Protein AF-0000000068956074 (afdb_homodimer)

InterPro domains:
  IPR013783 Immunoglobulin-like fold [G3DSA:2.60.40.10] (1-61)
  IPR013783 Immunoglobulin-like fold [G3DSA:2.60.40.10] (63-157)
  IPR014756 Immunoglobulin E-set [SSF81296] (92-151)
  IPR044016 Bacterial Ig-like domain 13 [PF19077] (14-57)
  IPR044016 Bacterial Ig-like domain 13 [PF19077] (65-154)
  IPR044016 Bacterial Ig-like domain 13 [PF19077] (155-207)

Structure (mmCIF, N/CA/C/O backbone):
data_AF-0000000068956074-model_v1
#
loop_
_entity.id
_entity.type
_entity.pdbx_description
1 polymer 'Bacterial Ig-like domain-containing protein'
#
loop_
_atom_site.group_PDB
_atom_site.id
_atom_site.type_symbol
_atom_site.label_atom_id
_atom_site.label_alt_id
_atom_site.label_comp_id
_atom_site.label_asym_id
_atom_site.label_entity_id
_atom_site.label_seq_id
_atom_site.pdbx_PDB_ins_code
_atom_site.Cartn_x
_atom_site.Cartn_y
_atom_site.Cartn_z
_atom_site.occupancy
_atom_site.B_iso_or_equiv
_atom_site.auth_seq_id
_atom_site.auth_comp_id
_atom_site.auth_asym_id
_atom_site.auth_atom_id
_atom_site.pdbx_PDB_model_num
ATOM 1 N N . VAL A 1 1 ? 19.703 0.011 15.539 1 22.25 1 VAL A N 1
ATOM 2 C CA . VAL A 1 1 ? 20.656 0.574 14.594 1 22.25 1 VAL A CA 1
ATOM 3 C C . VAL A 1 1 ? 19.938 0.954 13.305 1 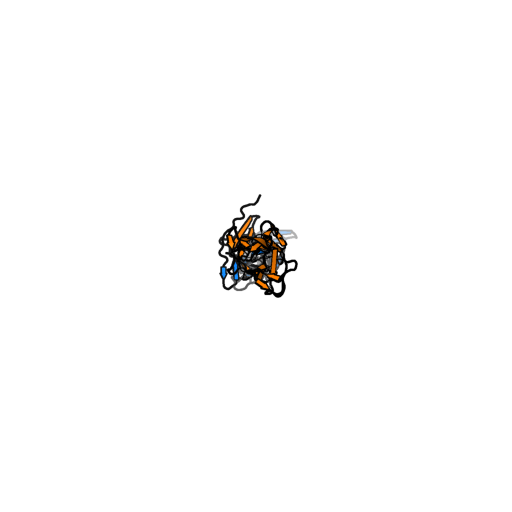22.25 1 VAL A C 1
ATOM 5 O O . VAL A 1 1 ? 19.297 0.114 12.672 1 22.25 1 VAL A O 1
ATOM 8 N N . MET A 1 2 ? 19.375 2.213 12.922 1 32.38 2 MET A N 1
ATOM 9 C CA . MET A 1 2 ? 18.453 2.801 11.961 1 32.38 2 MET A CA 1
ATOM 10 C C . MET A 1 2 ? 18.859 2.473 10.531 1 32.38 2 MET A C 1
ATOM 12 O O . MET A 1 2 ? 19.859 2.99 10.031 1 32.38 2 MET A O 1
ATOM 16 N N . HIS A 1 3 ? 18.922 1.287 10.016 1 29.22 3 HIS A N 1
ATOM 17 C CA . HIS A 1 3 ? 19.422 1.061 8.664 1 29.22 3 HIS A CA 1
ATOM 18 C C . HIS A 1 3 ? 18.797 2.039 7.676 1 29.22 3 HIS A C 1
ATOM 20 O O . HIS A 1 3 ? 17.688 2.543 7.906 1 29.22 3 HIS A O 1
ATOM 26 N N . ASN A 1 4 ? 19.359 2.104 6.27 1 38.44 4 ASN A N 1
ATOM 27 C CA . ASN A 1 4 ? 19.359 3.205 5.312 1 38.44 4 ASN A CA 1
ATOM 28 C C . ASN A 1 4 ? 17.953 3.469 4.773 1 38.44 4 ASN A C 1
ATOM 30 O O . ASN A 1 4 ? 17.391 2.635 4.062 1 38.44 4 ASN A O 1
ATOM 34 N N . GLY A 1 5 ? 17.125 3.82 5.465 1 47.72 5 GLY A N 1
ATOM 35 C CA . GLY A 1 5 ? 15.859 4.359 4.98 1 47.72 5 GLY A CA 1
ATOM 36 C C . GLY A 1 5 ? 16.016 5.258 3.768 1 47.72 5 GLY A C 1
ATOM 37 O O . GLY A 1 5 ? 16.297 6.453 3.904 1 47.72 5 GLY A O 1
ATOM 38 N N . VAL A 1 6 ? 16.5 4.621 2.604 1 53.59 6 VAL A N 1
ATOM 39 C CA . VAL A 1 6 ? 16.719 5.406 1.395 1 53.59 6 VAL A CA 1
ATOM 40 C C . VAL A 1 6 ? 15.406 6.02 0.92 1 53.59 6 VAL A C 1
ATOM 42 O O . VAL A 1 6 ? 14.398 5.32 0.795 1 53.59 6 VAL A O 1
ATOM 45 N N . SER A 1 7 ? 15.289 7.293 1.045 1 58.03 7 SER A N 1
ATOM 46 C CA . SER A 1 7 ? 14.195 8.039 0.429 1 58.03 7 SER A CA 1
ATOM 47 C C . SER A 1 7 ? 14.453 8.266 -1.057 1 58.03 7 SER A C 1
ATOM 49 O O . SER A 1 7 ? 15.539 8.695 -1.443 1 58.03 7 SER A O 1
ATOM 51 N N . GLU A 1 8 ? 13.812 7.488 -1.967 1 64.94 8 GLU A N 1
ATOM 52 C CA . GLU A 1 8 ? 13.859 7.785 -3.396 1 64.94 8 GLU A CA 1
ATOM 53 C C . GLU A 1 8 ? 12.672 8.641 -3.826 1 64.94 8 GLU A C 1
ATOM 55 O O . GLU A 1 8 ? 11.555 8.445 -3.338 1 64.94 8 GLU A O 1
ATOM 60 N N . GLU A 1 9 ? 12.922 9.75 -4.453 1 56.81 9 GLU A N 1
ATOM 61 C CA . GLU A 1 9 ? 11.852 10.57 -5.008 1 56.81 9 GLU A CA 1
ATOM 62 C C . GLU A 1 9 ? 11.25 9.922 -6.258 1 56.81 9 GLU A C 1
ATOM 64 O O . GLU A 1 9 ? 11.984 9.57 -7.188 1 56.81 9 GLU A O 1
ATOM 69 N N . ILE A 1 10 ? 10.164 9.219 -6.129 1 61.16 10 ILE A N 1
ATOM 70 C CA . ILE A 1 10 ? 9.461 8.789 -7.332 1 61.16 10 ILE A CA 1
ATOM 71 C C . ILE A 1 10 ? 8.289 9.727 -7.605 1 61.16 10 ILE A C 1
ATOM 73 O O . ILE A 1 10 ? 7.691 10.273 -6.672 1 61.16 10 ILE A O 1
ATOM 77 N N . GLU A 1 11 ? 8.164 10.141 -8.891 1 58.84 11 GLU A N 1
ATOM 78 C CA . GLU A 1 11 ? 7.055 10.992 -9.305 1 58.84 11 GLU A CA 1
ATOM 79 C C . GLU A 1 11 ? 5.711 10.305 -9.07 1 58.84 11 GLU A C 1
ATOM 81 O O . GLU A 1 11 ? 5.438 9.258 -9.656 1 58.84 11 GLU A O 1
ATOM 86 N N . LEU A 1 12 ? 5.211 10.461 -7.957 1 63.88 12 LEU A N 1
ATOM 87 C CA . LEU A 1 12 ? 3.795 10.133 -7.805 1 63.88 12 LEU A CA 1
ATOM 88 C C . LEU A 1 12 ? 2.957 10.859 -8.852 1 63.88 12 LEU A C 1
ATOM 90 O O . LEU A 1 12 ? 3.197 12.031 -9.141 1 63.88 12 LEU A O 1
ATOM 94 N N . SER A 1 13 ? 2.486 10.031 -9.789 1 60.91 13 SER A N 1
ATOM 95 C CA . SER A 1 13 ? 1.653 10.664 -10.805 1 60.91 13 SER A CA 1
ATOM 96 C C . SER A 1 13 ? 0.256 10.961 -10.266 1 60.91 13 SER A C 1
ATOM 98 O O . SER A 1 13 ? -0.336 10.133 -9.57 1 60.91 13 SER A O 1
ATOM 100 N N . HIS A 1 14 ? 0.052 12.234 -9.961 1 65.12 14 HIS A N 1
ATOM 101 C CA . HIS A 1 14 ? -1.314 12.695 -9.734 1 65.12 14 HIS A CA 1
ATOM 102 C C . HIS A 1 14 ? -2.07 12.844 -11.047 1 65.12 14 HIS A C 1
ATOM 104 O O . HIS A 1 14 ? -1.93 13.859 -11.734 1 65.12 14 HIS A O 1
ATOM 110 N N . LEU A 1 15 ? -2.352 11.75 -11.641 1 56.38 15 LEU A N 1
ATOM 111 C CA . LEU A 1 15 ? -3.102 11.82 -12.891 1 56.38 15 LEU A CA 1
ATOM 112 C C . LEU A 1 15 ? -4.602 11.773 -12.633 1 56.38 15 LEU A C 1
ATOM 114 O O . LEU A 1 15 ? -5.098 10.836 -12 1 56.38 15 LEU A O 1
ATOM 118 N N . ASN A 1 16 ? -5.301 12.797 -13.219 1 57.88 16 ASN A N 1
ATOM 119 C CA . ASN A 1 16 ? -6.754 12.93 -13.195 1 57.88 16 ASN A CA 1
ATOM 120 C C . ASN A 1 16 ? -7.32 12.703 -11.797 1 57.88 16 ASN A C 1
ATOM 122 O O . ASN A 1 16 ? -8.336 12.016 -11.641 1 57.88 16 ASN A O 1
ATOM 126 N N . GLY A 1 17 ? -6.605 13.07 -10.781 1 66.25 17 GLY A N 1
ATOM 127 C CA . GLY A 1 17 ? -7.168 13 -9.445 1 66.25 17 GLY A CA 1
ATOM 128 C C . GLY A 1 17 ? -6.789 11.727 -8.711 1 66.25 17 GLY A C 1
ATOM 129 O O . GLY A 1 17 ? -7.137 11.547 -7.543 1 66.25 17 GLY A O 1
ATOM 130 N N . SER A 1 18 ? -6.02 10.852 -9.508 1 76.62 18 SER A N 1
ATOM 131 C CA . SER A 1 18 ? -5.664 9.602 -8.844 1 76.62 18 SER A CA 1
ATOM 132 C C . SER A 1 18 ? -4.164 9.523 -8.57 1 76.62 18 SER A C 1
ATOM 134 O O . SER A 1 18 ? -3.354 9.922 -9.414 1 76.62 18 SER A O 1
ATOM 136 N N . TRP A 1 19 ? -3.834 9.227 -7.328 1 86.25 19 TRP A N 1
ATOM 137 C CA . TRP A 1 19 ? -2.438 9.023 -6.957 1 86.25 19 TRP A CA 1
ATOM 138 C C . TRP A 1 19 ? -1.997 7.594 -7.266 1 86.25 19 TRP A C 1
ATOM 140 O O . TRP A 1 19 ? -2.664 6.633 -6.871 1 86.25 19 TRP A O 1
ATOM 150 N N . LEU A 1 20 ? -0.903 7.469 -8.234 1 88.88 20 LEU A N 1
ATOM 151 C CA . LEU A 1 20 ? -0.33 6.172 -8.57 1 88.88 20 LEU A CA 1
ATOM 152 C C . LEU A 1 20 ? 1.138 6.102 -8.164 1 88.88 20 LEU A C 1
ATOM 154 O O . LEU A 1 20 ? 1.864 7.09 -8.266 1 88.88 20 LEU A O 1
ATOM 158 N N . PHE A 1 21 ? 1.53 4.969 -7.695 1 88 21 PHE A N 1
ATOM 159 C CA . PHE A 1 21 ? 2.922 4.672 -7.379 1 88 21 PHE A CA 1
ATOM 160 C C . PHE A 1 21 ? 3.41 3.459 -8.156 1 88 21 PHE A C 1
ATOM 162 O O . PHE A 1 21 ? 2.789 2.395 -8.117 1 88 21 PHE A O 1
ATOM 169 N N . THR A 1 22 ? 4.457 3.615 -8.883 1 89 22 THR A N 1
ATOM 170 C CA . THR A 1 22 ? 5.184 2.547 -9.555 1 89 22 THR A CA 1
ATOM 171 C C . THR A 1 22 ? 6.668 2.6 -9.211 1 89 22 THR A C 1
ATOM 173 O O . THR A 1 22 ? 7.316 3.633 -9.383 1 89 22 THR A O 1
ATOM 176 N N . PRO A 1 23 ? 7.121 1.5 -8.734 1 86.88 23 PRO A N 1
ATOM 177 C CA . PRO A 1 23 ? 8.555 1.531 -8.445 1 86.88 23 PRO A CA 1
ATOM 178 C C . PRO A 1 23 ? 9.398 1.821 -9.688 1 86.88 23 PRO A C 1
ATOM 180 O O . PRO A 1 23 ? 9.062 1.384 -10.789 1 86.88 23 PRO A O 1
ATOM 183 N N . GLY A 1 24 ? 10.453 2.621 -9.492 1 85.31 24 GLY A N 1
ATOM 184 C CA . GLY A 1 24 ? 11.367 2.938 -10.586 1 85.31 24 GLY A CA 1
ATOM 185 C C . GLY A 1 24 ? 12.188 1.747 -11.039 1 85.31 24 GLY A C 1
ATOM 186 O O . GLY A 1 24 ? 12.484 1.611 -12.227 1 85.31 24 GLY A O 1
ATOM 187 N N . ASN A 1 25 ? 12.609 0.884 -10.125 1 88.44 25 ASN A N 1
ATOM 188 C CA . ASN A 1 25 ? 13.375 -0.322 -10.414 1 88.44 25 ASN A CA 1
ATOM 189 C C . ASN A 1 25 ? 12.516 -1.577 -10.297 1 88.44 25 ASN A C 1
ATOM 191 O O . ASN A 1 25 ? 11.492 -1.568 -9.609 1 88.44 25 ASN A O 1
ATOM 195 N N . THR A 1 26 ? 12.922 -2.65 -10.992 1 93.75 26 THR A N 1
ATOM 196 C CA . THR A 1 26 ? 12.242 -3.936 -10.875 1 93.75 26 THR A CA 1
ATOM 197 C C . THR A 1 26 ? 12.461 -4.539 -9.492 1 93.75 26 THR A C 1
ATOM 199 O O . THR A 1 26 ? 13.555 -4.434 -8.93 1 93.75 26 THR A O 1
ATOM 202 N N . TRP A 1 27 ? 11.375 -5.055 -8.977 1 94.12 27 TRP A N 1
ATOM 203 C CA . TRP A 1 27 ? 11.445 -5.758 -7.699 1 94.12 27 TRP A CA 1
ATOM 204 C C . TRP A 1 27 ? 11.727 -7.242 -7.91 1 94.12 27 TRP A C 1
ATOM 206 O O . TRP A 1 27 ? 11.203 -7.852 -8.844 1 94.12 27 TRP A O 1
ATOM 216 N N . ALA A 1 28 ? 12.578 -7.801 -7.039 1 96.12 28 ALA A N 1
ATOM 217 C CA . ALA A 1 28 ? 12.82 -9.242 -7.035 1 96.12 28 ALA A CA 1
ATOM 218 C C . ALA A 1 28 ? 11.617 -10 -6.48 1 96.12 28 ALA A C 1
ATOM 220 O O . ALA A 1 28 ? 10.766 -9.414 -5.809 1 96.12 28 ALA A O 1
ATOM 221 N N . ASP A 1 29 ? 11.562 -11.258 -6.766 1 98.06 29 ASP A N 1
ATOM 222 C CA . ASP A 1 29 ? 10.523 -12.094 -6.168 1 98.06 29 ASP A CA 1
ATOM 223 C C . ASP A 1 29 ? 10.57 -12.023 -4.645 1 98.06 29 ASP A C 1
ATOM 225 O O . ASP A 1 29 ? 11.648 -12.008 -4.051 1 98.06 29 ASP A O 1
ATOM 229 N N . GLY A 1 30 ? 9.367 -12 -4.062 1 97.5 30 GLY A N 1
ATOM 230 C CA . GLY A 1 30 ? 9.281 -11.922 -2.615 1 97.5 30 GLY A CA 1
ATOM 231 C C . GLY A 1 30 ? 8.078 -11.125 -2.133 1 97.5 30 GLY A C 1
ATOM 232 O O . GLY A 1 30 ? 7.25 -10.695 -2.938 1 97.5 30 GLY A O 1
ATOM 233 N N . SER A 1 31 ? 8.016 -11.07 -0.834 1 97.75 31 SER A N 1
ATOM 234 C CA . SER A 1 31 ? 6.926 -10.352 -0.174 1 97.75 31 SER A CA 1
ATOM 235 C C . SER A 1 31 ? 7.316 -8.914 0.126 1 97.75 31 SER A C 1
ATOM 237 O O . SER A 1 31 ? 8.43 -8.648 0.586 1 97.75 31 SER A O 1
ATOM 239 N N . TYR A 1 32 ? 6.434 -7.984 -0.226 1 95.88 32 TYR A N 1
ATOM 240 C CA . TYR A 1 32 ? 6.594 -6.559 0.034 1 95.88 32 TYR A CA 1
ATOM 241 C C . TYR A 1 32 ? 5.414 -6.02 0.839 1 95.88 32 TYR A C 1
ATOM 243 O O . TYR A 1 32 ? 4.266 -6.383 0.589 1 95.88 32 TYR A O 1
ATOM 251 N N . THR A 1 33 ? 5.723 -5.191 1.816 1 97.12 33 THR A N 1
ATOM 252 C CA . THR A 1 33 ? 4.688 -4.492 2.568 1 97.12 33 THR A CA 1
ATOM 253 C C . THR A 1 33 ? 4.75 -2.99 2.312 1 97.12 33 THR A C 1
ATOM 255 O O . THR A 1 33 ? 5.809 -2.375 2.457 1 97.12 33 THR A O 1
ATOM 258 N N . LEU A 1 34 ? 3.645 -2.432 1.851 1 94.88 34 LEU A N 1
ATOM 259 C CA . LEU A 1 34 ? 3.568 -1.014 1.522 1 94.88 34 LEU A CA 1
ATOM 260 C C . LEU A 1 34 ? 2.641 -0.281 2.486 1 94.88 34 LEU A C 1
ATOM 262 O O . LEU A 1 34 ? 1.592 -0.808 2.867 1 94.88 34 LEU A O 1
ATOM 266 N N . THR A 1 35 ? 3.006 0.923 2.887 1 95.88 35 THR A N 1
ATOM 267 C CA . THR A 1 35 ? 2.188 1.847 3.664 1 95.88 35 THR A CA 1
ATOM 268 C C . THR A 1 35 ? 2.26 3.256 3.082 1 95.88 35 THR A C 1
ATOM 270 O O . THR A 1 35 ? 3.289 3.654 2.533 1 95.88 35 THR A O 1
ATOM 273 N N . VAL A 1 36 ? 1.213 4.016 3.139 1 93.75 36 VAL A N 1
ATOM 274 C CA . VAL A 1 36 ? 1.147 5.398 2.678 1 93.75 36 VAL A CA 1
ATOM 275 C C . VAL A 1 36 ? 0.945 6.332 3.869 1 93.75 36 VAL A C 1
ATOM 277 O O . VAL A 1 36 ? 0.126 6.059 4.75 1 93.75 36 VAL A O 1
ATOM 280 N N . LYS A 1 37 ? 1.711 7.301 3.957 1 94.88 37 LYS A N 1
ATOM 281 C CA . LYS A 1 37 ? 1.529 8.406 4.895 1 94.88 37 LYS A CA 1
ATOM 282 C C . LYS A 1 37 ? 1.104 9.68 4.164 1 94.88 37 LYS A C 1
ATOM 284 O O . LYS A 1 37 ? 1.655 10.008 3.115 1 94.88 37 LYS A O 1
ATOM 289 N N . VAL A 1 38 ? 0.067 10.352 4.664 1 93.25 38 VAL A N 1
ATOM 290 C CA . VAL A 1 38 ? -0.363 11.633 4.113 1 93.25 38 VAL A CA 1
ATOM 291 C C . VAL A 1 38 ? -0.292 12.711 5.191 1 93.25 38 VAL A C 1
ATOM 293 O O . VAL A 1 38 ? -0.499 12.43 6.375 1 93.25 38 VAL A O 1
ATOM 296 N N . GLU A 1 39 ? 0.136 13.852 4.797 1 93.88 39 GLU A N 1
ATOM 297 C CA . GLU A 1 39 ? 0.169 15.047 5.625 1 93.88 39 GLU A CA 1
ATOM 298 C C . GLU A 1 39 ? -0.508 16.219 4.926 1 93.88 39 GLU A C 1
ATOM 300 O O . GLU A 1 39 ? -0.305 16.438 3.73 1 93.88 39 GLU A O 1
ATOM 305 N N . ASP A 1 40 ? -1.359 16.922 5.629 1 93.69 40 ASP A N 1
ATOM 306 C CA . ASP A 1 40 ? -2.033 18.062 5 1 93.69 40 ASP A CA 1
ATOM 307 C C . ASP A 1 40 ? -1.385 19.375 5.406 1 93.69 40 ASP A C 1
ATOM 309 O O . ASP A 1 40 ? -0.364 19.391 6.098 1 93.69 40 ASP A O 1
ATOM 313 N N . LYS A 1 41 ? -1.906 20.516 4.961 1 94.06 41 LYS A N 1
ATOM 314 C CA . LYS A 1 41 ? -1.355 21.844 5.176 1 94.06 41 LYS A CA 1
ATOM 315 C C . LYS A 1 41 ? -1.38 22.219 6.652 1 94.06 41 LYS A C 1
ATOM 317 O O . LYS A 1 41 ? -0.517 22.969 7.125 1 94.06 41 LYS A O 1
ATOM 322 N N . ALA A 1 42 ? -2.385 21.719 7.422 1 95.25 42 ALA A N 1
ATOM 323 C CA . ALA A 1 42 ? -2.541 22.016 8.844 1 95.25 42 ALA A CA 1
ATOM 324 C C . ALA A 1 42 ? -1.593 21.188 9.695 1 95.25 42 ALA A C 1
ATOM 326 O O . ALA A 1 42 ? -1.436 21.438 10.891 1 95.25 42 ALA A O 1
ATOM 327 N N . GLY A 1 43 ? -0.986 20.141 9.109 1 95.12 43 GLY A N 1
ATOM 328 C CA . GLY A 1 43 ? -0.033 19.297 9.82 1 95.12 43 GLY A CA 1
ATOM 329 C C . GLY A 1 43 ? -0.636 18 10.32 1 95.12 43 GLY A C 1
ATOM 330 O O . GLY A 1 43 ? 0.028 17.234 11.016 1 95.12 43 GLY A O 1
ATOM 331 N N . ASN A 1 44 ? -1.883 17.812 9.984 1 96.06 44 ASN A N 1
ATOM 332 C CA . ASN A 1 44 ? -2.467 16.5 10.281 1 96.06 44 ASN A CA 1
ATOM 333 C C . ASN A 1 44 ? -1.786 15.391 9.492 1 96.06 44 ASN A C 1
ATOM 335 O O . ASN A 1 44 ? -1.44 15.578 8.32 1 96.06 44 ASN A O 1
ATOM 339 N N . THR A 1 45 ? -1.567 14.219 10.102 1 96.38 45 THR A N 1
ATOM 340 C CA . THR A 1 45 ? -0.998 13.062 9.422 1 96.38 45 THR A CA 1
ATOM 341 C C . THR A 1 45 ? -1.888 11.836 9.602 1 96.38 45 THR A C 1
ATOM 343 O O . THR A 1 45 ? -2.609 11.727 10.594 1 96.38 45 THR A O 1
ATOM 346 N N . ASN A 1 46 ? -1.997 10.992 8.664 1 97.12 46 ASN A N 1
ATOM 347 C CA . ASN A 1 46 ? -2.664 9.695 8.727 1 97.12 46 ASN A CA 1
ATOM 348 C C . ASN A 1 46 ? -1.908 8.641 7.922 1 97.12 46 ASN A C 1
ATOM 350 O O . ASN A 1 46 ? -1.035 8.977 7.117 1 97.12 46 ASN A O 1
ATOM 354 N N . TYR A 1 47 ? -2.139 7.379 8.227 1 96.62 47 TYR A N 1
ATOM 355 C CA . TYR A 1 47 ? -1.454 6.242 7.629 1 96.62 47 TYR A CA 1
ATOM 356 C C . TYR A 1 47 ? -2.455 5.234 7.078 1 96.62 47 TYR A C 1
ATOM 358 O O . TYR A 1 47 ? -3.521 5.023 7.66 1 96.62 47 TYR A O 1
ATOM 366 N N . SER A 1 48 ? -2.059 4.691 5.98 1 95.56 48 SER A N 1
ATOM 367 C CA . SER A 1 48 ? -2.867 3.588 5.469 1 95.56 48 SER A CA 1
ATOM 368 C C . SER A 1 48 ? -2.643 2.314 6.277 1 95.56 48 SER A C 1
ATOM 370 O O . SER A 1 48 ? -1.629 2.18 6.965 1 95.56 48 SER A O 1
ATOM 372 N N . ALA A 1 49 ? -3.717 1.385 6.238 1 96.81 49 ALA A N 1
ATOM 373 C CA . ALA A 1 49 ? -3.393 0.013 6.621 1 96.81 49 ALA A CA 1
ATOM 374 C C . ALA A 1 49 ? -2.275 -0.549 5.746 1 96.81 49 ALA A C 1
ATOM 376 O O . ALA A 1 49 ? -2.111 -0.137 4.598 1 96.81 49 ALA A O 1
ATOM 377 N N . PRO A 1 50 ? -1.422 -1.415 6.309 1 96.94 50 PRO A N 1
ATOM 378 C CA . PRO A 1 50 ? -0.394 -2.037 5.469 1 96.94 50 PRO A CA 1
ATOM 379 C C . PRO A 1 50 ? -0.982 -2.914 4.367 1 96.94 50 PRO A C 1
ATOM 381 O O . PRO A 1 50 ? -1.998 -3.58 4.582 1 96.94 50 PRO A O 1
ATOM 384 N N . LEU A 1 51 ? -0.397 -2.879 3.154 1 97.25 51 LEU A N 1
ATOM 385 C CA . LEU A 1 51 ? -0.688 -3.76 2.029 1 97.25 51 LEU A CA 1
ATOM 386 C C . LEU A 1 51 ? 0.475 -4.711 1.768 1 97.25 51 LEU A C 1
ATOM 388 O O . LEU A 1 51 ? 1.596 -4.27 1.502 1 97.25 51 LEU A O 1
ATOM 392 N N . THR A 1 52 ? 0.241 -5.945 1.896 1 97.81 52 THR A N 1
ATOM 393 C CA . THR A 1 52 ? 1.261 -6.926 1.532 1 97.81 52 THR A CA 1
ATOM 394 C C . THR A 1 52 ? 1.033 -7.441 0.116 1 97.81 52 THR A C 1
ATOM 396 O O . THR A 1 52 ? -0.08 -7.84 -0.234 1 97.81 52 THR A O 1
ATOM 399 N N . VAL A 1 53 ? 2.062 -7.395 -0.728 1 97.81 53 VAL A N 1
ATOM 400 C CA . VAL A 1 53 ? 2.039 -7.898 -2.098 1 97.81 53 VAL A CA 1
ATOM 401 C C . VAL A 1 53 ? 3.174 -8.898 -2.301 1 97.81 53 VAL A C 1
ATOM 403 O O . VAL A 1 53 ? 4.258 -8.734 -1.737 1 97.81 53 VAL A O 1
ATOM 406 N N . VAL A 1 54 ? 2.906 -9.922 -3.033 1 97.75 54 VAL A N 1
ATOM 407 C CA . VAL A 1 54 ? 3.922 -10.922 -3.352 1 97.75 54 VAL A CA 1
ATOM 408 C C . VAL A 1 54 ? 4.254 -10.867 -4.84 1 97.75 54 VAL A C 1
ATOM 410 O O . VAL A 1 54 ? 3.357 -10.922 -5.684 1 97.75 54 VAL A O 1
ATOM 413 N N . ILE A 1 55 ? 5.504 -10.664 -5.109 1 97.75 55 ILE A N 1
ATOM 414 C CA . ILE A 1 55 ? 6.004 -10.781 -6.473 1 97.75 55 ILE A CA 1
ATOM 415 C C . ILE A 1 55 ? 6.48 -12.211 -6.723 1 97.75 55 ILE A C 1
ATOM 417 O O . ILE A 1 55 ? 7.305 -12.742 -5.973 1 97.75 55 ILE A O 1
ATOM 421 N N . ASP A 1 56 ? 5.918 -12.906 -7.676 1 98.25 56 ASP A N 1
ATOM 422 C CA . ASP A 1 56 ? 6.297 -14.266 -8.062 1 98.25 56 ASP A CA 1
ATOM 423 C C . ASP A 1 56 ? 6.359 -14.406 -9.586 1 98.25 56 ASP A C 1
ATOM 425 O O . ASP A 1 56 ? 5.324 -14.414 -10.258 1 98.25 56 ASP A O 1
ATOM 429 N N . THR A 1 57 ? 7.574 -14.531 -10.133 1 98.12 57 THR A N 1
ATOM 430 C CA . THR A 1 57 ? 7.758 -14.648 -11.57 1 98.12 57 THR A CA 1
ATOM 431 C C . THR A 1 57 ? 8.164 -16.078 -11.945 1 98.12 57 THR A C 1
ATOM 433 O O . THR A 1 57 ? 8.555 -16.328 -13.086 1 98.12 57 THR A O 1
ATOM 436 N N . GLN A 1 58 ? 8.086 -16.984 -11.016 1 97.75 58 GLN A N 1
ATOM 437 C CA . GLN A 1 58 ? 8.617 -18.328 -11.25 1 97.75 58 GLN A CA 1
ATOM 438 C C . GLN A 1 58 ? 7.488 -19.344 -11.359 1 97.75 58 GLN A C 1
ATOM 440 O O . GLN A 1 58 ? 6.484 -19.25 -10.656 1 97.75 58 GLN A O 1
ATOM 445 N N . ILE A 1 59 ? 7.703 -20.391 -12.297 1 98.06 59 ILE A N 1
ATOM 446 C CA . ILE A 1 59 ? 6.836 -21.547 -12.406 1 98.06 59 ILE A CA 1
ATOM 447 C C . ILE A 1 59 ? 7.613 -22.719 -13.008 1 98.06 59 ILE A C 1
ATOM 449 O O . ILE A 1 59 ? 8.609 -22.516 -13.703 1 98.06 59 ILE A O 1
ATOM 453 N N . ALA A 1 60 ? 7.156 -23.891 -12.688 1 98.44 60 ALA A N 1
ATOM 454 C CA . ALA A 1 60 ? 7.785 -25.078 -13.25 1 98.44 60 ALA A CA 1
ATOM 455 C C . ALA A 1 60 ? 6.828 -26.266 -13.242 1 98.44 60 ALA A C 1
ATOM 457 O O . ALA A 1 60 ? 5.809 -26.25 -12.547 1 98.44 60 ALA A O 1
ATOM 458 N N . ILE A 1 61 ? 7.062 -27.219 -14.094 1 98.75 61 ILE A N 1
ATOM 459 C CA . ILE A 1 61 ? 6.535 -28.562 -14.008 1 98.75 61 ILE A CA 1
ATOM 460 C C . ILE A 1 61 ? 7.652 -29.531 -13.641 1 98.75 61 ILE A C 1
ATOM 462 O O . ILE A 1 61 ? 8.539 -29.812 -14.453 1 98.75 61 ILE A O 1
ATOM 466 N N . ASP A 1 62 ? 7.582 -30.062 -12.438 1 98.25 62 ASP A N 1
ATOM 467 C CA . ASP A 1 62 ? 8.656 -30.875 -11.883 1 98.25 62 ASP A CA 1
ATOM 468 C C . ASP A 1 62 ? 8.656 -32.281 -12.492 1 98.25 62 ASP A C 1
ATOM 470 O O . ASP A 1 62 ? 9.711 -32.875 -12.656 1 98.25 62 ASP A O 1
ATOM 474 N N . GLY A 1 63 ? 7.445 -32.75 -12.789 1 98.25 63 GLY A N 1
ATOM 475 C CA . GLY A 1 63 ? 7.391 -34.062 -13.359 1 98.25 63 GLY A CA 1
ATOM 476 C C . GLY A 1 63 ? 6.055 -34.406 -14.008 1 98.25 63 GLY A C 1
ATOM 477 O O . GLY A 1 63 ? 5.02 -33.875 -13.594 1 98.25 63 GLY A O 1
ATOM 478 N N . VAL A 1 64 ? 6.082 -35.219 -15.031 1 98.69 64 VAL A N 1
ATOM 479 C CA . VAL A 1 64 ? 4.926 -35.844 -15.664 1 98.69 64 VAL A CA 1
ATOM 480 C C . VAL A 1 64 ? 5.141 -37.344 -15.766 1 98.69 64 VAL A C 1
ATOM 482 O O . VAL A 1 64 ? 6.141 -37.781 -16.328 1 98.69 64 VAL A O 1
ATOM 485 N N . GLU A 1 65 ? 4.199 -38.031 -15.203 1 97.88 65 GLU A N 1
ATOM 486 C CA . GLU A 1 65 ? 4.352 -39.469 -15.117 1 97.88 65 GLU A CA 1
ATOM 487 C C . GLU A 1 65 ? 3.117 -40.188 -15.664 1 97.88 65 GLU A C 1
ATOM 489 O O . GLU A 1 65 ? 1.986 -39.812 -15.336 1 97.88 65 GLU A O 1
ATOM 494 N N . LEU A 1 66 ? 3.336 -41.125 -16.516 1 98.69 66 LEU A N 1
ATOM 495 C CA . LEU A 1 66 ? 2.289 -42.094 -16.828 1 98.69 66 LEU A CA 1
ATOM 496 C C . LEU A 1 66 ? 2.152 -43.125 -15.719 1 98.69 66 LEU A C 1
ATOM 498 O O . LEU A 1 66 ? 2.977 -44.062 -15.609 1 98.69 66 LEU A O 1
ATOM 502 N N . VAL A 1 67 ? 1.141 -43.031 -14.953 1 98.19 67 VAL A N 1
ATOM 503 C CA . VAL A 1 67 ? 0.988 -43.812 -13.734 1 98.19 67 VAL A CA 1
ATOM 504 C C . VAL A 1 67 ? 0.762 -45.281 -14.086 1 98.19 67 VAL A C 1
ATOM 506 O O . VAL A 1 67 ? 1.334 -46.188 -13.453 1 98.19 67 VAL A O 1
ATOM 509 N N . ASN A 1 68 ? -0.04 -45.562 -15.102 1 98.38 68 ASN A N 1
ATOM 510 C CA . ASN A 1 68 ? -0.328 -46.938 -15.492 1 98.38 68 ASN A CA 1
ATOM 511 C C . ASN A 1 68 ? 0.543 -47.375 -16.656 1 98.38 68 ASN A C 1
ATOM 513 O O . ASN A 1 68 ? 0.046 -47.969 -17.625 1 98.38 68 ASN A O 1
ATOM 517 N N . ASP A 1 69 ? 1.771 -46.938 -16.562 1 97.81 69 ASP A N 1
ATOM 518 C CA . ASP A 1 69 ? 2.805 -47.5 -17.438 1 97.81 69 ASP A CA 1
ATOM 519 C C . ASP A 1 69 ? 2.918 -49 -17.25 1 97.81 69 ASP A C 1
ATOM 521 O O . ASP A 1 69 ? 3.285 -49.5 -16.172 1 97.81 69 ASP A O 1
ATOM 525 N N . SER A 1 70 ? 2.643 -49.844 -18.266 1 96.69 70 SER A N 1
ATOM 526 C CA . SER A 1 70 ? 2.637 -51.281 -18.172 1 96.69 70 SER A CA 1
ATOM 527 C C . SER A 1 70 ? 3.781 -51.906 -18.969 1 96.69 70 SER A C 1
ATOM 529 O O . SER A 1 70 ? 4.316 -51.281 -19.875 1 96.69 70 SER A O 1
ATOM 531 N N . GLY A 1 71 ? 4.133 -53.156 -18.594 1 93.06 71 GLY A N 1
ATOM 532 C CA . GLY A 1 71 ? 5.273 -53.781 -19.25 1 93.06 71 GLY A CA 1
ATOM 533 C C . GLY A 1 71 ? 6.605 -53.25 -18.766 1 93.06 71 GLY A C 1
ATOM 534 O O . GLY A 1 71 ? 6.902 -53.312 -17.562 1 93.06 71 GLY A O 1
ATOM 535 N N . VAL A 1 72 ? 7.391 -52.656 -19.703 1 91.25 72 VAL A N 1
ATOM 536 C CA . VAL A 1 72 ? 8.68 -52.094 -19.344 1 91.25 72 VAL A CA 1
ATOM 537 C C . VAL A 1 72 ? 8.477 -50.75 -18.656 1 91.25 72 VAL A C 1
ATOM 539 O O . VAL A 1 72 ? 7.98 -49.781 -19.281 1 91.25 72 VAL A O 1
ATOM 542 N N . LYS A 1 73 ? 8.875 -50.625 -17.406 1 92.44 73 LYS A N 1
ATOM 543 C CA . LYS A 1 73 ? 8.664 -49.406 -16.641 1 92.44 73 LYS A CA 1
ATOM 544 C C . LYS A 1 73 ? 9.5 -48.25 -17.203 1 92.44 73 LYS A C 1
ATOM 546 O O . LYS A 1 73 ? 10.672 -48.469 -17.547 1 92.44 73 LYS A O 1
ATOM 551 N N . GLY A 1 74 ? 8.914 -47.125 -17.297 1 94.62 74 GLY A N 1
ATOM 552 C CA . GLY A 1 74 ? 9.648 -45.906 -17.672 1 94.62 74 GLY A CA 1
ATOM 553 C C . GLY A 1 74 ? 9.641 -45.656 -19.172 1 94.62 74 GLY A C 1
ATOM 554 O O . GLY A 1 74 ? 10.164 -44.656 -19.625 1 94.62 74 GLY A O 1
ATOM 555 N N . ASP A 1 75 ? 9.031 -46.5 -19.938 1 95 75 ASP A N 1
ATOM 556 C CA . ASP A 1 75 ? 9.07 -46.312 -21.375 1 95 75 ASP A CA 1
ATOM 557 C C . ASP A 1 75 ? 7.824 -45.594 -21.875 1 95 75 ASP A C 1
ATOM 559 O O . ASP A 1 75 ? 7.641 -45.375 -23.078 1 95 75 ASP A O 1
ATOM 563 N N . ASN A 1 76 ? 6.949 -45.219 -20.984 1 98.25 76 ASN A N 1
ATOM 564 C CA . ASN A 1 76 ? 5.73 -44.469 -21.25 1 98.25 76 ASN A CA 1
ATOM 565 C C . ASN A 1 76 ? 4.812 -45.219 -22.219 1 98.25 76 ASN A C 1
ATOM 567 O O . ASN A 1 76 ? 4.211 -44.625 -23.109 1 98.25 76 ASN A O 1
ATOM 571 N N . MET A 1 77 ? 4.715 -46.5 -22.031 1 97.94 77 MET A N 1
ATOM 572 C CA . MET A 1 77 ? 3.777 -47.344 -22.781 1 97.94 77 MET A CA 1
ATOM 573 C C . MET A 1 77 ? 2.789 -48 -21.828 1 97.94 77 MET A C 1
ATOM 575 O O . MET A 1 77 ? 3.17 -48.5 -20.766 1 97.94 77 MET A O 1
ATOM 579 N N . THR A 1 78 ? 1.575 -48.031 -22.25 1 98.44 78 THR A N 1
ATOM 580 C CA . THR A 1 78 ? 0.556 -48.656 -21.422 1 98.44 78 THR A CA 1
ATOM 581 C C . THR A 1 78 ? -0.344 -49.562 -22.25 1 98.44 78 THR A C 1
ATOM 583 O O . THR A 1 78 ? -0.576 -49.312 -23.438 1 98.44 78 THR A O 1
ATOM 586 N N . ASN A 1 79 ? -0.836 -50.656 -21.625 1 98 79 ASN A N 1
ATOM 587 C CA . ASN A 1 79 ? -1.839 -51.5 -22.25 1 98 79 ASN A CA 1
ATOM 588 C C . ASN A 1 79 ? -3.25 -51.156 -21.797 1 98 79 ASN A C 1
ATOM 590 O O . ASN A 1 79 ? -4.191 -51.906 -22.016 1 98 79 ASN A O 1
ATOM 594 N N . ASP A 1 80 ? -3.383 -50.062 -21.078 1 98.06 80 ASP A N 1
ATOM 595 C CA . ASP A 1 80 ? -4.664 -49.469 -20.672 1 98.06 80 ASP A CA 1
ATOM 596 C C . ASP A 1 80 ? -5.086 -48.375 -21.625 1 98.06 80 ASP A C 1
ATOM 598 O O . ASP A 1 80 ? -4.328 -47.406 -21.859 1 98.06 80 ASP A O 1
ATOM 602 N N . ASP A 1 81 ? -6.266 -48.438 -22.219 1 98 81 ASP A N 1
ATOM 603 C CA . ASP A 1 81 ? -6.699 -47.469 -23.188 1 98 81 ASP A CA 1
ATOM 604 C C . ASP A 1 81 ? -7.219 -46.188 -22.5 1 98 81 ASP A C 1
ATOM 606 O O . ASP A 1 81 ? -7.688 -45.281 -23.156 1 98 81 ASP A O 1
ATOM 610 N N . ARG A 1 82 ? -7.141 -46.156 -21.156 1 98.44 82 ARG A N 1
ATOM 611 C CA . ARG A 1 82 ? -7.422 -44.969 -20.359 1 98.44 82 ARG A CA 1
ATOM 612 C C . ARG A 1 82 ? -6.191 -44.531 -19.578 1 98.44 82 ARG A C 1
ATOM 614 O O . ARG A 1 82 ? -6.086 -44.781 -18.375 1 98.44 82 ARG A O 1
ATOM 621 N N . PRO A 1 83 ? -5.312 -43.875 -20.297 1 98.56 83 PRO A N 1
ATOM 622 C CA . PRO A 1 83 ? -4.059 -43.5 -19.641 1 98.56 83 PRO A CA 1
ATOM 623 C C . PRO A 1 83 ? -4.273 -42.594 -18.422 1 98.56 83 PRO A C 1
ATOM 625 O O . PRO A 1 83 ? -5.172 -41.75 -18.422 1 98.56 83 PRO A O 1
ATOM 628 N N . HIS A 1 84 ? -3.508 -42.844 -17.391 1 98.62 84 HIS A N 1
ATOM 629 C CA . HIS A 1 84 ? -3.504 -42.125 -16.125 1 98.62 84 HIS A CA 1
ATOM 630 C C . HIS A 1 84 ? -2.203 -41.344 -15.93 1 98.62 84 HIS A C 1
ATOM 632 O O . HIS A 1 84 ? -1.127 -41.969 -15.867 1 98.62 84 HIS A O 1
ATOM 638 N N . PHE A 1 85 ? -2.369 -40.031 -15.812 1 98.75 85 PHE A N 1
ATOM 639 C CA . PHE A 1 85 ? -1.18 -39.219 -15.664 1 98.75 85 PHE A CA 1
ATOM 640 C C . PHE A 1 85 ? -1.15 -38.531 -14.297 1 98.75 85 PHE A C 1
ATOM 642 O O . PHE A 1 85 ? -2.195 -38.156 -13.758 1 98.75 85 PHE A O 1
ATOM 649 N N . ARG A 1 86 ? 0.062 -38.375 -13.805 1 98.62 86 ARG A N 1
ATOM 650 C CA . ARG A 1 86 ? 0.354 -37.594 -12.617 1 98.62 86 ARG A CA 1
ATOM 651 C C . ARG A 1 86 ? 1.34 -36.469 -12.938 1 98.62 86 ARG A C 1
ATOM 653 O O . ARG A 1 86 ? 2.381 -36.719 -13.547 1 98.62 86 ARG A O 1
ATOM 660 N N . VAL A 1 87 ? 0.965 -35.312 -12.586 1 98.75 87 VAL A N 1
ATOM 661 C CA . VAL A 1 87 ? 1.806 -34.125 -12.781 1 98.75 87 VAL A CA 1
ATOM 662 C C . VAL A 1 87 ? 2.238 -33.562 -11.43 1 98.75 87 VAL A C 1
ATOM 664 O O . VAL A 1 87 ? 1.42 -33.438 -10.516 1 98.75 87 VAL A O 1
ATOM 667 N N . THR A 1 88 ? 3.514 -33.312 -11.281 1 98.69 88 THR A N 1
ATOM 668 C CA . THR A 1 88 ? 4.047 -32.688 -10.07 1 98.69 88 THR A CA 1
ATOM 669 C C . THR A 1 88 ? 4.496 -31.25 -10.344 1 98.69 88 THR A C 1
ATOM 671 O O . THR A 1 88 ? 5.238 -31 -11.289 1 98.69 88 THR A O 1
ATOM 674 N N . VAL A 1 89 ? 3.965 -30.359 -9.578 1 98.62 89 VAL A N 1
ATOM 675 C CA . VAL A 1 89 ? 4.227 -28.938 -9.727 1 98.62 89 VAL A CA 1
ATOM 676 C C . VAL A 1 89 ? 4.465 -28.297 -8.359 1 98.62 89 VAL A C 1
ATOM 678 O O . VAL A 1 89 ? 4.188 -28.922 -7.328 1 98.62 89 VAL A O 1
ATOM 681 N N . PRO A 1 90 ? 5.031 -27.047 -8.297 1 97.75 90 PRO A N 1
ATOM 682 C CA . PRO A 1 90 ? 5.055 -26.312 -7.035 1 97.75 90 PRO A CA 1
ATOM 683 C C . PRO A 1 90 ? 3.66 -26.094 -6.453 1 97.75 90 PRO A C 1
ATOM 685 O O . PRO A 1 90 ? 2.674 -26.062 -7.195 1 97.75 90 PRO A O 1
ATOM 688 N N . THR A 1 91 ? 3.562 -25.922 -5.109 1 96.94 91 THR A N 1
ATOM 689 C CA . THR A 1 91 ? 2.293 -25.906 -4.395 1 96.94 91 THR A CA 1
ATOM 690 C C . THR A 1 91 ? 1.5 -24.641 -4.727 1 96.94 91 THR A C 1
ATOM 692 O O . THR A 1 91 ? 0.297 -24.578 -4.461 1 96.94 91 THR A O 1
ATOM 695 N N . ASP A 1 92 ? 2.105 -23.641 -5.32 1 95.75 92 ASP A N 1
ATOM 696 C CA . ASP A 1 92 ? 1.393 -22.406 -5.617 1 95.75 92 ASP A CA 1
ATOM 697 C C . ASP A 1 92 ? 0.687 -22.484 -6.969 1 95.75 92 ASP A C 1
ATOM 699 O O . ASP A 1 92 ? -0.03 -21.562 -7.359 1 95.75 92 ASP A O 1
ATOM 703 N N . VAL A 1 93 ? 0.873 -23.625 -7.688 1 97.62 93 VAL A N 1
ATOM 704 C CA . VAL A 1 93 ? 0.153 -23.844 -8.938 1 97.62 93 VAL A CA 1
ATOM 705 C C . VAL A 1 93 ? -1.329 -24.062 -8.648 1 97.62 93 VAL A C 1
ATOM 707 O O . VAL A 1 93 ? -1.686 -24.828 -7.75 1 97.62 93 VAL A O 1
ATOM 710 N N . ASN A 1 94 ? -2.18 -23.375 -9.398 1 97 94 ASN A N 1
ATOM 711 C CA . ASN A 1 94 ? -3.607 -23.469 -9.125 1 97 94 ASN A CA 1
ATOM 712 C C . ASN A 1 94 ? -4.367 -24.078 -10.305 1 97 94 ASN A C 1
ATOM 714 O O . ASN A 1 94 ? -5.578 -24.297 -10.219 1 97 94 ASN A O 1
ATOM 718 N N . GLU A 1 95 ? -3.707 -24.312 -11.398 1 98.06 95 GLU A N 1
ATOM 719 C CA . GLU A 1 95 ? -4.352 -24.938 -12.547 1 98.06 95 GLU A CA 1
ATOM 720 C C . GLU A 1 95 ? -3.367 -25.812 -13.32 1 98.06 95 GLU A C 1
ATOM 722 O O . GLU A 1 95 ? -2.246 -25.391 -13.609 1 98.06 95 GLU A O 1
ATOM 727 N N . VAL A 1 96 ? -3.77 -26.984 -13.664 1 98.81 96 VAL A N 1
ATOM 728 C CA . VAL A 1 96 ? -3.039 -27.891 -14.539 1 98.81 96 VAL A CA 1
ATOM 729 C C . VAL A 1 96 ? -3.984 -28.453 -15.602 1 98.81 96 VAL A C 1
ATOM 731 O O . VAL A 1 96 ? -5.027 -29.016 -15.273 1 98.81 96 VAL A O 1
ATOM 734 N N . ARG A 1 97 ? -3.586 -28.281 -16.812 1 98.81 97 ARG A N 1
ATOM 735 C CA . ARG A 1 97 ? -4.391 -28.797 -17.922 1 98.81 97 ARG A CA 1
ATOM 736 C C . ARG A 1 97 ? -3.557 -29.703 -18.828 1 98.81 97 ARG A C 1
ATOM 738 O O . ARG A 1 97 ? -2.338 -29.547 -18.906 1 98.81 97 ARG A O 1
ATOM 745 N N . LEU A 1 98 ? -4.223 -30.672 -19.469 1 98.81 98 LEU A N 1
ATOM 746 C CA . LEU A 1 98 ? -3.58 -31.641 -20.344 1 98.81 98 LEU A CA 1
ATOM 747 C C . LEU A 1 98 ? -4.238 -31.656 -21.719 1 98.81 98 LEU A C 1
ATOM 749 O O . LEU A 1 98 ? -5.441 -31.422 -21.844 1 98.81 98 LEU A O 1
ATOM 753 N N . SER A 1 99 ? -3.463 -31.844 -22.719 1 98.69 99 SER A N 1
ATOM 754 C CA . SER A 1 99 ? -3.926 -31.984 -24.094 1 98.69 99 SER A CA 1
ATOM 755 C C . SER A 1 99 ? -3.152 -33.062 -24.828 1 98.69 99 SER A C 1
ATOM 757 O O . SER A 1 99 ? -1.944 -33.219 -24.625 1 98.69 99 SER A O 1
ATOM 759 N N . ILE A 1 100 ? -3.871 -33.812 -25.672 1 98.31 100 ILE A N 1
ATOM 760 C CA . ILE A 1 100 ? -3.189 -34.781 -26.484 1 98.31 100 ILE A CA 1
ATOM 761 C C . ILE A 1 100 ? -3.408 -34.469 -27.969 1 98.31 100 ILE A C 1
ATOM 763 O O . ILE A 1 100 ? -3.145 -35.312 -28.828 1 98.31 100 ILE A O 1
ATOM 767 N N . ASP A 1 101 ? -3.963 -33.281 -28.297 1 96.88 101 ASP A N 1
ATOM 768 C CA . ASP A 1 101 ? -4.199 -32.906 -29.672 1 96.88 101 ASP A CA 1
ATOM 769 C C . ASP A 1 101 ? -3.488 -31.594 -30.016 1 96.88 101 ASP A C 1
ATOM 771 O O . ASP A 1 101 ? -4.012 -30.766 -30.766 1 96.88 101 ASP A O 1
ATOM 775 N N . GLY A 1 102 ? -2.363 -31.391 -29.328 1 94.12 102 GLY A N 1
ATOM 776 C CA . GLY A 1 102 ? -1.531 -30.234 -29.656 1 94.12 102 GLY A CA 1
ATOM 777 C C . GLY A 1 102 ? -2.074 -28.938 -29.109 1 94.12 102 GLY A C 1
ATOM 778 O O . GLY A 1 102 ? -1.786 -27.859 -29.641 1 94.12 102 GLY A O 1
ATOM 779 N N . GLY A 1 103 ? -2.916 -29.031 -28.234 1 95.31 103 GLY A N 1
ATOM 780 C CA . GLY A 1 103 ? -3.438 -27.844 -27.594 1 95.31 103 GLY A CA 1
ATOM 781 C C . GLY A 1 103 ? -4.777 -27.406 -28.156 1 95.31 103 GLY A C 1
ATOM 782 O O . GLY A 1 103 ? -5.305 -26.359 -27.766 1 95.31 103 GLY A O 1
ATOM 783 N N . ASN A 1 104 ? -5.387 -28.109 -29.031 1 96.81 104 ASN A N 1
ATOM 784 C CA . ASN A 1 104 ? -6.703 -27.781 -29.578 1 96.81 104 ASN A CA 1
ATOM 785 C C . ASN A 1 104 ? -7.797 -27.953 -28.531 1 96.81 104 ASN A C 1
ATOM 787 O O . ASN A 1 104 ? -8.773 -27.203 -28.516 1 96.81 104 ASN A O 1
ATOM 791 N N . SER A 1 105 ? -7.77 -28.984 -27.719 1 97.62 105 SER A N 1
ATOM 792 C CA . SER A 1 105 ? -8.656 -29.188 -26.578 1 97.62 105 SER A CA 1
ATOM 793 C C . SER A 1 105 ? -7.859 -29.5 -25.312 1 97.62 105 SER A C 1
ATOM 795 O O . SER A 1 105 ? -6.805 -30.125 -25.375 1 97.62 105 SER A O 1
ATOM 797 N N . TRP A 1 106 ? -8.422 -28.953 -24.234 1 98.25 106 TRP A N 1
ATOM 798 C CA . TRP A 1 106 ? -7.746 -29.125 -22.953 1 98.25 106 TRP A CA 1
ATOM 799 C C . TRP A 1 106 ? -8.68 -29.75 -21.922 1 98.25 106 TRP A C 1
ATOM 801 O O . TRP A 1 106 ? -9.891 -29.484 -21.922 1 98.25 106 TRP A O 1
ATOM 811 N N . VAL A 1 107 ? -8.117 -30.609 -21.109 1 98.25 107 VAL A N 1
ATOM 812 C CA . VAL A 1 107 ? -8.812 -31.172 -19.953 1 98.25 107 VAL A CA 1
ATOM 813 C C . VAL A 1 107 ? -8.117 -30.734 -18.656 1 98.25 107 VAL A C 1
ATOM 815 O O . VAL A 1 107 ? -6.918 -30.453 -18.672 1 98.25 107 VAL A O 1
ATOM 818 N N . GLN A 1 108 ? -8.883 -30.641 -17.562 1 98.44 108 GLN A N 1
ATOM 819 C CA . GLN A 1 108 ? -8.344 -30.172 -16.297 1 98.44 108 GLN A CA 1
ATOM 820 C C . GLN A 1 108 ? -7.957 -31.344 -15.398 1 98.44 108 GLN A C 1
ATOM 822 O O . GLN A 1 108 ? -8.75 -32.281 -15.203 1 98.44 108 GLN A O 1
ATOM 827 N N . ALA A 1 109 ? -6.738 -31.297 -14.93 1 98.56 109 ALA A N 1
ATOM 828 C CA . ALA A 1 109 ? -6.324 -32.281 -13.938 1 98.56 109 ALA A CA 1
ATOM 829 C C . ALA A 1 109 ? -6.918 -31.969 -12.57 1 98.56 109 ALA A C 1
ATOM 831 O O . ALA A 1 109 ? -7.312 -30.828 -12.305 1 98.56 109 ALA A O 1
ATOM 832 N N . THR A 1 110 ? -7.016 -32.938 -11.742 1 98.06 110 THR A N 1
ATOM 833 C CA . THR A 1 110 ? -7.516 -32.781 -10.383 1 98.06 110 THR A CA 1
ATOM 834 C C . THR A 1 110 ? -6.363 -32.625 -9.391 1 98.06 110 THR A C 1
ATOM 836 O O . THR A 1 110 ? -5.422 -33.438 -9.398 1 98.06 110 THR A O 1
ATOM 839 N N . PRO A 1 111 ? -6.453 -31.578 -8.602 1 97.31 111 PRO A N 1
ATOM 840 C CA . PRO A 1 111 ? -5.379 -31.391 -7.621 1 97.31 111 PRO A CA 1
ATOM 841 C C . PRO A 1 111 ? -5.418 -32.438 -6.504 1 97.31 111 PRO A C 1
ATOM 843 O O . PRO A 1 111 ? -6.5 -32.812 -6.043 1 97.31 111 PRO A O 1
ATOM 846 N N . GLY A 1 112 ? -4.223 -32.938 -6.156 1 94.69 112 GLY A N 1
ATOM 847 C CA . GLY A 1 112 ? -4.027 -33.75 -4.98 1 94.69 112 GLY A CA 1
ATOM 848 C C . GLY A 1 112 ? -3.262 -33.062 -3.873 1 94.69 112 GLY A C 1
ATOM 849 O O . GLY A 1 112 ? -3.436 -31.859 -3.654 1 94.69 112 GLY A O 1
ATOM 850 N N . VAL A 1 113 ? -2.436 -33.844 -3.145 1 91.56 113 VAL A N 1
ATOM 851 C CA . VAL A 1 113 ? -1.659 -33.312 -2.037 1 91.56 113 VAL A CA 1
ATOM 852 C C . VAL A 1 113 ? -0.297 -32.844 -2.543 1 91.56 113 VAL A C 1
ATOM 854 O O . VAL A 1 113 ? 0.232 -33.375 -3.516 1 91.56 113 VAL A O 1
ATOM 857 N N . ALA A 1 114 ? 0.286 -31.859 -1.913 1 90.69 114 ALA A N 1
ATOM 858 C CA . ALA A 1 114 ? 1.676 -31.422 -2.033 1 90.69 114 ALA A CA 1
ATOM 859 C C . ALA A 1 114 ? 2.041 -31.156 -3.49 1 90.69 114 ALA A C 1
ATOM 861 O O . ALA A 1 114 ? 3.094 -31.594 -3.963 1 90.69 114 ALA A O 1
ATOM 862 N N . GLY A 1 115 ? 1.16 -30.562 -4.32 1 95.69 115 GLY A N 1
ATOM 863 C CA . GLY A 1 115 ? 1.513 -30.156 -5.672 1 95.69 115 GLY A CA 1
ATOM 864 C C . GLY A 1 115 ? 1.329 -31.25 -6.699 1 95.69 115 GLY A C 1
ATOM 865 O O . GLY A 1 115 ? 1.794 -31.125 -7.836 1 95.69 115 GLY A O 1
ATOM 866 N N . SER A 1 116 ? 0.701 -32.375 -6.25 1 97.94 116 SER A N 1
ATOM 867 C CA . SER A 1 116 ? 0.403 -33.438 -7.184 1 97.94 116 SER A CA 1
ATOM 868 C C . SER A 1 116 ? -0.953 -33.25 -7.852 1 97.94 116 SER A C 1
ATOM 870 O O . SER A 1 116 ? -1.923 -32.875 -7.191 1 97.94 116 SER A O 1
ATOM 872 N N . TRP A 1 117 ? -0.973 -33.469 -9.148 1 98.62 117 TRP A N 1
ATOM 873 C CA . TRP A 1 117 ? -2.195 -33.438 -9.945 1 98.62 117 TRP A CA 1
ATOM 874 C C . TRP A 1 117 ? -2.34 -34.688 -10.766 1 98.62 117 TRP A C 1
ATOM 876 O O . TRP A 1 117 ? -1.354 -35.219 -11.289 1 98.62 117 TRP A O 1
ATOM 886 N N . GLU A 1 118 ? -3.613 -35.156 -10.914 1 98.56 118 GLU A N 1
ATOM 887 C CA . GLU A 1 118 ? -3.824 -36.375 -11.664 1 98.56 118 GLU A CA 1
ATOM 888 C C . GLU A 1 118 ? -4.992 -36.25 -12.633 1 98.56 118 GLU A C 1
ATOM 890 O O . GLU A 1 118 ? -5.902 -35.438 -12.406 1 98.56 118 GLU A O 1
ATOM 895 N N . TYR A 1 119 ? -4.895 -36.969 -13.641 1 98.56 119 TYR A N 1
ATOM 896 C CA . TYR A 1 119 ? -5.98 -37.094 -14.609 1 98.56 119 TYR A CA 1
ATOM 897 C C . TYR A 1 119 ? -6.016 -38.469 -15.227 1 98.56 119 TYR A C 1
ATOM 899 O O . TYR A 1 119 ? -4.988 -39 -15.688 1 98.56 119 TYR A O 1
ATOM 907 N N . ILE A 1 120 ? -7.152 -39.031 -15.234 1 98.5 120 ILE A N 1
ATOM 908 C CA . ILE A 1 120 ? -7.441 -40.281 -15.945 1 98.5 120 ILE A CA 1
ATOM 909 C C . ILE A 1 120 ? -8.359 -40 -17.125 1 98.5 120 ILE A C 1
ATOM 911 O O . ILE A 1 120 ? -9.453 -39.469 -16.969 1 98.5 120 ILE A O 1
ATOM 915 N N . TRP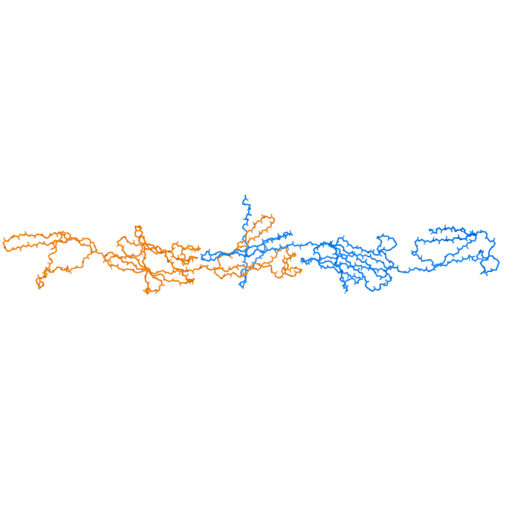 A 1 121 ? -7.809 -40.312 -18.297 1 97.88 121 TRP A N 1
ATOM 916 C CA . TRP A 1 121 ? -8.672 -40.094 -19.438 1 97.88 121 TRP A CA 1
ATOM 917 C C . TRP A 1 121 ? -9.977 -40.875 -19.297 1 97.88 121 TRP A C 1
ATOM 919 O O . TRP A 1 121 ? -9.969 -42.062 -19.016 1 97.88 121 TRP A O 1
ATOM 929 N N . PRO A 1 122 ? -11.109 -40.188 -19.531 1 95.5 122 PRO A N 1
ATOM 930 C CA . PRO A 1 122 ? -12.391 -40.875 -19.297 1 95.5 122 PRO A CA 1
ATOM 931 C C . PRO A 1 122 ? -12.859 -41.688 -20.5 1 95.5 122 PRO A C 1
ATOM 933 O O . PRO A 1 122 ? -13.758 -42.531 -20.359 1 95.5 122 PRO A O 1
ATOM 936 N N . THR A 1 123 ? -12.359 -41.375 -21.781 1 95.94 123 THR A N 1
ATOM 937 C CA . THR A 1 123 ? -12.711 -42.094 -22.984 1 95.94 123 THR A CA 1
ATOM 938 C C . THR A 1 123 ? -11.547 -42.969 -23.453 1 95.94 123 THR A C 1
ATOM 940 O O . THR A 1 123 ? -10.383 -42.625 -23.25 1 95.94 123 THR A O 1
ATOM 943 N N . ASP A 1 124 ? -11.898 -44.094 -24.094 1 97.44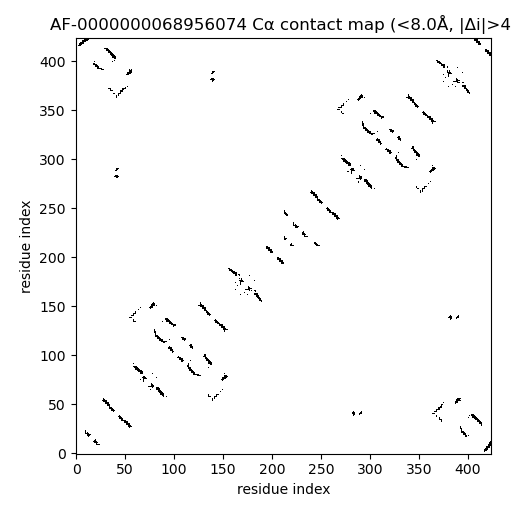 124 ASP A N 1
ATOM 944 C CA . ASP A 1 124 ? -10.875 -45 -24.609 1 97.44 124 ASP A CA 1
ATOM 945 C C . ASP A 1 124 ? -10.102 -44.375 -25.75 1 97.44 124 ASP A C 1
ATOM 947 O O . ASP A 1 124 ? -10.695 -43.875 -26.703 1 97.44 124 ASP A O 1
ATOM 951 N N . LEU A 1 125 ? -8.844 -44.438 -25.578 1 98.12 125 LEU A N 1
ATOM 952 C CA . LEU A 1 125 ? -7.973 -44 -26.672 1 98.12 125 LEU A CA 1
ATOM 953 C C . LEU A 1 125 ? -7.641 -45.156 -27.594 1 98.12 125 LEU A C 1
ATOM 955 O O . LEU A 1 125 ? -7.426 -46.281 -27.141 1 98.12 125 LEU A O 1
ATOM 959 N N . ALA A 1 126 ? -7.59 -44.875 -28.891 1 97.69 126 ALA A N 1
ATOM 960 C CA . ALA A 1 126 ? -7.117 -45.875 -29.844 1 97.69 126 ALA A CA 1
ATOM 961 C C . ALA A 1 126 ? -5.633 -46.156 -29.641 1 97.69 126 ALA A C 1
ATOM 963 O O . ALA A 1 126 ? -4.883 -45.312 -29.156 1 97.69 126 ALA A O 1
ATOM 964 N N . ASP A 1 127 ? -5.223 -47.438 -30 1 98.31 127 ASP A N 1
ATOM 965 C CA . ASP A 1 127 ? -3.799 -47.75 -29.984 1 98.31 127 ASP A CA 1
ATOM 966 C C . ASP A 1 127 ? -3.02 -46.781 -30.891 1 98.31 127 ASP A C 1
ATOM 968 O O . ASP A 1 127 ? -3.482 -46.438 -31.969 1 98.31 127 ASP A O 1
ATOM 972 N N . GLY A 1 128 ? -1.893 -46.344 -30.328 1 97.75 128 GLY A N 1
ATOM 973 C CA . GLY A 1 128 ? -1.084 -45.438 -31.125 1 97.75 128 GLY A CA 1
ATOM 974 C C . GLY A 1 128 ? -0.119 -44.625 -30.281 1 97.75 128 GLY A C 1
ATOM 975 O O . GLY A 1 128 ? 0.003 -44.844 -29.078 1 97.75 128 GLY A O 1
ATOM 976 N N . GLN A 1 129 ? 0.625 -43.844 -31.031 1 98.25 129 GLN A N 1
ATOM 977 C CA . GLN A 1 129 ? 1.542 -42.906 -30.406 1 98.25 129 GLN A CA 1
ATOM 978 C C . GLN A 1 129 ? 0.864 -41.562 -30.188 1 98.25 129 GLN A C 1
ATOM 980 O O . GLN A 1 129 ? 0.133 -41.062 -31.047 1 98.25 129 GLN A O 1
ATOM 985 N N . TYR A 1 130 ? 1.019 -41.031 -28.922 1 98.38 130 TYR A N 1
ATOM 986 C CA . TYR A 1 130 ? 0.433 -39.75 -28.547 1 98.38 130 TYR A CA 1
ATOM 987 C C . TYR A 1 130 ? 1.491 -38.812 -27.969 1 98.38 130 TYR A C 1
ATOM 989 O O . TYR A 1 130 ? 2.535 -39.281 -27.5 1 98.38 130 TYR A O 1
ATOM 997 N N . THR A 1 131 ? 1.243 -37.562 -28.156 1 98.56 131 THR A N 1
ATOM 998 C CA . THR A 1 131 ? 1.994 -36.531 -27.453 1 98.56 131 THR A CA 1
ATOM 999 C C . THR A 1 131 ? 1.109 -35.812 -26.438 1 98.56 131 THR A C 1
ATOM 1001 O O . THR A 1 131 ? 0.074 -35.25 -26.797 1 98.56 131 THR A O 1
ATOM 1004 N N . LEU A 1 132 ? 1.487 -35.938 -25.156 1 98.75 132 LEU A N 1
ATOM 1005 C CA . LEU A 1 132 ? 0.793 -35.219 -24.094 1 98.75 132 LEU A CA 1
ATOM 1006 C C . LEU A 1 132 ? 1.409 -33.844 -23.875 1 98.75 132 LEU A C 1
ATOM 1008 O O . LEU A 1 132 ? 2.627 -33.719 -23.719 1 98.75 132 LEU A O 1
ATOM 1012 N N . THR A 1 133 ? 0.596 -32.812 -23.969 1 98.75 133 THR A N 1
ATOM 1013 C CA . THR A 1 133 ? 0.992 -31.469 -23.562 1 98.75 133 THR A CA 1
ATOM 1014 C C . THR A 1 133 ? 0.353 -31.094 -22.219 1 98.75 133 THR A C 1
ATOM 1016 O O . THR A 1 133 ? -0.863 -31.203 -22.062 1 98.75 133 THR A O 1
ATOM 1019 N N . VAL A 1 134 ? 1.188 -30.734 -21.281 1 98.88 134 VAL A N 1
ATOM 1020 C CA . VAL A 1 134 ? 0.74 -30.297 -19.953 1 98.88 134 VAL A CA 1
ATOM 1021 C C . VAL A 1 134 ? 1.01 -28.797 -19.797 1 98.88 134 VAL A C 1
ATOM 1023 O O . VAL A 1 134 ? 2.084 -28.312 -20.156 1 98.88 134 VAL A O 1
ATOM 1026 N N . GLU A 1 135 ? 0.052 -28.062 -19.328 1 98.88 135 GLU A N 1
ATOM 1027 C CA . GLU A 1 135 ? 0.199 -26.641 -18.984 1 98.88 135 GLU A CA 1
ATOM 1028 C C . GLU A 1 135 ? -0.131 -26.391 -17.531 1 98.88 135 GLU A C 1
ATOM 1030 O O . GLU A 1 135 ? -1.153 -26.859 -17.016 1 98.88 135 GLU A O 1
ATOM 1035 N N . ALA A 1 136 ? 0.758 -25.734 -16.859 1 98.81 136 ALA A N 1
ATOM 1036 C CA . ALA A 1 136 ? 0.555 -25.359 -15.461 1 98.81 136 ALA A CA 1
ATOM 1037 C C . ALA A 1 136 ? 0.521 -23.844 -15.305 1 98.81 136 ALA A C 1
ATOM 1039 O O . ALA A 1 136 ? 1.298 -23.125 -15.953 1 98.81 136 ALA A O 1
ATOM 1040 N N . THR A 1 137 ? -0.397 -23.328 -14.531 1 98.62 137 THR A N 1
ATOM 1041 C CA . THR A 1 137 ? -0.528 -21.922 -14.18 1 98.62 137 THR A CA 1
ATOM 1042 C C . THR A 1 137 ? -0.576 -21.734 -12.672 1 98.62 137 THR A C 1
ATOM 1044 O O . THR A 1 137 ? -1.306 -22.438 -11.977 1 98.62 137 THR A O 1
ATOM 1047 N N . ASP A 1 138 ? 0.236 -20.859 -12.156 1 98.06 138 ASP A N 1
ATOM 1048 C CA . ASP A 1 138 ? 0.245 -20.641 -10.711 1 98.06 138 ASP A CA 1
ATOM 1049 C C . ASP A 1 138 ? -0.642 -19.469 -10.32 1 98.06 138 ASP A C 1
ATOM 1051 O O . ASP A 1 138 ? -1.287 -18.859 -11.18 1 98.06 138 ASP A O 1
ATOM 1055 N N . LYS A 1 139 ? -0.752 -19.109 -9.055 1 97.69 139 LYS A N 1
ATOM 1056 C CA . LYS A 1 139 ? -1.647 -18.078 -8.516 1 97.69 139 LYS A CA 1
ATOM 1057 C C . LYS A 1 139 ? -1.238 -16.688 -8.992 1 97.69 139 LYS A C 1
ATOM 1059 O O . LYS A 1 139 ? -2.072 -15.781 -9.062 1 97.69 139 LYS A O 1
ATOM 1064 N N . ALA A 1 140 ? 0.093 -16.453 -9.305 1 97.56 140 ALA A N 1
ATOM 1065 C CA . ALA A 1 140 ? 0.605 -15.172 -9.773 1 97.56 140 ALA A CA 1
ATOM 1066 C C . ALA A 1 140 ? 0.336 -14.977 -11.266 1 97.56 140 ALA A C 1
ATOM 1068 O O . ALA A 1 140 ? 0.532 -13.891 -11.805 1 97.56 140 ALA A O 1
ATOM 1069 N N . GLY A 1 141 ? -0.094 -16.062 -11.984 1 97.94 141 GLY A N 1
ATOM 1070 C CA . GLY A 1 141 ? -0.443 -15.969 -13.391 1 97.94 141 GLY A CA 1
ATOM 1071 C C . GLY A 1 141 ? 0.662 -16.453 -14.312 1 97.94 141 GLY A C 1
ATOM 1072 O O . GLY A 1 141 ? 0.536 -16.375 -15.539 1 97.94 141 GLY A O 1
ATOM 1073 N N . ASN A 1 142 ? 1.787 -16.969 -13.766 1 98.44 142 ASN A N 1
ATOM 1074 C CA . ASN A 1 142 ? 2.824 -17.578 -14.586 1 98.44 142 ASN A CA 1
ATOM 1075 C C . ASN A 1 142 ? 2.355 -18.906 -15.188 1 98.44 142 ASN A C 1
ATOM 1077 O O . ASN A 1 142 ? 1.67 -19.672 -14.531 1 98.44 142 ASN A O 1
ATOM 1081 N N . THR A 1 143 ? 2.738 -19.141 -16.438 1 98.62 143 THR A N 1
ATOM 1082 C CA . THR A 1 143 ? 2.355 -20.359 -17.125 1 98.62 143 THR A CA 1
ATOM 1083 C C . THR A 1 143 ? 3.576 -21.047 -17.734 1 98.62 143 THR A C 1
ATOM 1085 O O . THR A 1 143 ? 4.508 -20.375 -18.172 1 98.62 143 THR A O 1
ATOM 1088 N N . VAL A 1 144 ? 3.609 -22.328 -17.797 1 98.62 144 VAL A N 1
ATOM 1089 C CA . VAL A 1 144 ? 4.664 -23.125 -18.406 1 98.62 144 VAL A CA 1
ATOM 1090 C C . VAL A 1 144 ? 4.07 -24.391 -19.016 1 98.62 144 VAL A C 1
ATOM 1092 O O . VAL A 1 144 ? 3.049 -24.891 -18.547 1 98.62 144 VAL A O 1
ATOM 1095 N N . THR A 1 145 ? 4.605 -24.906 -20.094 1 98.56 145 THR A N 1
ATOM 1096 C CA . THR A 1 145 ? 4.168 -26.125 -20.75 1 98.56 145 THR A CA 1
ATOM 1097 C C . THR A 1 145 ? 5.293 -27.156 -20.766 1 98.56 145 THR A C 1
ATOM 1099 O O . THR A 1 145 ? 6.469 -26.812 -20.703 1 98.56 145 THR A O 1
ATOM 1102 N N . LYS A 1 146 ? 4.941 -28.359 -20.75 1 98.5 146 LYS A N 1
ATOM 1103 C CA . LYS A 1 146 ? 5.816 -29.516 -20.891 1 98.5 146 LYS A CA 1
ATOM 1104 C C . LYS A 1 146 ? 5.152 -30.609 -21.719 1 98.5 146 LYS A C 1
ATOM 1106 O O . LYS A 1 146 ? 3.943 -30.828 -21.625 1 98.5 146 LYS A O 1
ATOM 1111 N N . THR A 1 147 ? 5.941 -31.266 -22.562 1 98.38 147 THR A N 1
ATOM 1112 C CA . THR A 1 147 ? 5.395 -32.344 -23.391 1 98.38 147 THR A CA 1
ATOM 1113 C C . THR A 1 147 ? 6.105 -33.656 -23.094 1 98.38 147 THR A C 1
ATOM 1115 O O . THR A 1 147 ? 7.289 -33.688 -22.75 1 98.38 147 THR A O 1
ATOM 1118 N N . ILE A 1 148 ? 5.363 -34.75 -23.188 1 98.31 148 ILE A N 1
ATOM 1119 C CA . ILE A 1 148 ? 5.926 -36.094 -23.188 1 98.31 148 ILE A CA 1
ATOM 1120 C C . ILE A 1 148 ? 5.215 -36.938 -24.234 1 98.31 148 ILE A C 1
ATOM 1122 O O . ILE A 1 148 ? 4.043 -36.719 -24.547 1 98.31 148 ILE A O 1
ATOM 1126 N N . ASP A 1 149 ? 5.988 -37.875 -24.75 1 98.5 149 ASP A N 1
ATOM 1127 C CA . ASP A 1 149 ? 5.375 -38.844 -25.641 1 98.5 149 ASP A CA 1
ATOM 1128 C C . ASP A 1 149 ? 4.984 -40.125 -24.859 1 98.5 149 ASP A C 1
ATOM 1130 O O . ASP A 1 149 ? 5.668 -40.5 -23.922 1 98.5 149 ASP A O 1
ATOM 1134 N N . PHE A 1 150 ? 3.846 -40.719 -25.281 1 98.56 150 PHE A N 1
ATOM 1135 C CA . PHE A 1 150 ? 3.412 -42 -24.719 1 98.56 150 PHE A CA 1
ATOM 1136 C C . PHE A 1 150 ? 2.686 -42.812 -25.766 1 98.56 150 PHE A C 1
ATOM 1138 O O . PHE A 1 150 ? 2.307 -42.312 -26.828 1 98.56 150 PHE A O 1
ATOM 1145 N N . ALA A 1 151 ? 2.6 -44.062 -25.422 1 98.25 151 ALA A N 1
ATOM 1146 C CA . ALA A 1 151 ? 1.941 -45 -26.359 1 98.25 151 ALA A CA 1
ATOM 1147 C C . ALA A 1 151 ? 0.875 -45.812 -25.656 1 98.25 151 ALA A C 1
ATOM 1149 O O . ALA A 1 151 ? 1.049 -46.219 -24.484 1 98.25 151 ALA A O 1
ATOM 1150 N N . VAL A 1 152 ? -0.189 -45.969 -26.391 1 98.56 152 VAL A N 1
ATOM 1151 C CA . VAL A 1 152 ? -1.224 -46.938 -25.984 1 98.56 152 VAL A CA 1
ATOM 1152 C C . VAL A 1 152 ? -1.207 -48.156 -26.891 1 98.56 152 VAL A C 1
ATOM 1154 O O . VAL A 1 152 ? -1.263 -48 -28.125 1 98.56 152 VAL A O 1
ATOM 1157 N N . ASP A 1 153 ? -1.018 -49.312 -26.312 1 97.75 153 ASP A N 1
ATOM 1158 C CA . ASP A 1 153 ? -1.037 -50.594 -27.047 1 97.75 153 ASP A CA 1
ATOM 1159 C C . ASP A 1 153 ? -1.755 -51.688 -26.25 1 97.75 153 ASP A C 1
ATOM 1161 O O . ASP A 1 153 ? -1.184 -52.25 -25.328 1 97.75 153 ASP A O 1
ATOM 1165 N N . THR A 1 154 ? -3.004 -51.906 -26.672 1 97 154 THR A N 1
ATOM 1166 C CA . THR A 1 154 ? -3.83 -52.875 -25.938 1 97 154 THR A CA 1
ATOM 1167 C C . THR A 1 154 ? -3.947 -54.188 -26.703 1 97 154 THR A C 1
ATOM 1169 O O . THR A 1 154 ? -4.691 -55.062 -26.312 1 97 154 THR A O 1
ATOM 1172 N N . THR A 1 155 ? -3.205 -54.344 -27.766 1 95.81 155 THR A N 1
ATOM 1173 C CA . THR A 1 155 ? -3.465 -55.5 -28.641 1 95.81 155 THR A CA 1
ATOM 1174 C C . THR A 1 155 ? -2.217 -56.344 -28.781 1 95.81 155 THR A C 1
ATOM 1176 O O . THR A 1 155 ? -1.095 -55.844 -28.75 1 95.81 155 THR A O 1
ATOM 1179 N N . LEU A 1 156 ? -2.428 -57.688 -28.797 1 95.12 156 LEU A N 1
ATOM 1180 C CA . LEU A 1 156 ? -1.445 -58.719 -29.109 1 95.12 156 LEU A CA 1
ATOM 1181 C C . LEU A 1 156 ? -2.1 -59.875 -29.828 1 95.12 156 LEU A C 1
ATOM 1183 O O . LEU A 1 156 ? -3.133 -60.406 -29.391 1 95.12 156 LEU A O 1
ATOM 1187 N N . SER A 1 157 ? -1.509 -60.344 -30.906 1 96 157 SER A N 1
ATOM 1188 C CA . SER A 1 157 ? -2.086 -61.438 -31.688 1 96 157 SER A CA 1
ATOM 1189 C C . SER A 1 157 ? -2.002 -62.75 -30.922 1 96 157 SER A C 1
ATOM 1191 O O . SER A 1 157 ? -1.085 -62.969 -30.125 1 96 157 SER A O 1
ATOM 1193 N N . VAL A 1 158 ? -2.982 -63.562 -31.25 1 96 158 VAL A N 1
ATOM 1194 C CA . VAL A 1 158 ? -2.957 -64.938 -30.688 1 96 158 VAL A CA 1
ATOM 1195 C C . VAL A 1 158 ? -1.99 -65.812 -31.5 1 96 158 VAL A C 1
ATOM 1197 O O . VAL A 1 158 ? -2.172 -66 -32.688 1 96 158 VAL A O 1
ATOM 1200 N N . PRO A 1 159 ? -0.994 -66.312 -30.781 1 95.75 159 PRO A N 1
ATOM 1201 C CA . PRO A 1 159 ? -0.061 -67.188 -31.531 1 95.75 159 PRO A CA 1
ATOM 1202 C C . PRO A 1 159 ? -0.635 -68.562 -31.828 1 95.75 159 PRO A C 1
ATOM 1204 O O . PRO A 1 159 ? -1.554 -69 -31.141 1 95.75 159 PRO A O 1
ATOM 1207 N N . VAL A 1 160 ? -0.078 -69.188 -32.875 1 96.75 160 VAL A N 1
ATOM 1208 C CA . VAL A 1 160 ? -0.442 -70.562 -33.281 1 96.75 160 VAL A CA 1
ATOM 1209 C C . VAL A 1 160 ? 0.813 -71.375 -33.406 1 96.75 160 VAL A C 1
ATOM 1211 O O . VAL A 1 160 ? 1.847 -70.938 -33.906 1 96.75 160 VAL A O 1
ATOM 1214 N N . ILE A 1 161 ? 0.692 -72.625 -32.844 1 95.38 161 ILE A N 1
ATOM 1215 C CA . ILE A 1 161 ? 1.784 -73.562 -33 1 95.38 161 ILE A CA 1
ATOM 1216 C C . ILE A 1 161 ? 1.305 -74.75 -33.812 1 95.38 161 ILE A C 1
ATOM 1218 O O . ILE A 1 161 ? 0.217 -75.25 -33.594 1 95.38 161 ILE A O 1
ATOM 1222 N N . VAL A 1 162 ? 2.105 -75.125 -34.812 1 96.44 162 VAL A N 1
ATOM 1223 C CA . VAL A 1 162 ? 1.742 -76.25 -35.688 1 96.44 162 VAL A CA 1
ATOM 1224 C C . VAL A 1 162 ? 2.963 -77.125 -35.906 1 96.44 162 VAL A C 1
ATOM 1226 O O . VAL A 1 162 ? 4.094 -76.625 -35.938 1 96.44 162 VAL A O 1
ATOM 1229 N N . LEU A 1 163 ? 2.734 -78.5 -36.062 1 96.94 163 LEU A N 1
ATOM 1230 C CA . LEU A 1 163 ? 3.783 -79.375 -36.531 1 96.94 163 LEU A CA 1
ATOM 1231 C C . LEU A 1 163 ? 4.172 -79.062 -37.969 1 96.94 163 LEU A C 1
ATOM 1233 O O . LEU A 1 163 ? 3.307 -78.938 -38.844 1 96.94 163 LEU A O 1
ATOM 1237 N N . ASN A 1 164 ? 5.488 -78.875 -38.094 1 95.56 164 ASN A N 1
ATOM 1238 C CA . ASN A 1 164 ? 5.953 -78.562 -39.438 1 95.56 164 ASN A CA 1
ATOM 1239 C C . ASN A 1 164 ? 5.605 -79.688 -40.406 1 95.56 164 ASN A C 1
ATOM 1241 O O . ASN A 1 164 ? 5.738 -80.875 -40.062 1 95.56 164 ASN A O 1
ATOM 1245 N N . SER A 1 165 ? 5.23 -79.25 -41.562 1 93.75 165 SER A N 1
ATOM 1246 C CA . SER A 1 165 ? 4.781 -80.25 -42.531 1 93.75 165 SER A CA 1
ATOM 1247 C C . SER A 1 165 ? 5.883 -81.25 -42.875 1 93.75 165 SER A C 1
ATOM 1249 O O . SER A 1 165 ? 5.605 -82.438 -43.125 1 93.75 165 SER A O 1
ATOM 1251 N N . ALA A 1 166 ? 7.18 -80.812 -42.781 1 94.06 166 ALA A N 1
ATOM 1252 C CA . ALA A 1 166 ? 8.312 -81.688 -43.062 1 94.06 166 ALA A CA 1
ATOM 1253 C C . ALA A 1 166 ? 8.43 -82.812 -42.031 1 94.06 166 ALA A C 1
ATOM 1255 O O . ALA A 1 166 ? 8.945 -83.875 -42.344 1 94.06 166 ALA A O 1
ATOM 1256 N N . ASP A 1 167 ? 7.883 -82.5 -40.875 1 95.94 167 ASP A N 1
ATOM 1257 C CA . ASP A 1 167 ? 8.008 -83.5 -39.812 1 95.94 167 ASP A CA 1
ATOM 1258 C C . ASP A 1 167 ? 6.68 -84.188 -39.562 1 95.94 167 ASP A C 1
ATOM 1260 O O . ASP A 1 167 ? 6.578 -85 -38.656 1 95.94 167 ASP A O 1
ATOM 1264 N N . ASP A 1 168 ? 5.652 -83.875 -40.219 1 94.88 168 ASP A N 1
ATOM 1265 C CA . ASP A 1 168 ? 4.375 -84.562 -40.125 1 94.88 168 ASP A CA 1
ATOM 1266 C C . ASP A 1 168 ? 4.398 -85.875 -40.969 1 94.88 168 ASP A C 1
ATOM 1268 O O . ASP A 1 168 ? 3.742 -85.938 -42.031 1 94.88 168 ASP A O 1
ATOM 1272 N N . THR A 1 169 ? 4.945 -86.812 -40.406 1 95.12 169 THR A N 1
ATOM 1273 C CA . THR A 1 169 ? 5.133 -88.062 -41.156 1 95.12 169 THR A CA 1
ATOM 1274 C C . THR A 1 169 ? 3.848 -88.875 -41.188 1 95.12 169 THR A C 1
ATOM 1276 O O . THR A 1 169 ? 2.982 -88.688 -40.312 1 95.12 169 THR A O 1
ATOM 1279 N N . GLY A 1 170 ? 3.65 -89.688 -42.281 1 94.19 170 GLY A N 1
ATOM 1280 C CA . GLY A 1 170 ? 2.457 -90.5 -42.375 1 94.19 170 GLY A CA 1
ATOM 1281 C C . GLY A 1 170 ? 1.257 -89.75 -42.938 1 94.19 170 GLY A C 1
ATOM 1282 O O . GLY A 1 170 ? 1.331 -89.188 -44 1 94.19 170 GLY A O 1
ATOM 1283 N N . VAL A 1 171 ? 0.208 -89.812 -42.062 1 95.06 171 VAL A N 1
ATOM 1284 C CA . VAL A 1 171 ? -1.002 -89.125 -42.469 1 95.06 171 VAL A CA 1
ATOM 1285 C C . VAL A 1 171 ? -0.866 -87.625 -42.188 1 95.06 171 VAL A C 1
ATOM 1287 O O . VAL A 1 171 ? -0.711 -87.25 -41.031 1 95.06 171 VAL A O 1
ATOM 1290 N N . GLN A 1 172 ? -0.79 -86.875 -43.312 1 93.38 172 GLN A N 1
ATOM 1291 C CA . GLN A 1 172 ? -0.64 -85.438 -43.156 1 93.38 172 GLN A CA 1
ATOM 1292 C C . GLN A 1 172 ? -1.817 -84.812 -42.375 1 93.38 172 GLN A C 1
ATOM 1294 O O . GLN A 1 172 ? -2.969 -85.25 -42.594 1 93.38 172 GLN A O 1
ATOM 1299 N N . GLY A 1 173 ? -1.515 -84 -41.406 1 93.44 173 GLY A N 1
ATOM 1300 C CA . GLY A 1 173 ? -2.545 -83.25 -40.719 1 93.44 173 GLY A CA 1
ATOM 1301 C C . GLY A 1 173 ? -3.01 -83.938 -39.438 1 93.44 173 GLY A C 1
ATOM 1302 O O . GLY A 1 173 ? -3.836 -83.375 -38.688 1 93.44 173 GLY A O 1
ATOM 1303 N N . ASP A 1 174 ? -2.535 -85.125 -39.094 1 94.56 174 ASP A N 1
ATOM 1304 C CA . ASP A 1 174 ? -3.033 -85.875 -37.938 1 94.56 174 ASP A CA 1
ATOM 1305 C C . ASP A 1 174 ? -2.162 -85.625 -36.688 1 94.56 174 ASP A C 1
ATOM 1307 O O . ASP A 1 174 ? -2.385 -86.188 -35.656 1 94.56 174 ASP A O 1
ATOM 1311 N N . ASN A 1 175 ? -1.139 -84.875 -36.812 1 94.69 175 ASN A N 1
ATOM 1312 C CA . ASN A 1 175 ? -0.204 -84.438 -35.781 1 94.69 175 ASN A CA 1
ATOM 1313 C C . ASN A 1 175 ? 0.542 -85.625 -35.156 1 94.69 175 ASN A C 1
ATOM 1315 O O . ASN A 1 175 ? 0.943 -85.625 -34 1 94.69 175 ASN A O 1
ATOM 1319 N N . MET A 1 176 ? 0.75 -86.688 -35.969 1 95.69 176 MET A N 1
ATOM 1320 C CA . MET A 1 176 ? 1.583 -87.875 -35.625 1 95.69 176 MET A CA 1
ATOM 1321 C C . MET A 1 176 ? 2.867 -87.875 -36.438 1 95.69 176 MET A C 1
ATOM 1323 O O . MET A 1 176 ? 2.852 -87.562 -37.625 1 95.69 176 MET A O 1
ATOM 1327 N N . THR A 1 177 ? 3.914 -88.188 -35.719 1 97 177 THR A N 1
ATOM 1328 C CA . THR A 1 177 ? 5.199 -88.188 -36.406 1 97 177 THR A CA 1
ATOM 1329 C C . THR A 1 177 ? 6.109 -89.25 -35.875 1 97 177 THR A C 1
ATOM 1331 O O . THR A 1 177 ? 5.953 -89.688 -34.719 1 97 177 THR A O 1
ATOM 1334 N N . ASN A 1 178 ? 6.957 -89.75 -36.719 1 96.25 178 ASN A N 1
ATOM 1335 C CA . ASN A 1 178 ? 7.98 -90.688 -36.25 1 96.25 178 ASN A CA 1
ATOM 1336 C C . ASN A 1 178 ? 9.32 -90 -36.031 1 96.25 178 ASN A C 1
ATOM 1338 O O . ASN A 1 178 ? 10.32 -90.688 -35.75 1 96.25 178 ASN A O 1
ATOM 1342 N N . SER A 1 179 ? 9.258 -88.625 -36.25 1 95.12 179 SER A N 1
ATOM 1343 C CA . SER A 1 179 ? 10.453 -87.875 -35.906 1 95.12 179 SER A CA 1
ATOM 1344 C C . SER A 1 179 ? 10.594 -87.688 -34.406 1 95.12 179 SER A C 1
ATOM 1346 O O . SER A 1 179 ? 9.648 -87.25 -33.719 1 95.12 179 SER A O 1
ATOM 1348 N N . THR A 1 180 ? 11.734 -88 -33.906 1 95.44 180 THR A N 1
ATOM 1349 C CA . THR A 1 180 ? 11.961 -87.875 -32.469 1 95.44 180 THR A CA 1
ATOM 1350 C C . THR A 1 180 ? 12.391 -86.438 -32.125 1 95.44 180 THR A C 1
ATOM 1352 O O . THR A 1 180 ? 12.461 -86.062 -30.938 1 95.44 180 THR A O 1
ATOM 1355 N N . GLN A 1 181 ? 12.641 -85.625 -33.188 1 95.69 181 GLN A N 1
ATOM 1356 C CA . GLN A 1 181 ? 12.922 -84.188 -33.031 1 95.69 181 GLN A CA 1
ATOM 1357 C C . GLN A 1 181 ? 12.102 -83.375 -34 1 95.69 181 GLN A C 1
ATOM 1359 O O . GLN A 1 181 ? 12.656 -82.625 -34.844 1 95.69 181 GLN A O 1
ATOM 1364 N N . PRO A 1 182 ? 10.766 -83.375 -33.719 1 95.31 182 PRO A N 1
ATOM 1365 C CA . PRO A 1 182 ? 9.938 -82.625 -34.688 1 95.31 182 PRO A CA 1
ATOM 1366 C C . PRO A 1 182 ? 10.086 -81.125 -34.562 1 95.31 182 PRO A C 1
ATOM 1368 O O . PRO A 1 182 ? 10.305 -80.625 -33.469 1 95.31 182 PRO A O 1
ATOM 1371 N N . 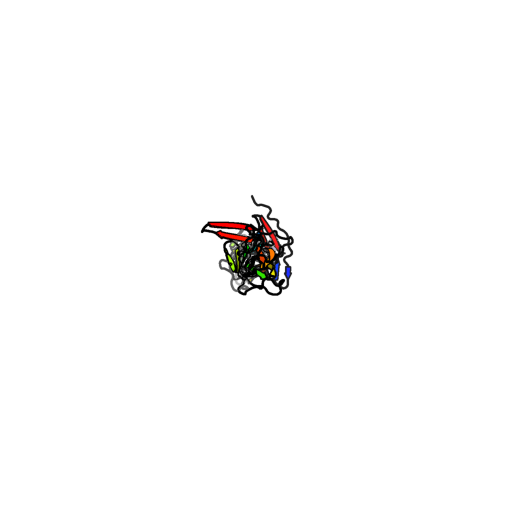THR A 1 183 ? 10.062 -80.562 -35.75 1 96 183 THR A N 1
ATOM 1372 C CA . THR A 1 183 ? 10.055 -79.062 -35.781 1 96 183 THR A CA 1
ATOM 1373 C C . THR A 1 183 ? 8.633 -78.562 -35.719 1 96 183 THR A C 1
ATOM 1375 O O . THR A 1 183 ? 7.723 -79.125 -36.344 1 96 183 THR A O 1
ATOM 1378 N N . PHE A 1 184 ? 8.484 -77.5 -34.875 1 95.12 184 PHE A N 1
ATOM 1379 C CA . PHE A 1 184 ? 7.199 -76.812 -34.781 1 95.12 184 PHE A CA 1
ATOM 1380 C C . PHE A 1 184 ? 7.297 -75.375 -35.281 1 95.12 184 PHE A C 1
ATOM 1382 O O . PHE A 1 184 ? 8.289 -74.688 -35.031 1 95.12 184 PHE A O 1
ATOM 1389 N N . ALA A 1 185 ? 6.273 -75 -36 1 94.94 185 ALA A N 1
ATOM 1390 C CA . ALA A 1 185 ? 6.184 -73.625 -36.469 1 94.94 185 ALA A CA 1
ATOM 1391 C C . ALA A 1 185 ? 5.32 -72.75 -35.531 1 94.94 185 ALA A C 1
ATOM 1393 O O . ALA A 1 185 ? 4.215 -73.188 -35.156 1 94.94 185 ALA A O 1
ATOM 1394 N N . LEU A 1 186 ? 5.949 -71.75 -35.062 1 94.69 186 LEU A N 1
ATOM 1395 C CA . LEU A 1 186 ? 5.195 -70.75 -34.312 1 94.69 186 LEU A CA 1
ATOM 1396 C C . LEU A 1 186 ? 4.723 -69.625 -35.25 1 94.69 186 LEU A C 1
ATOM 1398 O O . LEU A 1 186 ? 5.539 -68.938 -35.875 1 94.69 186 LEU A O 1
ATOM 1402 N N . GLN A 1 187 ? 3.408 -69.375 -35.281 1 94.31 187 GLN A N 1
ATOM 1403 C CA . GLN A 1 187 ? 2.799 -68.438 -36.188 1 94.31 187 GLN A CA 1
ATOM 1404 C C . GLN A 1 187 ? 2.029 -67.312 -35.438 1 94.31 187 GLN A C 1
ATOM 1406 O O . GLN A 1 187 ? 1.76 -67.5 -34.25 1 94.31 187 GLN A O 1
ATOM 1411 N N . HIS A 1 188 ? 1.727 -66.125 -36.094 1 94.81 188 HIS A N 1
ATOM 1412 C CA . HIS A 1 188 ? 0.94 -65 -35.562 1 94.81 188 HIS A CA 1
ATOM 1413 C C . HIS A 1 188 ? 1.615 -64.375 -34.344 1 94.81 188 HIS A C 1
ATOM 1415 O O . HIS A 1 188 ? 0.963 -64.125 -33.344 1 94.81 188 HIS A O 1
ATOM 1421 N N . ILE A 1 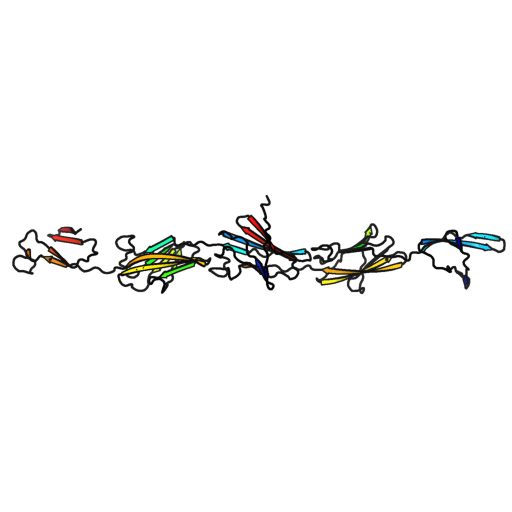189 ? 2.84 -64.375 -34.375 1 93.56 189 ILE A N 1
ATOM 1422 C CA . ILE A 1 189 ? 3.623 -63.625 -33.375 1 93.56 189 ILE A CA 1
ATOM 1423 C C . ILE A 1 189 ? 3.889 -62.219 -33.906 1 93.56 189 ILE A C 1
ATOM 1425 O O . ILE A 1 189 ? 4.5 -62.031 -34.969 1 93.56 189 ILE A O 1
ATOM 1429 N N . ASP A 1 190 ? 3.486 -61.281 -33.094 1 93.19 190 ASP A N 1
ATOM 1430 C CA . ASP A 1 190 ? 3.631 -59.875 -33.5 1 93.19 190 ASP A CA 1
ATOM 1431 C C . ASP A 1 190 ? 5.098 -59.469 -33.5 1 93.19 190 ASP A C 1
ATOM 1433 O O . ASP A 1 190 ? 5.906 -60.031 -32.75 1 93.19 190 ASP A O 1
ATOM 1437 N N . ASP A 1 191 ? 5.445 -58.469 -34.344 1 91.5 191 ASP A N 1
ATOM 1438 C CA . ASP A 1 191 ? 6.812 -57.969 -34.438 1 91.5 191 ASP A CA 1
ATOM 1439 C C . ASP A 1 191 ? 7.27 -57.375 -33.125 1 91.5 191 ASP A C 1
ATOM 1441 O O . ASP A 1 191 ? 8.469 -57.312 -32.844 1 91.5 191 ASP A O 1
ATOM 1445 N N . ASP A 1 192 ? 6.273 -56.969 -32.312 1 87.56 192 ASP A N 1
ATOM 1446 C CA . ASP A 1 192 ? 6.652 -56.281 -31.094 1 87.56 192 ASP A CA 1
ATOM 1447 C C . ASP A 1 192 ? 6.652 -57.219 -29.906 1 87.56 192 ASP A C 1
ATOM 1449 O O . ASP A 1 192 ? 6.785 -56.781 -28.75 1 87.56 192 ASP A O 1
ATOM 1453 N N . ALA A 1 193 ? 6.523 -58.5 -30.109 1 91.25 193 ALA A N 1
ATOM 1454 C CA . ALA A 1 193 ? 6.637 -59.469 -29.031 1 91.25 193 ALA A CA 1
ATOM 1455 C C . ALA A 1 193 ? 8.023 -59.438 -28.406 1 91.25 193 ALA A C 1
ATOM 1457 O O . ALA A 1 193 ? 9.031 -59.375 -29.109 1 91.25 193 ALA A O 1
ATOM 1458 N N . VAL A 1 194 ? 8.039 -59.406 -27.094 1 88.81 194 VAL A N 1
ATOM 1459 C CA . VAL A 1 194 ? 9.32 -59.281 -26.422 1 88.81 194 VAL A CA 1
ATOM 1460 C C . VAL A 1 194 ? 9.727 -60.656 -25.844 1 88.81 194 VAL A C 1
ATOM 1462 O O . VAL A 1 194 ? 10.914 -60.906 -25.609 1 88.81 194 VAL A O 1
ATOM 1465 N N . ARG A 1 195 ? 8.836 -61.469 -25.516 1 92.25 195 ARG A N 1
ATOM 1466 C CA . ARG A 1 195 ? 9.094 -62.812 -24.953 1 92.25 195 ARG A CA 1
ATOM 1467 C C . ARG A 1 195 ? 8.164 -63.844 -25.547 1 92.25 195 ARG A C 1
ATOM 1469 O O . ARG A 1 195 ? 6.957 -63.625 -25.672 1 92.25 195 ARG A O 1
ATOM 1476 N N . VAL A 1 196 ? 8.688 -64.938 -26.047 1 93.56 196 VAL A N 1
ATOM 1477 C CA . VAL A 1 196 ? 7.949 -66.125 -26.531 1 93.56 196 VAL A CA 1
ATOM 1478 C C . VAL A 1 196 ? 8.383 -67.375 -25.766 1 93.56 196 VAL A C 1
ATOM 1480 O O . VAL A 1 196 ? 9.57 -67.688 -25.719 1 93.56 196 VAL A O 1
ATOM 1483 N N . THR A 1 197 ? 7.52 -68 -25.172 1 94.94 197 THR A N 1
ATOM 1484 C CA . THR A 1 197 ? 7.789 -69.188 -24.406 1 94.94 197 THR A CA 1
ATOM 1485 C C . THR A 1 197 ? 6.949 -70.375 -24.906 1 94.94 197 THR A C 1
ATOM 1487 O O . THR A 1 197 ? 5.758 -70.188 -25.188 1 94.94 197 THR A O 1
ATOM 1490 N N . VAL A 1 198 ? 7.648 -71.5 -25.062 1 94.88 198 VAL A N 1
ATOM 1491 C CA . VAL A 1 198 ? 6.965 -72.75 -25.438 1 94.88 198 VAL A CA 1
ATOM 1492 C C . VAL A 1 198 ? 6.973 -73.688 -24.25 1 94.88 198 VAL A C 1
ATOM 1494 O O . VAL A 1 198 ? 8.031 -74 -23.688 1 94.88 198 VAL A O 1
ATOM 1497 N N . SER A 1 199 ? 5.82 -74.125 -23.891 1 95.56 199 SER A N 1
ATOM 1498 C CA . SER A 1 199 ? 5.703 -75.125 -22.844 1 95.56 199 SER A CA 1
ATOM 1499 C C . SER A 1 199 ? 5.379 -76.5 -23.438 1 95.56 199 SER A C 1
ATOM 1501 O O . SER A 1 199 ? 4.465 -76.625 -24.25 1 95.56 199 SER A O 1
ATOM 1503 N N . VAL A 1 200 ? 6.195 -77.375 -23.016 1 95.38 200 VAL A N 1
ATOM 1504 C CA . VAL A 1 200 ? 5.996 -78.75 -23.453 1 95.38 200 VAL A CA 1
ATOM 1505 C C . VAL A 1 200 ? 5.672 -79.625 -22.234 1 95.38 200 VAL A C 1
ATOM 1507 O O . VAL A 1 200 ? 6.414 -79.625 -21.25 1 95.38 200 VAL A O 1
ATOM 1510 N N . GLU A 1 201 ? 4.527 -80.25 -22.359 1 96.69 201 GLU A N 1
ATOM 1511 C CA . GLU A 1 201 ? 4.145 -81.188 -21.297 1 96.69 201 GLU A CA 1
ATOM 1512 C C . GLU A 1 201 ? 4.18 -82.625 -21.781 1 96.69 201 GLU A C 1
ATOM 1514 O O . GLU A 1 201 ? 3.643 -82.938 -22.844 1 96.69 201 GLU A O 1
ATOM 1519 N N . HIS A 1 202 ? 4.875 -83.438 -21.062 1 94.94 202 HIS A N 1
ATOM 1520 C CA . HIS A 1 202 ? 4.941 -84.875 -21.312 1 94.94 202 HIS A CA 1
ATOM 1521 C C . HIS A 1 202 ? 5.004 -85.625 -20 1 94.94 202 HIS A C 1
ATOM 1523 O O . HIS A 1 202 ? 5.812 -85.312 -19.125 1 94.94 202 HIS A O 1
ATOM 1529 N N . GLY A 1 203 ? 4.098 -86.688 -19.875 1 94.5 203 GLY A N 1
ATOM 1530 C CA . GLY A 1 203 ? 4.07 -87.5 -18.703 1 94.5 203 GLY A CA 1
ATOM 1531 C C . GLY A 1 203 ? 3.855 -86.75 -17.406 1 94.5 203 GLY A C 1
ATOM 1532 O O . GLY A 1 203 ? 4.441 -87.062 -16.375 1 94.5 203 GLY A O 1
ATOM 1533 N N . GLY A 1 204 ? 3.295 -85.688 -17.516 1 94.69 204 GLY A N 1
ATOM 1534 C CA . GLY A 1 204 ? 3.016 -84.875 -16.328 1 94.69 204 GLY A CA 1
ATOM 1535 C C . GLY A 1 204 ? 4.105 -83.875 -16.016 1 94.69 204 GLY A C 1
ATOM 1536 O O . GLY A 1 204 ? 3.996 -83.125 -15.062 1 94.69 204 GLY A O 1
ATOM 1537 N N . VAL A 1 205 ? 5.23 -83.938 -16.781 1 95.69 205 VAL A N 1
ATOM 1538 C CA . VAL A 1 205 ? 6.332 -83 -16.594 1 95.69 205 VAL A CA 1
ATOM 1539 C C . VAL A 1 205 ? 6.258 -81.875 -17.641 1 95.69 205 VAL A C 1
ATOM 1541 O O . VAL A 1 205 ? 6.113 -82.125 -18.828 1 95.69 205 VAL A O 1
ATOM 1544 N N . THR A 1 206 ? 6.203 -80.688 -17.094 1 95.75 206 THR A N 1
ATOM 1545 C CA . THR A 1 206 ? 6.199 -79.562 -18 1 95.75 206 THR A CA 1
ATOM 1546 C C . THR A 1 206 ? 7.594 -78.938 -18.094 1 95.75 206 THR A C 1
ATOM 1548 O O . THR A 1 206 ? 8.219 -78.625 -17.078 1 95.75 206 THR A O 1
ATOM 1551 N N . THR A 1 207 ? 8.125 -78.812 -19.422 1 95 207 THR A N 1
ATOM 1552 C CA . THR A 1 207 ? 9.367 -78.125 -19.719 1 95 207 THR A CA 1
ATOM 1553 C C . THR A 1 207 ? 9.086 -76.875 -20.531 1 95 207 THR A C 1
ATOM 1555 O O . THR A 1 207 ? 8.258 -76.875 -21.453 1 95 207 THR A O 1
ATOM 1558 N N . THR A 1 208 ? 9.672 -75.812 -20.078 1 94.56 208 THR A N 1
ATOM 1559 C CA . THR A 1 208 ? 9.461 -74.5 -20.766 1 94.56 208 THR A CA 1
ATOM 1560 C C . THR A 1 208 ? 10.727 -74.062 -21.484 1 94.56 208 THR A C 1
ATOM 1562 O O . THR A 1 208 ? 11.828 -74.25 -20.969 1 94.56 208 THR A O 1
ATOM 1565 N N . PHE A 1 209 ? 10.531 -73.688 -22.766 1 92.25 209 PHE A N 1
ATOM 1566 C CA . PHE A 1 209 ? 11.586 -73.125 -23.625 1 92.25 209 PHE A CA 1
ATOM 1567 C C . PHE A 1 209 ? 11.344 -71.688 -23.938 1 92.25 209 PHE A C 1
ATOM 1569 O O . PHE A 1 209 ? 10.25 -71.312 -24.375 1 92.25 209 PHE A O 1
ATOM 1576 N N . ASP A 1 210 ? 12.258 -70.812 -23.562 1 88.38 210 ASP A N 1
ATOM 1577 C CA . ASP A 1 210 ? 12.195 -69.438 -23.906 1 88.38 210 ASP A CA 1
ATOM 1578 C C . ASP A 1 210 ? 12.797 -69.125 -25.281 1 88.38 210 ASP A C 1
ATOM 1580 O O . ASP A 1 210 ? 13.875 -69.625 -25.609 1 88.38 210 ASP A O 1
ATOM 1584 N N . ALA A 1 211 ? 11.891 -68.688 -26.125 1 72.69 211 ALA A N 1
ATOM 1585 C CA . ALA A 1 211 ? 12.422 -68.375 -27.438 1 72.69 211 ALA A CA 1
ATOM 1586 C C . ALA A 1 211 ? 12.922 -66.938 -27.453 1 72.69 211 ALA A C 1
ATOM 1588 O O . ALA A 1 211 ? 12.227 -66 -27 1 72.69 211 ALA A O 1
ATOM 1589 N N . THR A 1 212 ? 14.055 -66.688 -27.062 1 57.75 212 THR A N 1
ATOM 1590 C CA . THR A 1 212 ? 14.57 -65.312 -27.172 1 57.75 212 THR A CA 1
ATOM 1591 C C . THR A 1 212 ? 14.75 -64.938 -28.641 1 57.75 212 THR A C 1
ATOM 1593 O O . THR A 1 212 ? 15.008 -65.812 -29.484 1 57.75 212 THR A O 1
ATOM 1596 N N . VAL B 1 1 ? -1.264 79.5 34.906 1 54.62 1 VAL B N 1
ATOM 1597 C CA . VAL B 1 1 ? -1.01 78.062 34.875 1 54.62 1 VAL B CA 1
ATOM 1598 C C . VAL B 1 1 ? 0.325 77.812 34.188 1 54.62 1 VAL B C 1
ATOM 1600 O O . VAL B 1 1 ? 0.631 78.375 33.156 1 54.62 1 VAL B O 1
ATOM 1603 N N . MET B 1 2 ? 1.374 77.312 34.969 1 54.53 2 MET B N 1
ATOM 1604 C CA . MET B 1 2 ? 2.676 77 34.375 1 54.53 2 MET B CA 1
ATOM 1605 C C . MET B 1 2 ? 2.66 75.688 33.656 1 54.53 2 MET B C 1
ATOM 1607 O O . MET B 1 2 ? 2.16 74.688 34.188 1 54.53 2 MET B O 1
ATOM 1611 N N . HIS B 1 3 ? 2.707 75.812 32.281 1 55.25 3 HIS B N 1
ATOM 1612 C CA . HIS B 1 3 ? 2.986 74.625 31.406 1 55.25 3 HIS B CA 1
ATOM 1613 C C . HIS B 1 3 ? 4.461 74.562 31.016 1 55.25 3 HIS B C 1
ATOM 1615 O O . HIS B 1 3 ? 4.977 75.5 30.375 1 55.25 3 HIS B O 1
ATOM 1621 N N . ASN B 1 4 ? 5.102 73.5 31.312 1 56.16 4 ASN B N 1
ATOM 1622 C CA . ASN B 1 4 ? 6.527 73.312 31.047 1 56.16 4 ASN B CA 1
ATOM 1623 C C . ASN B 1 4 ? 7.32 74.562 31.453 1 56.16 4 ASN B C 1
ATOM 1625 O O . ASN B 1 4 ? 8.211 75 30.719 1 56.16 4 ASN B O 1
ATOM 1629 N N . GLY B 1 5 ? 6.934 75.188 32.5 1 54.72 5 GLY B N 1
ATOM 1630 C CA . GLY B 1 5 ? 7.652 76.312 32.969 1 54.72 5 GLY B CA 1
ATOM 1631 C C . GLY B 1 5 ? 7.199 77.625 32.312 1 54.72 5 GLY B C 1
ATOM 1632 O O . GLY B 1 5 ? 7.73 78.688 32.594 1 54.72 5 GLY B O 1
ATOM 1633 N N . VAL B 1 6 ? 6.438 77.375 31.188 1 57.09 6 VAL B N 1
ATOM 1634 C CA . VAL B 1 6 ? 6 78.562 30.5 1 57.09 6 VAL B CA 1
ATOM 1635 C C . VAL B 1 6 ? 4.641 79 31.031 1 57.09 6 VAL B C 1
ATOM 1637 O O . VAL B 1 6 ? 3.725 78.188 31.172 1 57.09 6 VAL B O 1
ATOM 1640 N N . SER B 1 7 ? 4.633 80.125 31.609 1 55.91 7 SER B N 1
ATOM 1641 C CA . SER B 1 7 ? 3.41 80.75 32.094 1 55.91 7 SER B CA 1
ATOM 1642 C C . SER B 1 7 ? 2.424 81 30.953 1 55.91 7 SER B C 1
ATOM 1644 O O . SER B 1 7 ? 2.781 81.562 29.922 1 55.91 7 SER B O 1
ATOM 1646 N N . GLU B 1 8 ? 1.631 80.062 30.672 1 56.19 8 GLU B N 1
ATOM 1647 C CA . GLU B 1 8 ? 0.583 80.438 29.734 1 56.19 8 GLU B CA 1
ATOM 1648 C C . GLU B 1 8 ? -0.541 81.188 30.453 1 56.19 8 GLU B C 1
ATOM 1650 O O . GLU B 1 8 ? -1.059 80.688 31.469 1 56.19 8 GLU B O 1
ATOM 1655 N N . GLU B 1 9 ? -0.535 82.438 30.312 1 51.69 9 GLU B N 1
ATOM 1656 C CA . GLU B 1 9 ? -1.625 83.188 30.859 1 51.69 9 GLU B CA 1
ATOM 1657 C C . GLU B 1 9 ? -2.973 82.75 30.297 1 51.69 9 GLU B C 1
ATOM 1659 O O . GLU B 1 9 ? -3.186 82.812 29.078 1 51.69 9 GLU B O 1
ATOM 1664 N N . ILE B 1 10 ? -3.416 81.625 30.734 1 57.03 10 ILE B N 1
ATOM 1665 C CA . ILE B 1 10 ? -4.703 8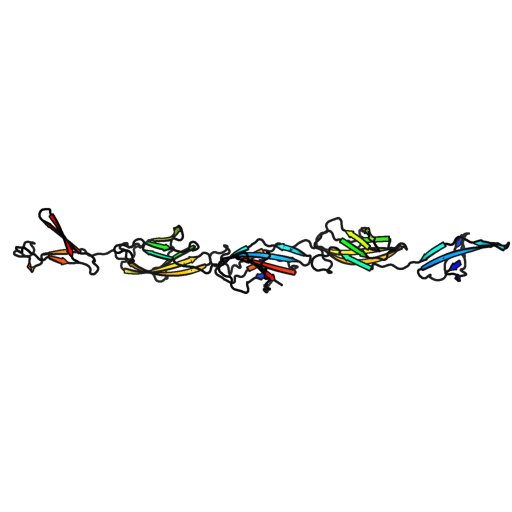1.25 30.172 1 57.03 10 ILE B CA 1
ATOM 1666 C C . ILE B 1 10 ? -5.836 81.938 30.969 1 57.03 10 ILE B C 1
ATOM 1668 O O . ILE B 1 10 ? -5.695 82.188 32.156 1 57.03 10 ILE B O 1
ATOM 1672 N N . GLU B 1 11 ? -6.715 82.438 30.25 1 58.66 11 GLU B N 1
ATOM 1673 C CA . GLU B 1 11 ? -7.93 83.125 30.766 1 58.66 11 GLU B CA 1
ATOM 1674 C C . GLU B 1 11 ? -8.758 82.125 31.594 1 58.66 11 GLU B C 1
ATOM 1676 O O . GLU B 1 11 ? -9.156 81.062 31.094 1 58.66 11 GLU B O 1
ATOM 1681 N N . LEU B 1 12 ? -8.578 82.188 32.875 1 68.56 12 LEU B N 1
ATOM 1682 C CA . LEU B 1 12 ? -9.484 81.5 33.781 1 68.56 12 LEU B CA 1
ATOM 1683 C C . LEU B 1 12 ? -10.906 82.062 33.656 1 68.56 12 LEU B C 1
ATOM 1685 O O . LEU B 1 12 ? -11.102 83.25 33.5 1 68.56 12 LEU B O 1
ATOM 1689 N N . SER B 1 13 ? -11.734 81.125 33.125 1 67.06 13 SER B N 1
ATOM 1690 C CA . SER B 1 13 ? -13.117 81.625 33.062 1 67.06 13 SER B CA 1
ATOM 1691 C C . SER B 1 13 ? -13.844 81.312 34.375 1 67.06 13 SER B C 1
ATOM 1693 O O . SER B 1 13 ? -13.602 80.25 35 1 67.06 13 SER B O 1
ATOM 1695 N N . HIS B 1 14 ? -14.336 82.375 35 1 70.81 14 HIS B N 1
ATOM 1696 C CA . HIS B 1 14 ? -15.18 82.25 36.188 1 70.81 14 HIS B CA 1
ATOM 1697 C C . HIS B 1 14 ? -16.641 82.062 35.812 1 70.81 14 HIS B C 1
ATOM 1699 O O . HIS B 1 14 ? -17.266 82.938 35.188 1 70.81 14 HIS B O 1
ATOM 1705 N N . LEU B 1 15 ? -16.938 80.75 35.75 1 68.25 15 LEU B N 1
ATOM 1706 C CA . LEU B 1 15 ? -18.344 80.5 35.469 1 68.25 15 LEU B CA 1
ATOM 1707 C C . LEU B 1 15 ? -19.031 79.875 36.688 1 68.25 15 LEU B C 1
ATOM 1709 O O . LEU B 1 15 ? -18.609 78.875 37.219 1 68.25 15 LEU B O 1
ATOM 1713 N N . ASN B 1 16 ? -20.203 80.688 37.156 1 71.5 16 ASN B N 1
ATOM 1714 C CA . ASN B 1 16 ? -21.109 80.312 38.219 1 71.5 16 ASN B CA 1
ATOM 1715 C C . ASN B 1 16 ? -20.344 79.875 39.469 1 71.5 16 ASN B C 1
ATOM 1717 O O . ASN B 1 16 ? -20.656 78.875 40.094 1 71.5 16 ASN B O 1
ATOM 1721 N N . GLY B 1 17 ? -19.312 80.625 39.812 1 75.56 17 GLY B N 1
ATOM 1722 C CA . GLY B 1 17 ? -18.609 80.375 41.062 1 75.56 17 GLY B CA 1
ATOM 1723 C C . GLY B 1 17 ? -17.469 79.375 40.938 1 75.56 17 GLY B C 1
ATOM 1724 O O . GLY B 1 17 ? -16.703 79.188 41.875 1 75.56 17 GLY B O 1
ATOM 1725 N N . SER B 1 18 ? -17.531 78.75 39.781 1 78.62 18 SER B N 1
ATOM 1726 C CA . SER B 1 18 ? -16.438 77.812 39.594 1 78.62 18 SER B CA 1
ATOM 1727 C C . SER B 1 18 ? -15.438 78.312 38.562 1 78.62 18 SER B C 1
ATOM 1729 O O . SER B 1 18 ? -15.82 78.875 37.531 1 78.62 18 SER B O 1
ATOM 1731 N N . TRP B 1 19 ? -14.195 78.375 39.031 1 79.19 19 TRP B N 1
ATOM 1732 C CA . TRP B 1 19 ? -13.133 78.688 38.125 1 79.19 19 TRP B CA 1
ATOM 1733 C C . TRP B 1 19 ? -12.711 77.5 37.281 1 79.19 19 TRP B C 1
ATOM 1735 O O . TRP B 1 19 ? -12.484 76.438 37.812 1 79.19 19 TRP B O 1
ATOM 1745 N N . LEU B 1 20 ? -12.875 77.75 35.969 1 83.75 20 LEU B N 1
ATOM 1746 C CA . LEU B 1 20 ? -12.469 76.688 35.062 1 83.75 20 LEU B CA 1
ATOM 1747 C C . LEU B 1 20 ? -11.312 77.125 34.156 1 83.75 20 LEU B C 1
ATOM 1749 O O . LEU B 1 20 ? -11.219 78.312 33.812 1 83.75 20 LEU B O 1
ATOM 1753 N N . PHE B 1 21 ? -10.336 76.125 33.938 1 79.56 21 PHE B N 1
ATOM 1754 C CA . PHE B 1 21 ? -9.219 76.375 33.031 1 79.56 21 PHE B CA 1
ATOM 1755 C C . PHE B 1 21 ? -9.266 75.375 31.844 1 79.56 21 PHE B C 1
ATOM 1757 O O . PHE B 1 21 ? -9.367 74.188 32.031 1 79.56 21 PHE B O 1
ATOM 1764 N N . THR B 1 22 ? -9.312 75.938 30.547 1 82.31 22 THR B N 1
ATOM 1765 C CA . THR B 1 22 ? -9.148 75.188 29.312 1 82.31 22 THR B CA 1
ATOM 1766 C C . THR B 1 22 ? -8.055 75.812 28.438 1 82.31 22 THR B C 1
ATOM 1768 O O . THR B 1 22 ? -8.148 76.938 28.047 1 82.31 22 THR B O 1
ATOM 1771 N N . PRO B 1 23 ? -7.18 74.875 28.094 1 80.88 23 PRO B N 1
ATOM 1772 C CA . PRO B 1 23 ? -6.152 75.438 27.234 1 80.88 23 PRO B CA 1
ATOM 1773 C C . PRO B 1 23 ? -6.707 75.938 25.891 1 80.88 23 PRO B C 1
ATOM 1775 O O . PRO B 1 23 ? -7.59 75.25 25.328 1 80.88 23 PRO B O 1
ATOM 1778 N N . GLY B 1 24 ? -6.297 77.062 25.469 1 77.75 24 GLY B N 1
ATOM 1779 C CA . GLY B 1 24 ? -6.762 77.562 24.203 1 77.75 24 GLY B CA 1
ATOM 1780 C C . GLY B 1 24 ? -6.238 76.812 23 1 77.75 24 GLY B C 1
ATOM 1781 O O . GLY B 1 24 ? -6.844 76.812 21.938 1 77.75 24 GLY B O 1
ATOM 1782 N N . ASN B 1 25 ? -5.086 76.188 23.109 1 82.56 25 ASN B N 1
ATOM 1783 C CA . ASN B 1 25 ? -4.5 75.375 22.047 1 82.56 25 ASN B CA 1
ATOM 1784 C C . ASN B 1 25 ? -4.434 73.938 22.438 1 82.56 25 ASN B C 1
ATOM 1786 O O . ASN B 1 25 ? -4.535 73.562 23.625 1 82.56 25 ASN B O 1
ATOM 1790 N N . THR B 1 26 ? -4.367 73.062 21.438 1 88.12 26 THR B N 1
ATOM 1791 C CA . THR B 1 26 ? -4.18 71.625 21.688 1 88.12 26 THR B CA 1
ATOM 1792 C C . THR B 1 26 ? -2.814 71.375 22.312 1 88.12 26 THR B C 1
ATOM 1794 O O . THR B 1 26 ? -1.826 72 21.953 1 88.12 26 THR B O 1
ATOM 1797 N N . TRP B 1 27 ? -2.85 70.5 23.328 1 87.5 27 TRP B N 1
ATOM 1798 C CA . TRP B 1 27 ? -1.605 70.062 23.938 1 87.5 27 TRP B CA 1
ATOM 1799 C C . TRP B 1 27 ? -1.077 68.812 23.281 1 87.5 27 TRP B C 1
ATOM 1801 O O . TRP B 1 27 ? -1.851 67.938 22.938 1 87.5 27 TRP B O 1
ATOM 1811 N N . ALA B 1 28 ? 0.266 68.812 22.984 1 92.25 28 ALA B N 1
ATOM 1812 C CA . ALA B 1 28 ? 0.898 67.625 22.469 1 92.25 28 ALA B CA 1
ATOM 1813 C C . ALA B 1 28 ? 0.95 66.5 23.531 1 92.25 28 ALA B C 1
ATOM 1815 O O . ALA B 1 28 ? 0.826 66.812 24.734 1 92.25 28 ALA B O 1
ATOM 1816 N N . ASP B 1 29 ? 1.041 65.25 23.156 1 95.56 29 ASP B N 1
ATOM 1817 C CA . ASP B 1 29 ? 1.229 64.188 24.109 1 95.56 29 ASP B CA 1
ATOM 1818 C C . ASP B 1 29 ? 2.426 64.438 25.016 1 95.56 29 ASP B C 1
ATOM 1820 O O . ASP B 1 29 ? 3.457 64.938 24.562 1 95.56 29 ASP B O 1
ATOM 1824 N N . GLY B 1 30 ? 2.24 64 26.219 1 94.5 30 GLY B N 1
ATOM 1825 C CA . GLY B 1 30 ? 3.303 64.188 27.188 1 94.5 30 GLY B CA 1
ATOM 1826 C C . GLY B 1 30 ? 2.785 64.5 28.594 1 94.5 30 GLY B C 1
ATOM 1827 O O . GLY B 1 30 ? 1.577 64.438 28.828 1 94.5 30 GLY B O 1
ATOM 1828 N N . SER B 1 31 ? 3.719 64.688 29.469 1 94.38 31 SER B N 1
ATOM 1829 C CA . SER B 1 31 ? 3.418 65 30.859 1 94.38 31 SER B CA 1
ATOM 1830 C C . SER B 1 31 ? 3.402 66.5 31.094 1 94.38 31 SER B C 1
ATOM 1832 O O . SER B 1 31 ? 4.293 67.25 30.625 1 94.38 31 SER B O 1
ATOM 1834 N N . TYR B 1 32 ? 2.326 66.938 31.797 1 90.25 32 TYR B N 1
ATOM 1835 C CA . TYR B 1 32 ? 2.156 68.375 32.156 1 90.25 32 TYR B CA 1
ATOM 1836 C C . TYR B 1 32 ? 1.947 68.562 33.656 1 90.25 32 TYR B C 1
ATOM 1838 O O . TYR B 1 32 ? 1.247 67.75 34.281 1 90.25 32 TYR B O 1
ATOM 1846 N N . THR B 1 33 ? 2.566 69.562 34.125 1 90.69 33 THR B N 1
ATOM 1847 C CA . THR B 1 33 ? 2.334 69.938 35.531 1 90.69 33 THR B CA 1
ATOM 1848 C C . THR B 1 33 ? 1.656 71.25 35.656 1 90.69 33 THR B C 1
ATOM 1850 O O . THR B 1 33 ? 2.141 72.25 35.094 1 90.69 33 THR B O 1
ATOM 1853 N N . LEU B 1 34 ? 0.496 71.25 36.344 1 85.19 34 LEU B N 1
ATOM 1854 C CA . LEU B 1 34 ? -0.287 72.438 36.5 1 85.19 34 LEU B CA 1
ATOM 1855 C C . LEU B 1 34 ? -0.257 72.938 37.938 1 85.19 34 LEU B C 1
ATOM 1857 O O . LEU B 1 34 ? -0.32 72.125 38.875 1 85.19 34 LEU B O 1
ATOM 1861 N N . THR B 1 35 ? -0.06 74.188 38.125 1 87.25 35 THR B N 1
ATOM 1862 C CA . THR B 1 35 ? -0.15 74.875 39.438 1 87.25 35 THR B CA 1
ATOM 1863 C C . THR B 1 35 ? -0.992 76.125 39.344 1 87.25 35 THR B C 1
ATOM 1865 O O . THR B 1 35 ? -0.965 76.812 38.344 1 87.25 35 THR B O 1
ATOM 1868 N N . VAL B 1 36 ? -1.812 76.375 40.406 1 83.38 36 VAL B N 1
ATOM 1869 C CA . VAL B 1 36 ? -2.617 77.562 40.469 1 83.38 36 VAL B CA 1
ATOM 1870 C C . VAL B 1 36 ? -2.025 78.5 41.531 1 83.38 36 VAL B C 1
ATOM 1872 O O . VAL B 1 36 ? -1.672 78.062 42.625 1 83.38 36 VAL B O 1
ATOM 1875 N N . LYS B 1 37 ? -1.842 79.688 41.125 1 85.69 37 LYS B N 1
ATOM 1876 C CA . LYS B 1 37 ? -1.495 80.75 42.094 1 85.69 37 LYS B CA 1
ATOM 1877 C C . LYS B 1 37 ? -2.668 81.688 42.312 1 85.69 37 LYS B C 1
ATOM 1879 O O . LYS B 1 37 ? -3.332 82.062 41.344 1 85.69 37 LYS B O 1
ATOM 1884 N N . VAL B 1 38 ? -2.965 81.938 43.625 1 85.31 38 VAL B N 1
ATOM 1885 C CA . VAL B 1 38 ? -4.008 82.938 43.938 1 85.31 38 VAL B CA 1
ATOM 1886 C C . VAL B 1 38 ? -3.41 84.062 44.75 1 85.31 38 VAL B C 1
ATOM 1888 O O . VAL B 1 38 ? -2.48 83.875 45.531 1 85.31 38 VAL B O 1
ATOM 1891 N N . GLU B 1 39 ? -3.885 85.25 44.406 1 88.31 39 GLU B N 1
ATOM 1892 C CA . GLU B 1 39 ? -3.494 86.438 45.156 1 88.31 39 GLU B CA 1
ATOM 1893 C C . GLU B 1 39 ? -4.715 87.25 45.531 1 88.31 39 GLU B C 1
ATOM 1895 O O . GLU B 1 39 ? -5.613 87.5 44.719 1 88.31 39 GLU B O 1
ATOM 1900 N N . ASP B 1 40 ? -4.762 87.688 46.75 1 88.81 40 ASP B N 1
ATOM 1901 C CA . ASP B 1 40 ? -5.891 88.5 47.188 1 88.81 40 ASP B CA 1
ATOM 1902 C C . ASP B 1 40 ? -5.566 90 47.125 1 88.81 40 ASP B C 1
ATOM 1904 O O . ASP B 1 40 ? -4.477 90.375 46.688 1 88.81 40 ASP B O 1
ATOM 1908 N N . LYS B 1 41 ? -6.461 90.812 47.531 1 93.75 41 LYS B N 1
ATOM 1909 C CA . LYS B 1 41 ? -6.328 92.25 47.438 1 93.75 41 LYS B CA 1
ATOM 1910 C C . LYS B 1 41 ? -5.266 92.812 48.406 1 93.75 41 LYS B C 1
ATOM 1912 O O . LYS B 1 41 ? -4.641 93.812 48.125 1 93.75 41 LYS B O 1
ATOM 1917 N N . ALA B 1 42 ? -5.129 92.188 49.531 1 95.38 42 ALA B N 1
ATOM 1918 C CA . ALA B 1 42 ? -4.152 92.562 50.531 1 95.38 42 ALA B CA 1
ATOM 1919 C C . ALA B 1 42 ? -2.74 92.125 50.125 1 95.38 42 ALA B C 1
ATOM 1921 O O . ALA B 1 42 ? -1.771 92.438 50.844 1 95.38 42 ALA B O 1
ATOM 1922 N N . GLY B 1 43 ? -2.607 91.438 49 1 93.44 43 GLY B N 1
ATOM 1923 C CA . GLY B 1 43 ? -1.306 91.062 48.5 1 93.44 43 GLY B CA 1
ATOM 1924 C C . GLY B 1 43 ? -0.846 89.688 49 1 93.44 43 GLY B C 1
ATOM 1925 O O . GLY B 1 43 ? 0.271 89.25 48.719 1 93.44 43 GLY B O 1
ATOM 1926 N N . ASN B 1 44 ? -1.7 88.875 49.781 1 95.44 44 ASN B N 1
ATOM 1927 C CA . ASN B 1 44 ? -1.379 87.562 50.188 1 95.44 44 ASN B CA 1
ATOM 1928 C C . ASN B 1 44 ? -1.417 86.562 49.031 1 95.44 44 ASN B C 1
ATOM 1930 O O . ASN B 1 44 ? -2.314 86.625 48.188 1 95.44 44 ASN B O 1
ATOM 1934 N N . THR B 1 45 ? -0.376 85.812 48.875 1 92.25 45 THR B N 1
ATOM 1935 C CA . THR B 1 45 ? -0.335 84.812 47.812 1 92.25 45 THR B CA 1
ATOM 1936 C C . THR B 1 45 ? -0.303 83.375 48.406 1 92.25 45 THR B C 1
ATOM 1938 O O . THR B 1 45 ? 0.189 83.188 49.5 1 92.25 45 THR B O 1
ATOM 1941 N N . ASN B 1 46 ? -1.054 82.375 47.656 1 92.44 46 ASN B N 1
ATOM 1942 C CA . ASN B 1 46 ? -0.983 80.938 47.938 1 92.44 46 ASN B CA 1
ATOM 1943 C C . ASN B 1 46 ? -0.959 80.125 46.656 1 92.44 46 ASN B C 1
ATOM 1945 O O . ASN B 1 46 ? -1.271 80.688 45.562 1 92.44 46 ASN B O 1
ATOM 1949 N N . TYR B 1 47 ? -0.379 78.938 46.812 1 88.5 47 TYR B N 1
ATOM 1950 C CA . TYR B 1 47 ? -0.206 78.062 45.656 1 88.5 47 TYR B CA 1
ATOM 1951 C C . TYR B 1 47 ? -0.866 76.75 45.906 1 88.5 47 TYR B C 1
ATOM 1953 O O . TYR B 1 47 ? -0.9 76.25 47.062 1 88.5 47 TYR B O 1
ATOM 1961 N N . SER B 1 48 ? -1.437 76.188 44.812 1 87.81 48 SER B N 1
ATOM 1962 C CA . SER B 1 48 ? -1.942 74.812 44.875 1 87.81 48 SER B CA 1
ATOM 1963 C C . SER B 1 48 ? -0.801 73.812 44.906 1 87.81 48 SER B C 1
ATOM 1965 O O . SER B 1 48 ? 0.324 74.125 44.531 1 87.81 48 SER B O 1
ATOM 1967 N N . ALA B 1 49 ? -1.082 72.625 45.5 1 93.38 49 ALA B N 1
ATOM 1968 C CA . ALA B 1 49 ? -0.183 71.5 45.188 1 93.38 49 ALA B CA 1
ATOM 1969 C C . ALA B 1 49 ? -0.118 71.25 43.688 1 93.38 49 ALA B C 1
ATOM 1971 O O . ALA B 1 49 ? -1.094 71.438 42.969 1 93.38 49 ALA B O 1
ATOM 1972 N N . PRO B 1 50 ? 1.064 70.875 43.156 1 91.06 50 PRO B N 1
ATOM 1973 C CA . PRO B 1 50 ? 1.145 70.562 41.719 1 91.06 50 PRO B CA 1
ATOM 1974 C C . PRO B 1 50 ? 0.27 69.375 41.312 1 91.06 50 PRO B C 1
ATOM 1976 O O . PRO B 1 50 ? 0.142 68.438 42.094 1 91.06 50 PRO B O 1
ATOM 1979 N N . LEU B 1 51 ? -0.373 69.438 40.156 1 91.62 51 LEU B N 1
ATOM 1980 C CA . LEU B 1 51 ? -1.113 68.375 39.5 1 91.62 51 LEU B CA 1
ATOM 1981 C C . LEU B 1 51 ? -0.42 67.938 38.219 1 91.62 51 LEU B C 1
ATOM 1983 O O . LEU B 1 51 ? -0.228 68.75 37.312 1 91.62 51 LEU B O 1
ATOM 1987 N N . THR B 1 52 ? 0.016 66.688 38.219 1 93.06 52 THR B N 1
ATOM 1988 C CA . THR B 1 52 ? 0.605 66.125 37 1 93.06 52 THR B CA 1
ATOM 1989 C C . THR B 1 52 ? -0.44 65.375 36.156 1 93.06 52 THR B C 1
ATOM 1991 O O . THR B 1 52 ? -1.169 64.562 36.688 1 93.06 52 THR B O 1
ATOM 1994 N N . VAL B 1 53 ? -0.471 65.812 34.906 1 94.19 53 VAL B N 1
ATOM 1995 C CA . VAL B 1 53 ? -1.384 65.188 33.938 1 94.19 53 VAL B CA 1
ATOM 1996 C C . VAL B 1 53 ? -0.602 64.688 32.75 1 94.19 53 VAL B C 1
ATOM 1998 O O . VAL B 1 53 ? 0.377 65.312 32.312 1 94.19 53 VAL B O 1
ATOM 2001 N N . VAL B 1 54 ? -1.036 63.5 32.312 1 94.62 54 VAL B N 1
ATOM 2002 C CA . VAL B 1 54 ? -0.421 62.938 31.125 1 94.62 54 VAL B CA 1
ATOM 2003 C C . VAL B 1 54 ? -1.429 62.938 29.969 1 94.62 54 VAL B C 1
ATOM 2005 O O . VAL B 1 54 ? -2.549 62.438 30.125 1 94.62 54 VAL B O 1
ATOM 2008 N N . ILE B 1 55 ? -0.982 63.562 28.891 1 95.62 55 ILE B N 1
ATOM 2009 C CA . ILE B 1 55 ? -1.758 63.5 27.656 1 95.62 55 ILE B CA 1
ATOM 2010 C C . ILE B 1 55 ? -1.206 62.375 26.766 1 95.62 55 ILE B C 1
ATOM 2012 O O . ILE B 1 55 ? -0.01 62.344 26.469 1 95.62 55 ILE B O 1
ATOM 2016 N N . ASP B 1 56 ? -2.023 61.406 26.422 1 96.94 56 ASP B N 1
ATOM 2017 C CA . ASP B 1 56 ? -1.669 60.281 25.562 1 96.94 56 ASP B CA 1
ATOM 2018 C C . ASP B 1 56 ? -2.771 60 24.547 1 96.94 56 ASP B C 1
ATOM 2020 O O . ASP B 1 56 ? -3.854 59.531 24.906 1 96.94 56 ASP B O 1
ATOM 2024 N N . THR B 1 57 ? -2.49 60.281 23.312 1 97.5 57 THR B N 1
ATOM 2025 C CA . THR B 1 57 ? -3.48 60.062 22.266 1 97.5 57 THR B CA 1
ATOM 2026 C C . THR B 1 57 ? -3.076 58.906 21.375 1 97.5 57 THR B C 1
ATOM 2028 O O . THR B 1 57 ? -3.688 58.688 20.328 1 97.5 57 THR B O 1
ATOM 2031 N N . GLN B 1 58 ? -1.98 58.156 21.719 1 97.25 58 GLN B N 1
ATOM 2032 C CA . GLN B 1 58 ? -1.437 57.125 20.859 1 97.25 58 GLN B CA 1
ATOM 2033 C C . GLN B 1 58 ? -1.765 55.719 21.391 1 97.25 58 GLN B C 1
ATOM 2035 O O . GLN B 1 58 ? -1.75 55.5 22.609 1 97.25 58 GLN B O 1
ATOM 2040 N N . ILE B 1 59 ? -2.086 54.781 20.406 1 97.88 59 ILE B N 1
ATOM 2041 C CA . ILE B 1 59 ? -2.234 53.375 20.703 1 97.88 59 ILE B CA 1
ATOM 2042 C C . ILE B 1 59 ? -1.902 52.531 19.469 1 97.88 59 ILE B C 1
ATOM 2044 O O . ILE B 1 59 ? -1.991 53.031 18.344 1 97.88 59 ILE B O 1
ATOM 2048 N N . ALA B 1 60 ? -1.498 51.281 19.734 1 98.25 60 ALA B N 1
ATOM 2049 C CA . ALA B 1 60 ? -1.218 50.375 18.625 1 98.25 60 ALA B CA 1
ATOM 2050 C C . ALA B 1 60 ? -1.33 48.906 19.062 1 98.25 60 ALA B C 1
ATOM 2052 O O . ALA B 1 60 ? -1.326 48.625 20.266 1 98.25 60 ALA B O 1
ATOM 2053 N N . ILE B 1 61 ? -1.575 48.094 18.109 1 98.75 61 ILE B N 1
ATOM 2054 C CA . ILE B 1 61 ? -1.335 46.656 18.203 1 98.75 61 ILE B CA 1
ATOM 2055 C C . ILE B 1 61 ? -0.128 46.281 17.359 1 98.75 61 ILE B C 1
ATOM 2057 O O . ILE B 1 61 ? -0.194 46.312 16.125 1 98.75 61 ILE B O 1
ATOM 2061 N N . ASP B 1 62 ? 0.915 45.938 18.016 1 98.19 62 ASP B N 1
ATOM 2062 C CA . ASP B 1 62 ? 2.186 45.688 17.344 1 98.19 62 ASP B CA 1
ATOM 2063 C C . ASP B 1 62 ? 2.168 44.344 16.625 1 98.19 62 ASP B C 1
ATOM 2065 O O . ASP B 1 62 ? 2.803 44.188 15.578 1 98.19 62 ASP B O 1
ATOM 2069 N N . GLY B 1 63 ? 1.482 43.344 17.188 1 98.06 63 GLY B N 1
ATOM 2070 C CA . GLY B 1 63 ? 1.444 42.062 16.547 1 98.06 63 GLY B CA 1
ATOM 2071 C C . GLY B 1 63 ? 0.334 41.156 17.062 1 98.06 63 GLY B C 1
ATOM 2072 O O . GLY B 1 63 ? -0.058 41.25 18.234 1 98.06 63 GLY B O 1
ATOM 2073 N N . VAL B 1 64 ? -0.196 40.375 16.234 1 98.69 64 VAL B N 1
ATOM 2074 C CA . VAL B 1 64 ? -1.096 39.281 16.562 1 98.69 64 VAL B CA 1
ATOM 2075 C C . VAL B 1 64 ? -0.562 37.969 15.969 1 98.69 64 VAL B C 1
ATOM 2077 O O . VAL B 1 64 ? -0.304 37.906 14.758 1 98.69 64 VAL B O 1
ATOM 2080 N N . GLU B 1 65 ? -0.407 36.969 16.812 1 97.81 65 GLU B N 1
ATOM 2081 C CA . GLU B 1 65 ? 0.211 35.719 16.391 1 97.81 65 GLU B CA 1
ATOM 2082 C C . GLU B 1 65 ? -0.626 34.531 16.797 1 97.81 65 GLU B C 1
ATOM 2084 O O . GLU B 1 65 ? -1.088 34.438 17.938 1 97.81 65 GLU B O 1
ATOM 2089 N N . LEU B 1 66 ? -0.838 33.688 15.883 1 98.56 66 LEU B N 1
ATOM 2090 C CA . LEU B 1 66 ? -1.318 32.344 16.234 1 98.56 66 LEU B CA 1
ATOM 2091 C C . LEU B 1 66 ? -0.177 31.469 16.75 1 98.56 66 LEU B C 1
ATOM 2093 O O . LEU B 1 66 ? 0.639 30.984 15.969 1 98.56 66 LEU B O 1
ATOM 2097 N N . VAL B 1 67 ? -0.158 31.219 18 1 98.25 67 VAL B N 1
ATOM 2098 C CA . VAL B 1 67 ? 0.98 30.578 18.656 1 98.25 67 VAL B CA 1
ATOM 2099 C C . VAL B 1 67 ? 1.062 29.109 18.219 1 98.25 67 VAL B C 1
ATOM 2101 O O . VAL B 1 67 ? 2.15 28.594 17.953 1 98.25 67 VAL B O 1
ATOM 2104 N N . ASN B 1 68 ? -0.072 28.438 18.109 1 98.38 68 ASN B N 1
ATOM 2105 C CA . ASN B 1 68 ? -0.085 27.016 17.75 1 98.38 68 ASN B CA 1
ATOM 2106 C C . ASN B 1 68 ? -0.411 26.828 16.266 1 98.38 68 ASN B C 1
ATOM 2108 O O . ASN B 1 68 ? -1.226 25.969 15.922 1 98.38 68 ASN B O 1
ATOM 2112 N N . ASP B 1 69 ? 0.216 27.703 15.492 1 97.81 69 ASP B N 1
ATOM 2113 C CA . ASP B 1 69 ? 0.262 27.5 14.047 1 97.81 69 ASP B CA 1
ATOM 2114 C C . ASP B 1 69 ? 0.957 26.188 13.703 1 97.81 69 ASP B C 1
ATOM 2116 O O . ASP B 1 69 ? 2.137 26 14.008 1 97.81 69 ASP B O 1
ATOM 2120 N N . SER B 1 70 ? 0.208 25.281 13.039 1 97.19 70 SER B N 1
ATOM 2121 C CA . SER B 1 70 ? 0.75 23.969 12.742 1 97.19 70 SER B CA 1
ATOM 2122 C C . SER B 1 70 ? 0.908 23.75 11.242 1 97.19 70 SER B C 1
ATOM 2124 O O . SER B 1 70 ? 0.34 24.5 10.445 1 97.19 70 SER B O 1
ATOM 2126 N N . GLY B 1 71 ? 1.713 22.766 10.945 1 94.44 71 GLY B N 1
ATOM 2127 C CA . GLY B 1 71 ? 1.989 22.531 9.539 1 94.44 71 GLY B CA 1
ATOM 2128 C C . GLY B 1 71 ? 2.889 23.594 8.93 1 94.44 71 GLY B C 1
ATOM 2129 O O . GLY B 1 71 ? 3.988 23.844 9.422 1 94.44 71 GLY B O 1
ATOM 2130 N N . VAL B 1 72 ? 2.387 24.266 7.898 1 91.56 72 VAL B N 1
ATOM 2131 C CA . VAL B 1 72 ? 3.156 25.328 7.25 1 91.56 72 VAL B CA 1
ATOM 2132 C C . VAL B 1 72 ? 3.17 26.578 8.133 1 91.56 72 VAL B C 1
ATOM 2134 O O . VAL B 1 72 ? 2.123 27.1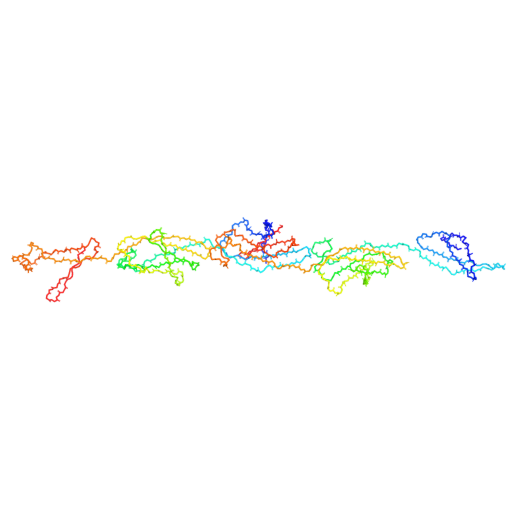72 8.391 1 91.56 72 VAL B O 1
ATOM 2137 N N . LYS B 1 73 ? 4.348 26.969 8.547 1 93 73 LYS B N 1
ATOM 2138 C CA . LYS B 1 73 ? 4.465 28.078 9.484 1 93 73 LYS B CA 1
ATOM 2139 C C . LYS B 1 73 ? 4.109 29.406 8.812 1 93 73 LYS B C 1
ATOM 2141 O O . LYS B 1 73 ? 4.477 29.641 7.664 1 93 73 LYS B O 1
ATOM 2146 N N . GLY B 1 74 ? 3.426 30.219 9.555 1 95.25 74 GLY B N 1
ATOM 2147 C CA . GLY B 1 74 ? 3.15 31.578 9.109 1 95.25 74 GLY B CA 1
ATOM 2148 C C . GLY B 1 74 ? 1.883 31.688 8.281 1 95.25 74 GLY B C 1
ATOM 2149 O O . GLY B 1 74 ? 1.521 32.781 7.836 1 95.25 74 GLY B O 1
ATOM 2150 N N . ASP B 1 75 ? 1.19 30.609 8.102 1 95.25 75 ASP B N 1
ATOM 2151 C CA . ASP B 1 75 ? 0.004 30.672 7.254 1 95.25 75 ASP B CA 1
ATOM 2152 C C . ASP B 1 75 ? -1.266 30.797 8.094 1 95.25 75 ASP B C 1
ATOM 2154 O O . ASP B 1 75 ? -2.375 30.75 7.559 1 95.25 75 ASP B O 1
ATOM 2158 N N . ASN B 1 76 ? -1.115 30.906 9.406 1 98.12 76 ASN B N 1
ATOM 2159 C CA . ASN B 1 76 ? -2.205 31.062 10.359 1 98.12 76 ASN B CA 1
ATOM 2160 C C . ASN B 1 76 ? -3.199 29.906 10.273 1 98.12 76 ASN B C 1
ATOM 2162 O O . ASN B 1 76 ? -4.41 30.125 10.328 1 98.12 76 ASN B O 1
ATOM 2166 N N . MET B 1 77 ? -2.672 28.672 10.109 1 97.94 77 MET B N 1
ATOM 2167 C CA . MET B 1 77 ? -3.477 27.453 10.148 1 97.94 77 MET B CA 1
ATOM 2168 C C . MET B 1 77 ? -3.02 26.531 11.273 1 97.94 77 MET B C 1
ATOM 2170 O O . MET B 1 77 ? -1.819 26.391 11.508 1 97.94 77 MET B O 1
ATOM 2174 N N . THR B 1 78 ? -3.975 26 12 1 98.31 78 THR B N 1
ATOM 2175 C CA . THR B 1 78 ? -3.652 25.109 13.102 1 98.31 78 THR B CA 1
ATOM 2176 C C . THR B 1 78 ? -4.496 23.828 13.031 1 98.31 78 THR B C 1
ATOM 2178 O O . THR B 1 78 ? -5.641 23.875 12.57 1 98.31 78 THR B O 1
ATOM 2181 N N . ASN B 1 79 ? -3.889 22.766 13.445 1 98.5 79 ASN B N 1
ATOM 2182 C CA . ASN B 1 79 ? -4.648 21.531 13.586 1 98.5 79 ASN B CA 1
ATOM 2183 C C . ASN B 1 79 ? -5.125 21.328 15.023 1 98.5 79 ASN B C 1
ATOM 2185 O O . ASN B 1 79 ? -5.484 20.219 15.414 1 98.5 79 ASN B O 1
ATOM 2189 N N . ASP B 1 80 ? -5.02 22.391 15.906 1 98.06 80 ASP B N 1
ATOM 2190 C CA . ASP B 1 80 ? -5.562 22.438 17.266 1 98.06 80 ASP B CA 1
ATOM 2191 C C . ASP B 1 80 ? -6.898 23.188 17.281 1 98.06 80 ASP B C 1
ATOM 2193 O O . ASP B 1 80 ? -6.992 24.328 16.828 1 98.06 80 ASP B O 1
ATOM 2197 N N . ASP B 1 81 ? -7.926 22.5 17.812 1 98.19 81 ASP B N 1
ATOM 2198 C CA . ASP B 1 81 ? -9.25 23.125 17.797 1 98.19 81 ASP B CA 1
ATOM 2199 C C . ASP B 1 81 ? -9.391 24.141 18.922 1 98.19 81 ASP B C 1
ATOM 2201 O O . ASP B 1 81 ? -10.469 24.703 19.141 1 98.19 81 ASP B O 1
ATOM 2205 N N . ARG B 1 82 ? -8.312 24.359 19.656 1 98.56 82 ARG B N 1
ATOM 2206 C CA . ARG B 1 82 ? -8.234 25.406 20.656 1 98.56 82 ARG B CA 1
ATOM 2207 C C . ARG B 1 82 ? -7.121 26.391 20.328 1 98.56 82 ARG B C 1
ATOM 2209 O O . ARG B 1 82 ? -6.035 26.328 20.906 1 98.56 82 ARG B O 1
ATOM 2216 N N . PRO B 1 83 ? -7.418 27.312 19.453 1 98.56 83 PRO B N 1
ATOM 2217 C CA . PRO B 1 83 ? -6.363 28.234 19 1 98.56 83 PRO B CA 1
ATOM 2218 C C . PRO B 1 83 ? -5.816 29.094 20.141 1 98.56 83 PRO B C 1
ATOM 2220 O O . PRO B 1 83 ? -6.566 29.5 21.031 1 98.56 83 PRO B O 1
ATOM 2223 N N . HIS B 1 84 ? -4.547 29.297 20.109 1 98.62 84 HIS B N 1
ATOM 2224 C CA . HIS B 1 84 ? -3.783 30.094 21.062 1 98.62 84 HIS B CA 1
ATOM 2225 C C . HIS B 1 84 ? -3.195 31.328 20.406 1 98.62 84 HIS B C 1
ATOM 2227 O O . HIS B 1 84 ? -2.377 31.234 19.484 1 98.62 84 HIS B O 1
ATOM 2233 N N . PHE B 1 85 ? -3.617 32.5 20.906 1 98.75 85 PHE B N 1
ATOM 2234 C CA . PHE B 1 85 ? -3.148 33.75 20.312 1 98.75 85 PHE B CA 1
ATOM 2235 C C . PHE B 1 85 ? -2.285 34.531 21.297 1 98.75 85 PHE B C 1
ATOM 2237 O O . PHE B 1 85 ? -2.543 34.531 22.5 1 98.75 85 PHE B O 1
ATOM 2244 N N . ARG B 1 86 ? -1.328 35.188 20.703 1 98.69 86 ARG B N 1
ATOM 2245 C CA . ARG B 1 86 ? -0.501 36.156 21.406 1 98.69 86 ARG B CA 1
ATOM 2246 C C . ARG B 1 86 ? -0.596 37.531 20.75 1 98.69 86 ARG B C 1
ATOM 2248 O O . ARG B 1 86 ? -0.445 37.656 19.547 1 98.69 86 ARG B O 1
ATOM 2255 N N . VAL B 1 87 ? -0.923 38.531 21.562 1 98.81 87 VAL B N 1
ATOM 2256 C CA . VAL B 1 87 ? -1.027 39.906 21.109 1 98.81 87 VAL B CA 1
ATOM 2257 C C . VAL B 1 87 ? 0.072 40.75 21.75 1 98.81 87 VAL B C 1
ATOM 2259 O O . VAL B 1 87 ? 0.301 40.656 22.953 1 98.81 87 VAL B O 1
ATOM 2262 N N . THR B 1 88 ? 0.722 41.469 20.922 1 98.75 88 THR B N 1
ATOM 2263 C CA . THR B 1 88 ? 1.752 42.375 21.406 1 98.75 88 THR B CA 1
ATOM 2264 C C . THR B 1 88 ? 1.304 43.844 21.266 1 98.75 88 THR B C 1
ATOM 2266 O O . THR B 1 88 ? 0.869 44.25 20.203 1 98.75 88 THR B O 1
ATOM 2269 N N . VAL B 1 89 ? 1.355 44.562 22.406 1 98.69 89 VAL B N 1
ATOM 2270 C CA . VAL B 1 89 ? 0.897 45.938 22.469 1 98.69 89 VAL B CA 1
ATOM 2271 C C . VAL B 1 89 ? 1.882 46.781 23.297 1 98.69 89 VAL B C 1
ATOM 2273 O O . VAL B 1 89 ? 2.744 46.219 23.984 1 98.69 89 VAL B O 1
ATOM 2276 N N . PRO B 1 90 ? 1.794 48.125 23.172 1 97.88 90 PRO B N 1
ATOM 2277 C CA . PRO B 1 90 ? 2.555 48.969 24.094 1 97.88 90 PRO B CA 1
ATOM 2278 C C . PRO B 1 90 ? 2.213 48.688 25.562 1 97.88 90 PRO B C 1
ATOM 2280 O O . PRO B 1 90 ? 1.105 48.219 25.859 1 97.88 90 PRO B O 1
ATOM 2283 N N . THR B 1 91 ? 3.133 49 26.484 1 96.88 91 THR B N 1
ATOM 2284 C CA . THR B 1 91 ? 3.021 48.594 27.891 1 96.88 91 THR B CA 1
ATOM 2285 C C . THR B 1 91 ? 1.925 49.375 28.594 1 96.88 91 THR B C 1
ATOM 2287 O O . THR B 1 91 ? 1.478 49 29.672 1 96.88 91 THR B O 1
ATOM 2290 N N . ASP B 1 92 ? 1.505 50.469 28.062 1 96.38 92 ASP B N 1
ATOM 2291 C CA . ASP B 1 92 ? 0.482 51.281 28.719 1 96.38 92 ASP B CA 1
ATOM 2292 C C . ASP B 1 92 ? -0.917 50.75 28.406 1 96.38 92 ASP B C 1
ATOM 2294 O O . ASP B 1 92 ? -1.91 51.25 28.922 1 96.38 92 ASP B O 1
ATOM 2298 N N . VAL B 1 93 ? -0.985 49.688 27.594 1 98.06 93 VAL B N 1
ATOM 2299 C CA . VAL B 1 93 ? -2.266 49.031 27.312 1 98.06 93 VAL B CA 1
ATOM 2300 C C . VAL B 1 93 ? -2.74 48.281 28.547 1 98.06 93 VAL B C 1
ATOM 2302 O O . VAL B 1 93 ? -1.961 47.562 29.188 1 98.06 93 VAL B O 1
ATOM 2305 N N . ASN B 1 94 ? -4.027 48.406 28.875 1 97.31 94 ASN B N 1
ATOM 2306 C CA . ASN B 1 94 ? -4.52 47.75 30.094 1 97.31 94 ASN B CA 1
ATOM 2307 C C . ASN B 1 94 ? -5.652 46.781 29.781 1 97.31 94 ASN B C 1
ATOM 2309 O O . ASN B 1 94 ? -6.129 46.062 30.688 1 97.31 94 ASN B O 1
ATOM 2313 N N . GLU B 1 95 ? -6.074 46.719 28.547 1 98.19 95 GLU B N 1
ATOM 2314 C CA . GLU B 1 95 ? -7.105 45.75 28.172 1 98.19 95 GLU B CA 1
ATOM 2315 C C . GLU B 1 95 ? -6.902 45.281 26.734 1 98.19 95 GLU B C 1
ATOM 2317 O O . GLU B 1 95 ? -6.664 46.094 25.828 1 98.19 95 GLU B O 1
ATOM 2322 N N . VAL B 1 96 ? -6.977 44.031 26.562 1 98.81 96 VAL B N 1
ATOM 2323 C CA . VAL B 1 96 ? -6.98 43.406 25.25 1 98.81 96 VAL B CA 1
ATOM 2324 C C . VAL B 1 96 ? -8.117 42.375 25.172 1 98.81 96 VAL B C 1
ATOM 2326 O O . VAL B 1 96 ? -8.227 41.5 26.016 1 98.81 96 VAL B O 1
ATOM 2329 N N . ARG B 1 97 ? -8.953 42.562 24.203 1 98.69 97 ARG B N 1
ATOM 2330 C CA . ARG B 1 97 ? -10.062 41.625 24 1 98.69 97 ARG B CA 1
ATOM 2331 C C . ARG B 1 97 ? -10.031 41.062 22.578 1 98.69 97 ARG B C 1
ATOM 2333 O O . ARG B 1 97 ? -9.508 41.688 21.656 1 98.69 97 ARG B O 1
ATOM 2340 N N . LEU B 1 98 ? -10.539 39.844 22.484 1 98.75 98 LEU B N 1
ATOM 2341 C CA . LEU B 1 98 ? -10.57 39.094 21.219 1 98.75 98 LEU B CA 1
ATOM 2342 C C . LEU B 1 98 ? -11.992 38.688 20.859 1 98.75 98 LEU B C 1
ATOM 2344 O O . LEU B 1 98 ? -12.797 38.406 21.75 1 98.75 98 LEU B O 1
ATOM 2348 N N . SER B 1 99 ? -12.328 38.719 19.594 1 98.62 99 SER B N 1
ATOM 2349 C CA . SER B 1 99 ? -13.609 38.25 19.078 1 98.62 99 SER B CA 1
ATOM 2350 C C . SER B 1 99 ? -13.422 37.469 17.781 1 98.62 99 SER B C 1
ATOM 2352 O O . SER B 1 99 ? -12.586 37.844 16.953 1 98.62 99 SER B O 1
ATOM 2354 N N . ILE B 1 100 ? -14.25 36.438 17.641 1 98.19 100 ILE B N 1
ATOM 2355 C CA . ILE B 1 100 ? -14.203 35.719 16.375 1 98.19 100 ILE B CA 1
ATOM 2356 C C . ILE B 1 100 ? -15.578 35.719 15.711 1 98.19 100 ILE B C 1
ATOM 2358 O O . ILE B 1 100 ? -15.852 34.969 14.789 1 98.19 100 ILE B O 1
ATOM 2362 N N . ASP B 1 101 ? -16.531 36.531 16.203 1 96.5 101 ASP B N 1
ATOM 2363 C CA . ASP B 1 101 ? -17.875 36.625 15.641 1 96.5 101 ASP B CA 1
ATOM 2364 C C . ASP B 1 101 ? -18.188 38.062 15.234 1 96.5 101 ASP B C 1
ATOM 2366 O O . ASP B 1 101 ? -19.328 38.531 15.375 1 96.5 101 ASP B O 1
ATOM 2370 N N . GLY B 1 102 ? -17.125 38.75 14.836 1 93.19 102 GLY B N 1
ATOM 2371 C CA . GLY B 1 102 ? -17.328 40.094 14.297 1 93.19 102 GLY B CA 1
ATOM 2372 C C . GLY B 1 102 ? -17.609 41.125 15.375 1 93.19 102 GLY B C 1
ATOM 2373 O O . GLY B 1 102 ? -18.234 42.156 15.102 1 93.19 102 GLY B O 1
ATOM 2374 N N . GLY B 1 103 ? -17.297 40.812 16.547 1 94.75 103 GLY B N 1
ATOM 2375 C CA . GLY B 1 103 ? -17.453 41.781 17.625 1 94.75 103 GLY B CA 1
ATOM 2376 C C . GLY B 1 103 ? -18.75 41.594 18.406 1 94.75 103 GLY B C 1
ATOM 2377 O O . GLY B 1 103 ? -19.047 42.344 19.312 1 94.75 103 GLY B O 1
ATOM 2378 N N . ASN B 1 104 ? -19.5 40.562 18.094 1 96.19 104 ASN B N 1
ATOM 2379 C CA . ASN B 1 104 ? -20.734 40.281 18.844 1 96.19 104 ASN B CA 1
ATOM 2380 C C . ASN B 1 104 ? -20.438 39.812 20.266 1 96.19 104 ASN B C 1
ATOM 2382 O O . ASN B 1 104 ? -21.188 40.125 21.188 1 96.19 104 ASN B O 1
ATOM 2386 N N . SER B 1 105 ? -19.438 39 20.453 1 97.12 105 SER B N 1
ATOM 2387 C CA . SER B 1 105 ? -18.953 38.594 21.75 1 97.12 105 SER B CA 1
ATOM 2388 C C . SER B 1 105 ? -17.438 38.781 21.875 1 97.12 105 SER B C 1
ATOM 2390 O O . SER B 1 105 ? -16.719 38.625 20.875 1 97.12 105 SER B O 1
ATOM 2392 N N . TRP B 1 106 ? -17.047 39.156 23.109 1 98.12 106 TRP B N 1
ATOM 2393 C CA . TRP B 1 106 ? -15.641 39.406 23.344 1 98.12 106 TRP B CA 1
ATOM 2394 C C . TRP B 1 106 ? -15.125 38.594 24.516 1 98.12 106 TRP B C 1
ATOM 2396 O O . TRP B 1 106 ? -15.852 38.344 25.484 1 98.12 106 TRP B O 1
ATOM 2406 N N . VAL B 1 107 ? -13.875 38.156 24.375 1 98.06 107 VAL B N 1
ATOM 2407 C CA . VAL B 1 107 ? -13.156 37.5 25.453 1 98.06 107 VAL B CA 1
ATOM 2408 C C . VAL B 1 107 ? -11.922 38.312 25.828 1 98.06 107 VAL B C 1
ATOM 2410 O O . VAL B 1 107 ? -11.391 39.062 25 1 98.06 107 VAL B O 1
ATOM 2413 N N . GLN B 1 108 ? -11.531 38.188 27.078 1 98.31 108 GLN B N 1
ATOM 2414 C CA . GLN B 1 108 ? -10.406 38.969 27.562 1 98.31 108 GLN B CA 1
ATOM 2415 C C . GLN B 1 108 ? -9.109 38.188 27.531 1 98.31 108 GLN B C 1
ATOM 2417 O O . GLN B 1 108 ? -9.062 37.062 28.016 1 98.31 108 GLN B O 1
ATOM 2422 N N . ALA B 1 109 ? -8.125 38.75 26.922 1 98.56 109 ALA B N 1
ATOM 2423 C CA . ALA B 1 109 ? -6.801 38.156 26.969 1 98.56 109 ALA B CA 1
ATOM 2424 C C . ALA B 1 109 ? -6.148 38.344 28.328 1 98.56 109 ALA B C 1
ATOM 2426 O O . ALA B 1 109 ? -6.527 39.25 29.078 1 98.56 109 ALA B O 1
ATOM 2427 N N . THR B 1 110 ? -5.238 37.5 28.609 1 97.94 110 THR B N 1
ATOM 2428 C CA . THR B 1 110 ? -4.484 37.594 29.859 1 97.94 110 THR B CA 1
ATOM 2429 C C . THR B 1 110 ? -3.168 38.312 29.641 1 97.94 110 THR B C 1
ATOM 2431 O O . THR B 1 110 ? -2.398 38 28.734 1 97.94 110 THR B O 1
ATOM 2434 N N . PRO B 1 111 ? -2.949 39.344 30.391 1 97.19 111 PRO B N 1
ATOM 2435 C CA . PRO B 1 111 ? -1.684 40.062 30.234 1 97.19 111 PRO B CA 1
ATOM 2436 C C . PRO B 1 111 ? -0.479 39.25 30.703 1 97.19 111 PRO B C 1
ATOM 2438 O O . PRO B 1 111 ? -0.563 38.531 31.703 1 97.19 111 PRO B O 1
ATOM 2441 N N . GLY B 1 112 ? 0.585 39.281 29.891 1 93.69 112 GLY B N 1
ATOM 2442 C CA . GLY B 1 112 ? 1.888 38.75 30.25 1 93.69 112 GLY B CA 1
ATOM 2443 C C . GLY B 1 112 ? 2.908 39.844 30.547 1 93.69 112 GLY B C 1
ATOM 2444 O O . GLY B 1 112 ? 2.566 40.875 31.109 1 93.69 112 GLY B O 1
ATOM 2445 N N . VAL B 1 113 ? 4.133 39.531 30.172 1 91.06 113 VAL B N 1
ATOM 2446 C CA . VAL B 1 113 ? 5.219 40.469 30.406 1 91.06 113 VAL B CA 1
ATOM 2447 C C . VAL B 1 113 ? 5.391 41.375 29.203 1 91.06 113 VAL B C 1
ATOM 2449 O O . VAL B 1 113 ? 5.117 40.969 28.062 1 91.06 113 VAL B O 1
ATOM 2452 N N . ALA B 1 114 ? 5.824 42.562 29.438 1 90.31 114 ALA B N 1
ATOM 2453 C CA . ALA B 1 114 ? 6.32 43.531 28.438 1 90.31 114 ALA B CA 1
ATOM 2454 C C . ALA B 1 114 ? 5.305 43.719 27.312 1 90.31 114 ALA B C 1
ATOM 2456 O O . ALA B 1 114 ? 5.664 43.688 26.141 1 90.31 114 ALA B O 1
ATOM 2457 N N . GLY B 1 115 ? 4.027 43.844 27.609 1 95.75 115 GLY B N 1
ATOM 2458 C CA . GLY B 1 115 ? 3.027 44.188 26.609 1 95.75 115 GLY B CA 1
ATOM 2459 C C . GLY B 1 115 ? 2.494 42.969 25.859 1 95.75 115 GLY B C 1
ATOM 2460 O O . GLY B 1 115 ? 1.776 43.125 24.875 1 95.75 115 GLY B O 1
ATOM 2461 N N . SER B 1 116 ? 2.902 41.781 26.391 1 97.75 116 SER B N 1
ATOM 2462 C CA . SER B 1 116 ? 2.387 40.562 25.766 1 97.75 116 SER B CA 1
ATOM 2463 C C . SER B 1 116 ? 1.085 40.094 26.422 1 97.75 116 SER B C 1
ATOM 2465 O O . SER B 1 116 ? 0.959 40.156 27.656 1 97.75 116 SER B O 1
ATOM 2467 N N . TRP B 1 117 ? 0.12 39.812 25.594 1 98.62 117 TRP B N 1
ATOM 2468 C CA . TRP B 1 117 ? -1.153 39.25 26.031 1 98.62 117 TRP B CA 1
ATOM 2469 C C . TRP B 1 117 ? -1.446 37.938 25.312 1 98.62 117 TRP B C 1
ATOM 2471 O O . TRP B 1 117 ? -1.169 37.812 24.125 1 98.62 117 TRP B O 1
ATOM 2481 N N . GLU B 1 118 ? -2.053 36.969 26.094 1 98.44 118 GLU B N 1
ATOM 2482 C CA . GLU B 1 118 ? -2.332 35.688 25.469 1 98.44 118 GLU B CA 1
ATOM 2483 C C . GLU B 1 118 ? -3.752 35.219 25.781 1 98.44 118 GLU B C 1
ATOM 2485 O O . GLU B 1 118 ? -4.32 35.594 26.812 1 98.44 118 GLU B O 1
ATOM 2490 N N . TYR B 1 119 ? -4.258 34.5 24.891 1 98.38 119 TYR B N 1
ATOM 2491 C CA . TYR B 1 119 ? -5.551 33.844 25.078 1 98.38 119 TYR B CA 1
ATOM 2492 C C . TYR B 1 119 ? -5.602 32.5 24.375 1 98.38 119 TYR B C 1
ATOM 2494 O O . TYR B 1 119 ? -5.254 32.406 23.203 1 98.38 119 TYR B O 1
ATOM 2502 N N . ILE B 1 120 ? -6.008 31.5 25.094 1 98.31 120 ILE B N 1
ATOM 2503 C CA . ILE B 1 120 ? -6.297 30.172 24.562 1 98.31 120 ILE B CA 1
ATOM 2504 C C . ILE B 1 120 ? -7.801 29.922 24.594 1 98.31 120 ILE B C 1
ATOM 2506 O O . ILE B 1 120 ? -8.422 29.984 25.656 1 98.31 120 ILE B O 1
ATOM 2510 N N . TRP B 1 121 ? -8.32 29.688 23.453 1 97.56 121 TRP B N 1
ATOM 2511 C CA . TRP B 1 121 ? -9.75 29.406 23.469 1 97.56 121 TRP B CA 1
ATOM 2512 C C . TRP B 1 121 ? -10.055 28.188 24.328 1 97.56 121 TRP B C 1
ATOM 2514 O O . TRP B 1 121 ? -9.438 27.125 24.172 1 97.56 121 TRP B O 1
ATOM 2524 N N . PRO B 1 122 ? -11.062 28.297 25.188 1 95.12 122 PRO B N 1
ATOM 2525 C CA . PRO B 1 122 ? -11.32 27.203 26.125 1 95.12 122 PRO B CA 1
ATOM 2526 C C . PRO B 1 122 ? -12.234 26.125 25.547 1 95.12 122 PRO B C 1
ATOM 2528 O O . PRO B 1 122 ? -12.305 25.016 26.078 1 95.12 122 PRO B O 1
ATOM 2531 N N . THR B 1 123 ? -13.055 26.469 24.438 1 95.62 123 THR B N 1
ATOM 2532 C CA . THR B 1 123 ? -13.953 25.516 23.797 1 95.62 123 THR B CA 1
ATOM 2533 C C . THR B 1 123 ? -13.422 25.141 22.406 1 95.62 123 THR B C 1
ATOM 2535 O O . THR B 1 123 ? -12.75 25.938 21.75 1 95.62 123 THR B O 1
ATOM 2538 N N . ASP B 1 124 ? -13.766 23.922 22 1 97.44 124 ASP B N 1
ATOM 2539 C CA . ASP B 1 124 ? -13.328 23.453 20.688 1 97.44 124 ASP B CA 1
ATOM 2540 C C . ASP B 1 124 ? -14.031 24.219 19.562 1 97.44 124 ASP B C 1
ATOM 2542 O O . ASP B 1 124 ? -15.258 24.312 19.562 1 97.44 124 ASP B O 1
ATOM 2546 N N . LEU B 1 125 ? -13.211 24.766 18.75 1 97.94 125 LEU B N 1
ATOM 2547 C CA . LEU B 1 125 ? -13.758 25.375 17.531 1 97.94 125 LEU B CA 1
ATOM 2548 C C . LEU B 1 125 ? -13.914 24.328 16.422 1 97.94 125 LEU B C 1
ATOM 2550 O O . LEU B 1 125 ? -13.062 23.453 16.266 1 97.94 125 LEU B O 1
ATOM 2554 N N . ALA B 1 126 ? -15.055 24.438 15.617 1 97.88 126 ALA B N 1
ATOM 2555 C CA . ALA B 1 126 ? -15.219 23.609 14.438 1 97.88 126 ALA B CA 1
ATOM 2556 C C . ALA B 1 126 ? -14.18 23.953 13.367 1 97.88 126 ALA B C 1
ATOM 2558 O O . ALA B 1 126 ? -13.68 25.078 13.32 1 97.88 126 ALA B O 1
ATOM 2559 N N . ASP B 1 127 ? -13.82 22.969 12.578 1 98.44 127 ASP B N 1
ATOM 2560 C CA . ASP B 1 127 ? -12.961 23.25 11.43 1 98.44 127 ASP B CA 1
ATOM 2561 C C . ASP B 1 127 ? -13.578 24.312 10.539 1 98.44 127 ASP B C 1
ATOM 2563 O O . ASP B 1 127 ? -14.789 24.312 10.305 1 98.44 127 ASP B O 1
ATOM 2567 N N . GLY B 1 128 ? -12.711 25.219 10.078 1 97.88 128 GLY B N 1
ATOM 2568 C CA . GLY B 1 128 ? -13.211 26.281 9.219 1 97.88 128 GLY B CA 1
ATOM 2569 C C . GLY B 1 128 ? -12.328 27.516 9.227 1 97.88 128 GLY B C 1
ATOM 2570 O O . GLY B 1 128 ? -11.258 27.516 9.836 1 97.88 128 GLY B O 1
ATOM 2571 N N . GLN B 1 129 ? -12.75 28.438 8.383 1 98.25 129 GLN B N 1
ATOM 2572 C CA . GLN B 1 129 ? -12.102 29.734 8.312 1 98.25 129 GLN B CA 1
ATOM 2573 C C . GLN B 1 129 ? -12.727 30.719 9.305 1 98.25 129 GLN B C 1
ATOM 2575 O O . GLN B 1 129 ? -13.953 30.766 9.453 1 98.25 129 GLN B O 1
ATOM 2580 N N . TYR B 1 130 ? -11.859 31.438 10.078 1 98.31 130 TYR B N 1
ATOM 2581 C CA . TYR B 1 130 ? -12.289 32.406 11.07 1 98.31 130 TYR B CA 1
ATOM 2582 C C . TYR B 1 130 ? -11.594 33.75 10.859 1 98.31 130 TYR B C 1
ATOM 2584 O O . TYR B 1 130 ? -10.531 33.812 10.25 1 98.31 130 TYR B O 1
ATOM 2592 N N . THR B 1 131 ? -12.234 34.781 11.258 1 98.56 131 THR B N 1
ATOM 2593 C CA . THR B 1 131 ? -11.625 36.125 11.375 1 98.56 131 THR B CA 1
ATOM 2594 C C . THR B 1 131 ? -11.523 36.531 12.844 1 98.56 131 THR B C 1
ATOM 2596 O O . THR B 1 131 ? -12.531 36.594 13.547 1 98.56 131 THR B O 1
ATOM 2599 N N . LEU B 1 132 ? -10.297 36.719 13.328 1 98.62 132 LEU B N 1
ATOM 2600 C CA . LEU B 1 132 ? -10.055 37.188 14.68 1 98.62 132 LEU B CA 1
ATOM 2601 C C . LEU B 1 132 ? -10.016 38.719 14.703 1 98.62 132 LEU B C 1
ATOM 2603 O O . LEU B 1 132 ? -9.289 39.344 13.922 1 98.62 132 LEU B O 1
ATOM 2607 N N . THR B 1 133 ? -10.852 39.281 15.5 1 98.69 133 THR B N 1
ATOM 2608 C CA . THR B 1 133 ? -10.781 40.719 15.781 1 98.69 133 THR B CA 1
ATOM 2609 C C . THR B 1 133 ? -10.203 40.969 17.172 1 98.69 133 THR B C 1
ATOM 2611 O O . THR B 1 133 ? -10.68 40.406 18.156 1 98.69 133 THR B O 1
ATOM 2614 N N . VAL B 1 134 ? -9.148 41.719 17.25 1 98.81 134 VAL B N 1
ATOM 2615 C CA . VAL B 1 134 ? -8.5 42.094 18.5 1 98.81 134 VAL B CA 1
ATOM 2616 C C . VAL B 1 134 ? -8.719 43.594 18.781 1 98.81 134 VAL B C 1
ATOM 2618 O O . VAL B 1 134 ? -8.578 44.438 17.875 1 98.81 134 VAL B O 1
ATOM 2621 N N . GLU B 1 135 ? -9.117 43.906 19.969 1 98.81 135 GLU B N 1
ATOM 2622 C CA . GLU B 1 135 ? -9.258 45.281 20.406 1 98.81 135 GLU B CA 1
ATOM 2623 C C . GLU B 1 135 ? -8.375 45.562 21.625 1 98.81 135 GLU B C 1
ATOM 2625 O O . GLU B 1 135 ? -8.383 44.812 22.594 1 98.81 135 GLU B O 1
ATOM 2630 N N . ALA B 1 136 ? -7.586 46.594 21.531 1 98.81 136 ALA B N 1
ATOM 2631 C CA . ALA B 1 136 ? -6.734 47.031 22.641 1 98.81 136 ALA B CA 1
ATOM 2632 C C . ALA B 1 136 ? -7.141 48.406 23.141 1 98.81 136 ALA B C 1
ATOM 2634 O O . ALA B 1 136 ? -7.473 49.281 22.344 1 98.81 136 ALA B O 1
ATOM 2635 N N . THR B 1 137 ? -7.184 48.594 24.453 1 98.69 137 THR B N 1
ATOM 2636 C CA . THR B 1 137 ? -7.461 49.844 25.109 1 98.69 137 THR B CA 1
ATOM 2637 C C . THR B 1 137 ? -6.355 50.188 26.125 1 98.69 137 THR B C 1
ATOM 2639 O O . THR B 1 137 ? -5.969 49.344 26.922 1 98.69 137 THR B O 1
ATOM 2642 N N . ASP B 1 138 ? -5.812 51.375 25.984 1 98.25 138 ASP B N 1
ATOM 2643 C CA . ASP B 1 138 ? -4.75 51.75 26.922 1 98.25 138 ASP B CA 1
ATOM 2644 C C . ASP B 1 138 ? -5.309 52.5 28.125 1 98.25 138 ASP B C 1
ATOM 2646 O O . ASP B 1 138 ? -6.523 52.656 28.25 1 98.25 138 ASP B O 1
ATOM 2650 N N . LYS B 1 139 ? -4.473 52.906 29.047 1 97.62 139 LYS B N 1
ATOM 2651 C CA . LYS B 1 139 ? -4.867 53.562 30.297 1 97.62 139 LYS B CA 1
ATOM 2652 C C . LYS B 1 139 ? -5.488 54.938 30.047 1 97.62 139 LYS B C 1
ATOM 2654 O O . LYS B 1 139 ? -6.285 55.406 30.859 1 97.62 139 LYS B O 1
ATOM 2659 N N . ALA B 1 140 ? -5.055 55.594 28.875 1 97.88 140 ALA B N 1
ATOM 2660 C CA . ALA B 1 140 ? -5.582 56.906 28.531 1 97.88 140 ALA B CA 1
ATOM 2661 C C . ALA B 1 140 ? -6.953 56.812 27.875 1 97.88 140 ALA B C 1
ATOM 2663 O O . ALA B 1 140 ? -7.605 57.812 27.609 1 97.88 140 ALA B O 1
ATOM 2664 N N . GLY B 1 141 ? -7.402 55.562 27.562 1 98.19 141 GLY B N 1
ATOM 2665 C CA . GLY B 1 141 ? -8.711 55.312 26.969 1 98.19 141 GLY B CA 1
ATOM 2666 C C . GLY B 1 141 ? -8.688 55.219 25.469 1 98.19 141 GLY B C 1
ATOM 2667 O O . GLY B 1 141 ? -9.734 55.031 24.828 1 98.19 141 GLY B O 1
ATOM 2668 N N . ASN B 1 142 ? -7.465 55.406 24.828 1 98.5 142 ASN B N 1
ATOM 2669 C CA . ASN B 1 142 ? -7.355 55.188 23.391 1 98.5 142 ASN B CA 1
ATOM 2670 C C . ASN B 1 142 ? -7.617 53.719 23.031 1 98.5 142 ASN B C 1
ATOM 2672 O O . ASN B 1 142 ? -7.191 52.812 23.75 1 98.5 142 ASN B O 1
ATOM 2676 N N . THR B 1 143 ? -8.352 53.438 21.938 1 98.56 143 THR B N 1
ATOM 2677 C CA . THR B 1 143 ? -8.664 52.094 21.484 1 98.56 143 THR B CA 1
ATOM 2678 C C . THR B 1 143 ? -8.258 51.906 20.031 1 98.56 143 THR B C 1
ATOM 2680 O O . THR B 1 143 ? -8.344 52.844 19.234 1 98.56 143 THR B O 1
ATOM 2683 N N . VAL B 1 144 ? -7.816 50.719 19.672 1 98.62 144 VAL B N 1
ATOM 2684 C CA . VAL B 1 144 ? -7.48 50.344 18.297 1 98.62 144 VAL B CA 1
ATOM 2685 C C . VAL B 1 144 ? -7.859 48.906 18.047 1 98.62 144 VAL B C 1
ATOM 2687 O O . VAL B 1 144 ? -7.875 48.094 18.984 1 98.62 144 VAL B O 1
ATOM 2690 N N . THR B 1 145 ? -8.273 48.562 16.844 1 98.44 145 THR B N 1
ATOM 2691 C CA . THR B 1 145 ? -8.625 47.219 16.469 1 98.44 145 THR B CA 1
ATOM 2692 C C . THR B 1 145 ? -7.707 46.688 15.367 1 98.44 145 THR B C 1
ATOM 2694 O O . THR B 1 145 ? -7.152 47.5 14.602 1 98.44 145 THR B O 1
ATOM 2697 N N . LYS B 1 146 ? -7.48 45.406 15.305 1 98.38 146 LYS B N 1
ATOM 2698 C CA . LYS B 1 146 ? -6.754 44.688 14.258 1 98.38 146 LYS B CA 1
ATOM 2699 C C . LYS B 1 146 ? -7.398 43.344 13.977 1 98.38 146 LYS B C 1
ATOM 2701 O O . LYS B 1 146 ? -7.879 42.656 14.898 1 98.38 146 LYS B O 1
ATOM 2706 N N . THR B 1 147 ? -7.43 43.031 12.711 1 98.25 147 THR B N 1
ATOM 2707 C CA . THR B 1 147 ? -8.023 41.75 12.344 1 98.25 147 THR B CA 1
ATOM 2708 C C . THR B 1 147 ? -6.996 40.875 11.656 1 98.25 147 THR B C 1
ATOM 2710 O O . THR B 1 147 ? -6.09 41.375 10.977 1 98.25 147 THR B O 1
ATOM 2713 N N . ILE B 1 148 ? -7.07 39.562 11.883 1 98.38 148 ILE B N 1
ATOM 2714 C CA . ILE B 1 148 ? -6.332 38.562 11.117 1 98.38 148 ILE B CA 1
ATOM 2715 C C . ILE B 1 148 ? -7.242 37.375 10.805 1 98.38 148 ILE B C 1
ATOM 2717 O O . ILE B 1 148 ? -8.188 37.094 11.547 1 98.38 148 ILE B O 1
ATOM 2721 N N . ASP B 1 149 ? -7 36.781 9.68 1 98.5 149 ASP B N 1
ATOM 2722 C CA . ASP B 1 149 ? -7.691 35.531 9.352 1 98.5 149 ASP B CA 1
ATOM 2723 C C . ASP B 1 149 ? -6.883 34.344 9.812 1 98.5 149 ASP B C 1
ATOM 2725 O O . ASP B 1 149 ? -5.648 34.375 9.797 1 98.5 149 ASP B O 1
ATOM 2729 N N . PHE B 1 150 ? -7.57 33.312 10.25 1 98.38 150 PHE B N 1
ATOM 2730 C CA . PHE B 1 150 ? -6.941 32.031 10.602 1 98.38 150 PHE B CA 1
ATOM 2731 C C . PHE B 1 150 ? -7.867 30.859 10.297 1 98.38 150 PHE B C 1
ATOM 2733 O O . PHE B 1 150 ? -9.062 31.062 10.062 1 98.38 150 PHE B O 1
ATOM 2740 N N . ALA B 1 151 ? -7.262 29.688 10.219 1 98.38 151 ALA B N 1
ATOM 2741 C CA . ALA B 1 151 ? -8.039 28.484 9.93 1 98.38 151 ALA B CA 1
ATOM 2742 C C . ALA B 1 151 ? -7.77 27.391 10.961 1 98.38 151 ALA B C 1
ATOM 2744 O O . ALA B 1 151 ? -6.648 27.25 11.453 1 98.38 151 ALA B O 1
ATOM 2745 N N . VAL B 1 152 ? -8.844 26.703 11.312 1 98.44 152 VAL B N 1
ATOM 2746 C CA . VAL B 1 152 ? -8.75 25.484 12.102 1 98.44 152 VAL B CA 1
ATOM 2747 C C . VAL B 1 152 ? -9.055 24.266 11.219 1 98.44 152 VAL B C 1
ATOM 2749 O O . VAL B 1 152 ? -10.086 24.234 10.539 1 98.44 152 VAL B O 1
ATOM 2752 N N . ASP B 1 153 ? -8.125 23.328 11.109 1 98.19 153 ASP B N 1
ATOM 2753 C CA . ASP B 1 153 ? -8.289 22.094 10.367 1 98.19 153 ASP B CA 1
ATOM 2754 C C . ASP B 1 153 ? -7.699 20.906 11.133 1 98.19 153 ASP B C 1
ATOM 2756 O O . ASP B 1 153 ? -6.48 20.719 11.148 1 98.19 153 ASP B O 1
ATOM 2760 N N . THR B 1 154 ? -8.602 20.141 11.734 1 97.81 154 THR B N 1
ATOM 2761 C CA . THR B 1 154 ? -8.156 19.031 12.562 1 97.81 154 THR B CA 1
ATOM 2762 C C . THR B 1 154 ? -8.352 17.703 11.836 1 97.81 154 THR B C 1
ATOM 2764 O O . THR B 1 154 ? -8.148 16.641 12.414 1 97.81 154 THR B O 1
ATOM 2767 N N . THR B 1 155 ? -8.766 17.688 10.57 1 96.75 155 THR B N 1
ATOM 2768 C CA . THR B 1 155 ? -9.195 16.453 9.93 1 96.75 155 THR B CA 1
ATOM 2769 C C . THR B 1 155 ? -8.312 16.141 8.719 1 96.75 155 THR B C 1
ATOM 2771 O O . THR B 1 155 ? -7.832 17.062 8.047 1 96.75 155 THR B O 1
ATOM 2774 N N . LEU B 1 156 ? -8.023 14.852 8.539 1 96.62 156 LEU B N 1
ATOM 2775 C CA . LEU B 1 156 ? -7.359 14.289 7.367 1 96.62 156 LEU B CA 1
ATOM 2776 C C . LEU B 1 156 ? -7.828 12.859 7.109 1 96.62 156 LEU B C 1
ATOM 2778 O O . LEU B 1 156 ? -7.848 12.039 8.023 1 96.62 156 LEU B O 1
ATOM 2782 N N . SER B 1 157 ? -8.25 12.523 5.902 1 96.31 157 SER B N 1
ATOM 2783 C CA . SER B 1 157 ? -8.75 11.195 5.559 1 96.31 157 SER B CA 1
ATOM 2784 C C . SER B 1 157 ? -7.656 10.141 5.691 1 96.31 157 SER B C 1
ATOM 2786 O O . SER B 1 157 ? -6.469 10.445 5.551 1 96.31 157 SER B O 1
ATOM 2788 N N . VAL B 1 158 ? -8.086 8.891 6.086 1 97 158 VAL B N 1
ATOM 2789 C CA . VAL B 1 158 ? -7.176 7.746 6.082 1 97 158 VAL B CA 1
ATOM 2790 C C . VAL B 1 158 ? -6.93 7.289 4.645 1 97 158 VAL B C 1
ATOM 2792 O O . VAL B 1 158 ? -7.863 6.91 3.936 1 97 158 VAL B O 1
ATOM 2795 N N . PRO B 1 159 ? -5.641 7.383 4.199 1 94.75 159 PRO B N 1
ATOM 2796 C CA . PRO B 1 159 ? -5.371 6.906 2.842 1 94.75 159 PRO B CA 1
ATOM 2797 C C . PRO B 1 159 ? -5.469 5.387 2.723 1 94.75 159 PRO B C 1
ATOM 2799 O O . PRO B 1 159 ? -5.445 4.68 3.736 1 94.75 159 PRO B O 1
ATOM 2802 N N . VAL B 1 160 ? -5.672 4.879 1.457 1 96.44 160 VAL B N 1
ATOM 2803 C CA . VAL B 1 160 ? -5.707 3.463 1.107 1 96.44 160 VAL B CA 1
ATOM 2804 C C . VAL B 1 160 ? -4.75 3.191 -0.052 1 96.44 160 VAL B C 1
ATOM 2806 O O . VAL B 1 160 ? -4.633 4.008 -0.97 1 96.44 160 VAL B O 1
ATOM 2809 N N . ILE B 1 161 ? -4.039 2.105 0.084 1 94.56 161 ILE B N 1
ATOM 2810 C CA . ILE B 1 161 ? -3.184 1.673 -1.015 1 94.56 161 ILE B CA 1
ATOM 2811 C C . ILE B 1 161 ? -3.607 0.282 -1.483 1 94.56 161 ILE B C 1
ATOM 2813 O O . ILE B 1 161 ? -3.836 -0.612 -0.666 1 94.56 161 ILE B O 1
ATOM 2817 N N . VAL B 1 162 ? -3.785 0.057 -2.822 1 96.88 162 VAL B N 1
ATOM 2818 C CA . VAL B 1 162 ? -4.215 -1.211 -3.404 1 96.88 162 VAL B CA 1
ATOM 2819 C C . VAL B 1 162 ? -3.375 -1.521 -4.641 1 96.88 162 VAL B C 1
ATOM 2821 O O . VAL B 1 162 ? -2.912 -0.608 -5.332 1 96.88 162 VAL B O 1
ATOM 2824 N N . LEU B 1 163 ? -3.139 -2.725 -4.855 1 96.88 163 LEU B N 1
ATOM 2825 C CA . LEU B 1 163 ? -2.533 -3.154 -6.109 1 96.88 163 LEU B CA 1
ATOM 2826 C C . LEU B 1 163 ? -3.479 -2.906 -7.281 1 96.88 163 LEU B C 1
ATOM 2828 O O . LEU B 1 163 ? -4.637 -3.322 -7.25 1 96.88 163 LEU B O 1
ATOM 2832 N N . ASN B 1 164 ? -2.963 -2.189 -8.297 1 95 164 ASN B N 1
ATOM 2833 C CA . ASN B 1 164 ? -3.787 -1.933 -9.477 1 95 164 ASN B CA 1
ATOM 2834 C C . ASN B 1 164 ? -4.258 -3.23 -10.125 1 95 164 ASN B C 1
ATOM 2836 O O . ASN B 1 164 ? -3.48 -4.18 -10.258 1 95 164 ASN B O 1
ATOM 2840 N N . SER B 1 165 ? -5.496 -3.287 -10.562 1 94.62 165 SER B N 1
ATOM 2841 C CA . SER B 1 165 ? -6.094 -4.5 -11.109 1 94.62 165 SER B CA 1
ATOM 2842 C C . SER B 1 165 ? -5.336 -4.98 -12.344 1 94.62 165 SER B C 1
ATOM 2844 O O . SER B 1 165 ? -5.266 -6.184 -12.602 1 94.62 165 SER B O 1
ATOM 2846 N N . ALA B 1 166 ? -4.754 -4.035 -13.086 1 94.44 166 ALA B N 1
ATOM 2847 C CA . ALA B 1 166 ? -4.012 -4.383 -14.289 1 94.44 166 ALA B CA 1
ATOM 2848 C C . ALA B 1 166 ? -2.76 -5.188 -13.953 1 94.44 166 ALA B C 1
ATOM 2850 O O . ALA B 1 166 ? -2.266 -5.957 -14.781 1 94.44 166 ALA B O 1
ATOM 2851 N N . ASP B 1 167 ? -2.262 -4.996 -12.68 1 96.31 167 ASP B N 1
ATOM 2852 C CA . ASP B 1 167 ? -1.026 -5.668 -12.289 1 96.31 167 ASP B CA 1
ATOM 2853 C C . ASP B 1 167 ? -1.306 -6.809 -11.32 1 96.31 167 ASP B C 1
ATOM 2855 O O . ASP B 1 167 ? -0.379 -7.473 -10.844 1 96.31 167 ASP B O 1
ATOM 2859 N N . ASP B 1 168 ? -2.555 -7.004 -10.984 1 96.75 168 ASP B N 1
ATOM 2860 C CA . ASP B 1 168 ? -2.957 -8.164 -10.195 1 96.75 168 ASP B CA 1
ATOM 2861 C C . ASP B 1 168 ? -3.09 -9.406 -11.07 1 96.75 168 ASP B C 1
ATOM 2863 O O . ASP B 1 168 ? -4.203 -9.867 -11.328 1 96.75 168 ASP B O 1
ATOM 2867 N N . THR B 1 169 ? -1.981 -9.953 -11.43 1 96.94 169 THR B N 1
ATOM 2868 C CA . THR B 1 169 ? -1.959 -11.07 -12.367 1 96.94 169 THR B CA 1
ATOM 2869 C C . THR B 1 169 ? -2.408 -12.359 -11.68 1 96.94 169 THR B C 1
ATOM 2871 O O . THR B 1 169 ? -2.365 -12.461 -10.453 1 96.94 169 THR B O 1
ATOM 2874 N N . GLY B 1 170 ? -2.906 -13.328 -12.492 1 96.12 170 GLY B N 1
ATOM 2875 C CA . GLY B 1 170 ? -3.357 -14.586 -11.938 1 96.12 170 GLY B CA 1
ATOM 2876 C C . GLY B 1 170 ? -4.695 -14.484 -11.227 1 96.12 170 GLY B C 1
ATOM 2877 O O . GLY B 1 170 ? -5.668 -13.992 -11.789 1 96.12 170 GLY B O 1
ATOM 2878 N N . VAL B 1 171 ? -4.711 -14.992 -10.047 1 95.62 171 VAL B N 1
ATOM 2879 C CA . VAL B 1 171 ? -5.941 -14.938 -9.266 1 95.62 171 VAL B CA 1
ATOM 2880 C C . VAL B 1 171 ? -6.188 -13.516 -8.781 1 95.62 171 VAL B C 1
ATOM 2882 O O . VAL B 1 171 ? -5.371 -12.945 -8.047 1 95.62 171 VAL B O 1
ATOM 2885 N N . GLN B 1 172 ? -7.305 -13.008 -9.188 1 95.06 172 GLN B N 1
ATOM 2886 C CA . GLN B 1 172 ? -7.617 -11.625 -8.828 1 95.06 172 GLN B CA 1
ATOM 2887 C C . GLN B 1 172 ? -7.902 -11.492 -7.336 1 95.06 172 GLN B C 1
ATOM 2889 O O . GLN B 1 172 ? -8.531 -12.375 -6.738 1 95.06 172 GLN B O 1
ATOM 2894 N N . GLY B 1 173 ? -7.457 -10.375 -6.738 1 95.81 173 GLY B N 1
ATOM 2895 C CA . GLY B 1 173 ? -7.812 -10.023 -5.371 1 95.81 173 GLY B CA 1
ATOM 2896 C C . GLY B 1 173 ? -6.918 -10.68 -4.336 1 95.81 173 GLY B C 1
ATOM 2897 O O . GLY B 1 173 ? -7.137 -10.523 -3.133 1 95.81 173 GLY B O 1
ATOM 2898 N N . ASP B 1 174 ? -5.855 -11.391 -4.727 1 95.62 174 ASP B N 1
ATOM 2899 C CA . ASP B 1 174 ? -5.035 -12.117 -3.758 1 95.62 174 ASP B CA 1
ATOM 2900 C C . ASP B 1 174 ? -3.715 -11.391 -3.508 1 95.62 174 ASP B C 1
ATOM 2902 O O . ASP B 1 174 ? -2.852 -11.891 -2.787 1 95.62 174 ASP B O 1
ATOM 2906 N N . ASN B 1 175 ? -3.467 -10.188 -4.18 1 97.12 175 ASN B N 1
ATOM 2907 C CA . ASN B 1 175 ? -2.295 -9.336 -4.051 1 97.12 175 ASN B CA 1
ATOM 2908 C C . ASN B 1 175 ? -1.017 -10.07 -4.445 1 97.12 175 ASN B C 1
ATOM 2910 O O . ASN B 1 175 ? 0.049 -9.82 -3.877 1 97.12 175 ASN B O 1
ATOM 2914 N N . MET B 1 176 ? -1.122 -11.07 -5.344 1 97.19 176 MET B N 1
ATOM 2915 C CA . MET B 1 176 ? 0.021 -11.711 -5.984 1 97.19 176 MET B CA 1
ATOM 2916 C C . MET B 1 176 ? 0.15 -11.273 -7.438 1 97.19 176 MET B C 1
ATOM 2918 O O . MET B 1 176 ? -0.855 -11.078 -8.125 1 97.19 176 MET B O 1
ATOM 2922 N N . THR B 1 177 ? 1.356 -11.047 -7.879 1 97.81 177 THR B N 1
ATOM 2923 C CA . THR B 1 177 ? 1.575 -10.578 -9.242 1 97.81 177 THR B CA 1
ATOM 2924 C C . THR B 1 177 ? 2.871 -11.148 -9.812 1 97.81 177 THR B C 1
ATOM 2926 O O . THR B 1 177 ? 3.789 -11.484 -9.055 1 97.81 177 THR B O 1
ATOM 2929 N N . ASN B 1 178 ? 2.924 -11.305 -11.109 1 98.06 178 ASN B N 1
ATOM 2930 C CA . ASN B 1 178 ? 4.18 -11.656 -11.758 1 98.06 178 ASN B CA 1
ATOM 2931 C C . ASN B 1 178 ? 4.824 -10.453 -12.43 1 98.06 178 ASN B C 1
ATOM 2933 O O . ASN B 1 178 ? 5.789 -10.602 -13.18 1 98.06 178 ASN B O 1
ATOM 2937 N N . SER B 1 179 ? 4.238 -9.234 -12.203 1 96.44 179 SER B N 1
ATOM 2938 C CA . SER B 1 179 ? 4.883 -7.996 -12.609 1 96.44 179 SER B CA 1
ATOM 2939 C C . SER B 1 179 ? 5.949 -7.566 -11.609 1 96.44 179 SER B C 1
ATOM 2941 O O . SER B 1 179 ? 5.68 -7.477 -10.414 1 96.44 179 SER B O 1
ATOM 2943 N N . THR B 1 180 ? 7.105 -7.254 -12.102 1 96.5 180 THR B N 1
ATOM 2944 C CA . THR B 1 180 ? 8.195 -6.863 -11.211 1 96.5 180 THR B CA 1
ATOM 2945 C C . THR B 1 180 ? 8.18 -5.355 -10.977 1 96.5 180 THR B C 1
ATOM 2947 O O . THR B 1 180 ? 8.977 -4.84 -10.188 1 96.5 180 THR B O 1
ATOM 2950 N N . GLN B 1 181 ? 7.312 -4.633 -11.633 1 94.94 181 GLN B N 1
ATOM 2951 C CA . GLN B 1 181 ? 7.078 -3.211 -11.406 1 94.94 181 GLN B CA 1
ATOM 2952 C C . GLN B 1 181 ? 5.586 -2.908 -11.312 1 94.94 181 GLN B C 1
ATOM 2954 O O . GLN B 1 181 ? 5.043 -2.162 -12.125 1 94.94 181 GLN B O 1
ATOM 2959 N N . PRO B 1 182 ? 4.988 -3.492 -10.289 1 95.44 182 PRO B N 1
ATOM 2960 C CA . PRO B 1 182 ? 3.539 -3.311 -10.188 1 95.44 182 PRO B CA 1
ATOM 2961 C C . PRO B 1 182 ? 3.146 -1.875 -9.844 1 95.44 182 PRO B C 1
ATOM 2963 O O . PRO B 1 182 ? 3.877 -1.187 -9.125 1 95.44 182 PRO B O 1
ATOM 2966 N N . THR B 1 183 ? 2.041 -1.498 -10.398 1 93.56 183 THR B N 1
ATOM 2967 C CA . THR B 1 183 ? 1.479 -0.187 -10.102 1 93.56 183 THR B CA 1
ATOM 2968 C C . THR B 1 183 ? 0.501 -0.276 -8.93 1 93.56 183 THR B C 1
ATOM 2970 O O . THR B 1 183 ? -0.282 -1.224 -8.836 1 93.56 183 THR B O 1
ATOM 2973 N N . PHE B 1 184 ? 0.551 0.697 -8.062 1 93.81 184 PHE B N 1
ATOM 2974 C CA . PHE B 1 184 ? -0.348 0.786 -6.918 1 93.81 184 PHE B CA 1
ATOM 2975 C C . PHE B 1 184 ? -1.192 2.053 -6.992 1 93.81 184 PHE B C 1
ATOM 2977 O O . PHE B 1 184 ? -0.696 3.115 -7.375 1 93.81 184 PHE B O 1
ATOM 2984 N N . ALA B 1 185 ? -2.443 1.903 -6.648 1 92.69 185 ALA B N 1
ATOM 2985 C CA . ALA B 1 185 ? -3.336 3.055 -6.555 1 92.69 185 ALA B CA 1
ATOM 2986 C C . ALA B 1 185 ? -3.432 3.559 -5.117 1 92.69 185 ALA B C 1
ATOM 2988 O O . ALA B 1 185 ? -3.631 2.771 -4.191 1 92.69 185 ALA B O 1
ATOM 2989 N N . LEU B 1 186 ? -3.182 4.844 -4.926 1 93.25 186 LEU B N 1
ATOM 2990 C CA . LEU B 1 186 ? -3.391 5.516 -3.65 1 93.25 186 LEU B CA 1
ATOM 2991 C C . LEU B 1 186 ? -4.734 6.238 -3.631 1 93.25 186 LEU B C 1
ATOM 2993 O O . LEU B 1 186 ? -4.977 7.129 -4.449 1 93.25 186 LEU B O 1
ATOM 2997 N N . GLN B 1 187 ? -5.547 5.871 -2.711 1 92.06 187 GLN B N 1
ATOM 2998 C CA . GLN B 1 187 ? -6.91 6.383 -2.65 1 92.06 187 GLN B CA 1
ATOM 2999 C C . GLN B 1 187 ? -7.16 7.129 -1.344 1 92.06 187 GLN B C 1
ATOM 3001 O O . GLN B 1 187 ? -6.387 7.008 -0.394 1 92.06 187 GLN B O 1
ATOM 3006 N N . HIS B 1 188 ? -8.258 7.992 -1.306 1 93.38 188 HIS B N 1
ATOM 3007 C CA . HIS B 1 188 ? -8.719 8.742 -0.146 1 93.38 188 HIS B CA 1
ATOM 3008 C C . HIS B 1 188 ? -7.66 9.734 0.324 1 93.38 188 HIS B C 1
ATOM 3010 O O . HIS B 1 188 ? -7.387 9.844 1.522 1 93.38 188 HIS B O 1
ATOM 3016 N N . ILE B 1 189 ? -7.023 10.266 -0.648 1 91 189 ILE B N 1
ATOM 3017 C CA . ILE B 1 189 ? -6.109 11.375 -0.391 1 91 189 ILE B CA 1
ATOM 3018 C C . ILE B 1 189 ? -6.84 12.703 -0.583 1 91 189 ILE B C 1
ATOM 3020 O O . ILE B 1 189 ? -7.348 12.984 -1.67 1 91 189 ILE B O 1
ATOM 3024 N N . ASP B 1 190 ? -6.859 13.523 0.485 1 90.69 190 ASP B N 1
ATOM 3025 C CA . ASP B 1 190 ? -7.59 14.781 0.451 1 90.69 190 ASP B CA 1
ATOM 3026 C C . ASP B 1 190 ? -6.922 15.781 -0.492 1 90.69 190 ASP B C 1
ATOM 3028 O O . ASP B 1 190 ? -5.715 15.695 -0.737 1 90.69 190 ASP B O 1
ATOM 3032 N N . ASP B 1 191 ? -7.711 16.766 -0.999 1 88.38 191 ASP B N 1
ATOM 3033 C CA . ASP B 1 191 ? -7.211 17.781 -1.906 1 88.38 191 ASP B CA 1
ATOM 3034 C C . ASP B 1 191 ? -6.195 18.688 -1.207 1 88.38 191 ASP B C 1
ATOM 3036 O O . ASP B 1 191 ? -5.336 19.281 -1.857 1 88.38 191 ASP B O 1
ATOM 3040 N N . ASP B 1 192 ? -6.211 18.828 0.095 1 86.31 192 ASP B N 1
ATOM 3041 C CA . ASP B 1 192 ? -5.328 19.75 0.801 1 86.31 192 ASP B CA 1
ATOM 3042 C C . ASP B 1 192 ? -4.082 19.047 1.316 1 86.31 192 ASP B C 1
ATOM 3044 O O . ASP B 1 192 ? -3.309 19.609 2.09 1 86.31 192 ASP B O 1
ATOM 3048 N N . ALA B 1 193 ? -3.916 17.703 0.885 1 88.25 193 ALA B N 1
ATOM 3049 C CA . ALA B 1 193 ? -2.672 17.016 1.214 1 88.25 193 ALA B CA 1
ATOM 3050 C C . ALA B 1 193 ? -1.472 17.703 0.579 1 88.25 193 ALA B C 1
ATOM 3052 O O . ALA B 1 193 ? -1.515 18.094 -0.595 1 88.25 193 ALA B O 1
ATOM 3053 N N . VAL B 1 194 ? -0.392 17.906 1.369 1 88 194 VAL B N 1
ATOM 3054 C CA . VAL B 1 194 ? 0.79 18.578 0.85 1 88 194 VAL B CA 1
ATOM 3055 C C . VAL B 1 194 ? 1.934 17.578 0.689 1 88 194 VAL B C 1
ATOM 3057 O O . VAL B 1 194 ? 2.91 17.859 -0.013 1 88 194 VAL B O 1
ATOM 3060 N N . ARG B 1 195 ? 1.903 16.375 1.304 1 91.56 195 ARG B N 1
ATOM 3061 C CA . ARG B 1 195 ? 2.939 15.352 1.199 1 91.56 195 ARG B CA 1
ATOM 3062 C C . ARG B 1 195 ? 2.334 13.953 1.21 1 91.56 195 ARG B C 1
ATOM 3064 O O . ARG B 1 195 ? 1.44 13.664 2.01 1 91.56 195 ARG B O 1
ATOM 3071 N N . VAL B 1 196 ? 2.707 13.211 0.351 1 90.88 196 VAL B N 1
ATOM 3072 C CA . VAL B 1 196 ? 2.365 11.797 0.274 1 90.88 196 VAL B CA 1
ATOM 3073 C C . VAL B 1 196 ? 3.641 10.961 0.18 1 90.88 196 VAL B C 1
ATOM 3075 O O . VAL B 1 196 ? 4.457 11.164 -0.723 1 90.88 196 VAL B O 1
ATOM 3078 N N . THR B 1 197 ? 3.836 10.07 1.128 1 91.75 197 THR B N 1
ATOM 3079 C CA . THR B 1 197 ? 5.016 9.211 1.171 1 91.75 197 THR B CA 1
ATOM 3080 C C 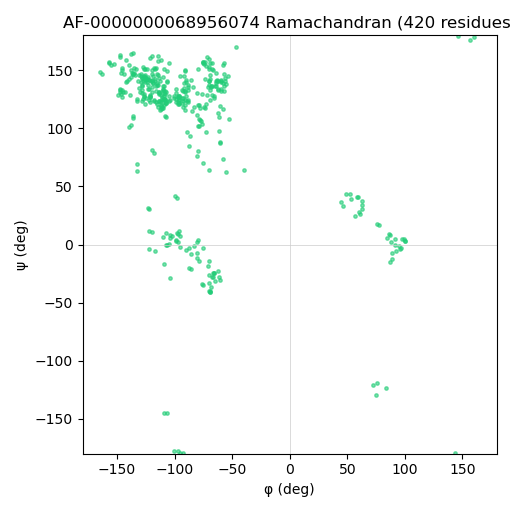. THR B 1 197 ? 4.613 7.738 1.158 1 91.75 197 THR B C 1
ATOM 3082 O O . THR B 1 197 ? 3.686 7.336 1.865 1 91.75 197 THR B O 1
ATOM 3085 N N . VAL B 1 198 ? 5.27 6.98 0.331 1 92.94 198 VAL B N 1
ATOM 3086 C CA . VAL B 1 198 ? 5.074 5.535 0.289 1 92.94 198 VAL B CA 1
ATOM 3087 C C . VAL B 1 198 ? 6.293 4.828 0.873 1 92.94 198 VAL B C 1
ATOM 3089 O O . VAL B 1 198 ? 7.426 5.094 0.46 1 92.94 198 VAL B O 1
ATOM 3092 N N . SER B 1 199 ? 6.055 4.043 1.888 1 94.12 199 SER B N 1
ATOM 3093 C CA . SER B 1 199 ? 7.105 3.197 2.443 1 94.12 199 SER B CA 1
ATOM 3094 C C . SER B 1 199 ? 6.973 1.759 1.956 1 94.12 199 SER B C 1
ATOM 3096 O O . SER B 1 199 ? 5.879 1.19 1.969 1 94.12 199 SER B O 1
ATOM 3098 N N . VAL B 1 200 ? 8.031 1.275 1.455 1 94.31 200 VAL B N 1
ATOM 3099 C CA . VAL B 1 200 ? 8.094 -0.102 0.979 1 94.31 200 VAL B CA 1
ATOM 3100 C C . VAL B 1 200 ? 9.086 -0.897 1.829 1 94.31 200 VAL B C 1
ATOM 3102 O O . VAL B 1 200 ? 10.25 -0.513 1.961 1 94.31 200 VAL B O 1
ATOM 3105 N N . GLU B 1 201 ? 8.609 -1.936 2.457 1 95.19 201 GLU B N 1
ATOM 3106 C CA . GLU B 1 201 ? 9.461 -2.816 3.252 1 95.19 201 GLU B CA 1
ATOM 3107 C C . GLU B 1 201 ? 9.641 -4.168 2.572 1 95.19 201 GLU B C 1
ATOM 3109 O O . GLU B 1 201 ? 8.672 -4.793 2.146 1 95.19 201 GLU B O 1
ATOM 3114 N N . HIS B 1 202 ? 10.867 -4.562 2.422 1 94.44 202 HIS B N 1
ATOM 3115 C CA . HIS B 1 202 ? 11.258 -5.859 1.888 1 94.44 202 HIS B CA 1
ATOM 3116 C C . HIS B 1 202 ? 12.531 -6.371 2.557 1 94.44 202 HIS B C 1
ATOM 3118 O O . HIS B 1 202 ? 13.523 -5.645 2.645 1 94.44 202 HIS B O 1
ATOM 3124 N N . GLY B 1 203 ? 12.453 -7.609 3.076 1 93.19 203 GLY B N 1
ATOM 3125 C CA . GLY B 1 203 ? 13.625 -8.203 3.699 1 93.19 203 GLY B CA 1
ATOM 3126 C C . GLY B 1 203 ? 14.125 -7.426 4.898 1 93.19 203 GLY B C 1
ATOM 3127 O O . GLY B 1 203 ? 15.336 -7.32 5.113 1 93.19 203 GLY B O 1
ATOM 3128 N N . GLY B 1 204 ? 13.352 -6.73 5.551 1 91 204 GLY B N 1
ATOM 3129 C CA . GLY B 1 204 ? 13.719 -5.965 6.727 1 91 204 GLY B CA 1
ATOM 3130 C C . GLY B 1 204 ? 14.195 -4.562 6.402 1 91 204 GLY B C 1
ATOM 3131 O O . GLY B 1 204 ? 14.562 -3.801 7.301 1 91 204 GLY B O 1
ATOM 3132 N N . VAL B 1 205 ? 14.336 -4.309 5.141 1 92.06 205 VAL B N 1
ATOM 3133 C CA . VAL B 1 205 ? 14.773 -2.986 4.711 1 92.06 205 VAL B CA 1
ATOM 3134 C C . VAL B 1 205 ? 13.57 -2.15 4.289 1 92.06 205 VAL B C 1
ATOM 3136 O O . VAL B 1 205 ? 12.719 -2.617 3.525 1 92.06 205 VAL B O 1
ATOM 3139 N N . THR B 1 206 ? 13.508 -0.968 4.816 1 93.38 206 THR B N 1
ATOM 3140 C CA . THR B 1 206 ? 12.438 -0.048 4.457 1 93.38 206 THR B CA 1
ATOM 3141 C C . THR B 1 206 ? 12.969 1.08 3.574 1 93.38 206 THR B C 1
ATOM 3143 O O . THR B 1 206 ? 13.977 1.708 3.9 1 93.38 206 THR B O 1
ATOM 3146 N N . THR B 1 207 ? 12.391 1.242 2.4 1 91.44 207 THR B N 1
ATOM 3147 C CA . THR B 1 207 ? 12.648 2.361 1.501 1 91.44 207 THR B CA 1
ATOM 3148 C C . THR B 1 207 ? 11.43 3.281 1.419 1 91.44 207 THR B C 1
ATOM 3150 O O . THR B 1 207 ? 10.289 2.811 1.373 1 91.44 207 THR B O 1
ATOM 3153 N N . THR B 1 208 ? 11.664 4.562 1.461 1 90.88 208 THR B N 1
ATOM 3154 C CA . THR B 1 208 ? 10.57 5.527 1.414 1 90.88 208 THR B CA 1
ATOM 3155 C C . THR B 1 208 ? 10.633 6.352 0.131 1 90.88 208 THR B C 1
ATOM 3157 O O . THR B 1 208 ? 11.719 6.703 -0.337 1 90.88 208 THR B O 1
ATOM 3160 N N . PHE B 1 209 ? 9.445 6.527 -0.448 1 86.94 209 PHE B N 1
ATOM 3161 C CA . PHE B 1 209 ? 9.273 7.316 -1.663 1 86.94 209 PHE B CA 1
ATOM 3162 C C . PHE B 1 209 ? 8.359 8.508 -1.41 1 86.94 209 PHE B C 1
ATOM 3164 O O . PHE B 1 209 ? 7.266 8.352 -0.864 1 86.94 209 PHE B O 1
ATOM 3171 N N . ASP B 1 210 ? 8.844 9.711 -1.697 1 83 210 ASP B N 1
ATOM 3172 C CA . ASP B 1 210 ? 8.039 10.922 -1.535 1 83 210 ASP B CA 1
ATOM 3173 C C . ASP B 1 210 ? 7.316 11.273 -2.834 1 83 210 ASP B C 1
ATOM 3175 O O . ASP B 1 210 ? 7.926 11.273 -3.906 1 83 210 ASP B O 1
ATOM 3179 N N . ALA B 1 211 ? 5.98 11.242 -2.639 1 66.5 211 ALA B N 1
ATOM 3180 C CA . ALA B 1 211 ? 5.234 11.734 -3.793 1 66.5 211 ALA B CA 1
ATOM 3181 C C . ALA B 1 211 ? 5.012 13.242 -3.697 1 66.5 211 ALA B C 1
ATOM 3183 O O . ALA B 1 211 ? 4.617 13.75 -2.643 1 66.5 211 ALA B O 1
ATOM 3184 N N . THR B 1 212 ? 5.867 14.109 -4.355 1 56.34 212 THR B N 1
ATOM 3185 C CA . THR B 1 212 ? 5.652 15.547 -4.336 1 56.34 212 THR B CA 1
ATOM 3186 C C . THR B 1 212 ? 4.469 15.93 -5.219 1 56.34 212 THR B C 1
ATOM 3188 O O . THR B 1 212 ? 4.199 15.273 -6.227 1 56.34 212 THR B O 1
#

Sequence (424 aa):
VMHNGVSEEIELSHLNGSWLFTPGNTWADGSYTLTVKVEDKAGNTNYSAPLTVVIDTQIAIDGVELVNDSGVKGDNMTNDDRPHFRVTVPTDVNEVRLSIDGGNSWVQATPGVAGSWEYIWPTDLADGQYTLTVEATDKAGNTVTKTIDFAVDTTLSVPVIVLNSADDTGVQGDNMTNSTQPTFALQHIDDDAVRVTVSVEHGGVTTTFDATVMHNGVSEEIELSHLNGSWLFTPGNTWADGSYTLTVKVEDKAGNTNYSAPLTVVIDTQIAIDGVELVNDSGVKGDNMTNDDRPHFRVTVPTDVNEVRLSIDGGNSWVQATPGVAGSWEYIWPTDLADGQYTLTVEATDKAGNTVTKTIDFAVDTTLSVPVIVLNSADDTGVQGDNMTNSTQPTFALQHIDDDAVRVTVSVEHGGVTTTFDAT

Organism: NCBI:txid436295

Nearest PDB structures (foldseek):
  2yn5-assembly1_B  TM=7.647E-01  e=3.251E-12  Salmonella enterica subsp. enterica serovar Typhimurium str. LT2
  2yn3-assembly1_C  TM=8.056E-01  e=9.481E-12  Salmonella enterica subsp. enterica serovar Typhimurium str. LT2
  2yn3-assembly1_A  TM=7.604E-01  e=2.255E-11  Salmonella enterica subsp. enterica serovar Typhimurium str. LT2
  2yn3-assembly3_D  TM=7.024E-01  e=6.741E-08  Salmonella enterica subsp. enterica serovar Typhimurium str. LT2
  6hyf-assembly4_D  TM=4.942E-01  e=3.808E-01  Rattus norvegicus

Foldseek 3Di:
DPPDPDDDDDPQDCPPNDTDDDDPDDDDFDKDKDKDWDADPVGDIDMDDIDIDGDDQDWDWPDKDFPQADDDPPPQEHLFQWTKMKTAIAPQWDWKWKDFPVPPDIDTWDDDPRRITMDTRPDGHDWDKTKMKMWIAGPNGDIDIDIDIHTHDNDWWDKDKDFDQVQCPDDGPPRDGPDPDTDIDIDRGDPPDDWDKDWDDDPRDIDIDIDD/DQWVNDPDPFDFDDDPNDTDGDDPDDDDFDKTKDKDWDADPVGDIDIDDIDIDGDDQDWDWPDKDFPQADDDPPPQEHLFQWTKMKTAIAPQWDWKWKDFPVPPDIDTWDDDPRRITMDTHPDGHDWDKTKMKMWIAGPNGHIDIDIDIHTHDNDFWDKDKDFDQVQCPDDGPPPDGPDPDTDIDIDRGDPPDPWDKDWDDDPNDIDIDIDD

Radius of gyration: 53.08 Å; Cα contacts (8 Å, |Δi|>4): 969; chains: 2; bounding box: 42×183×94 Å

Solvent-accessible surface area (backbone atoms only — not comparable to full-atom values): 23939 Å² total; per-residue (Å²): 132,88,70,80,59,47,69,45,81,44,81,35,43,72,53,97,85,37,39,36,47,56,59,91,59,75,50,70,72,42,64,36,40,35,36,41,39,42,29,32,54,25,48,40,71,34,56,22,69,78,35,68,36,35,31,40,74,74,78,65,76,78,41,78,40,60,70,57,41,38,87,62,75,88,67,36,29,17,55,47,47,46,56,29,38,37,36,34,35,58,71,62,48,72,43,43,34,40,16,66,63,85,65,77,52,77,46,76,42,46,80,60,68,92,26,30,27,36,41,60,49,91,61,77,50,72,70,41,82,43,49,40,39,37,37,40,29,30,44,24,48,38,72,48,74,51,75,49,70,36,35,30,52,72,77,79,64,74,65,44,78,43,74,28,73,91,38,32,40,84,60,74,89,68,85,41,55,83,54,94,76,63,52,68,42,80,40,57,68,53,91,80,61,84,75,46,72,47,76,45,74,56,98,87,43,77,49,77,42,76,50,124,75,37,48,88,80,40,72,42,86,60,75,66,43,76,52,95,90,38,78,43,82,66,75,91,62,88,76,73,70,43,80,40,50,41,41,51,77,49,70,51,93,90,67,56,71,52,69,51,76,76,44,80,44,74,43,58,84,75,76,64,75,77,41,79,40,60,70,58,42,21,53,52,75,90,68,38,24,12,42,49,46,46,56,30,39,37,37,32,33,57,71,61,48,74,45,41,34,40,17,67,63,83,66,76,51,78,45,73,42,44,79,59,68,92,26,30,27,38,42,62,48,90,60,79,51,74,68,44,82,45,48,40,40,35,39,39,29,31,77,73,66,37,70,49,74,52,73,48,70,36,34,31,38,71,75,69,60,61,33,41,64,44,75,30,72,90,38,34,27,50,46,72,91,68,47,25,12,46,49,42,55,46,42,29,40,45,39,59,71,56,89,61,49,69,42,38,33,39,36,41,35,45,94,90,43,46,35,32,28,43,27,109

pLDDT: mean 91.96, std 11.98, range [22.25, 98.88]

Secondary structure (DSSP, 8-state):
-----EEEE---EEETTEEEE--SSPPPSEEEEEEEEEEETT--EEEPPPEEEEE-------EEEETT--SSTTS-EES-SS-EEEEE--TTEEEEEEESSTTSS-EEPEE-STTEEEEE-SSPPPSEEEEEEEEEEETT--EEEEEEEEEE----PPPEEEE-GGG--SSTTS-----SS--EEEE---TT---EEEEEEETTEEEEEEE-/-EETTEE-----EEETTEEE---SSPPPSEEEEE--EEE-TT--EEEPPPEEEEE-------EEEETT--SSTTS-EES-SS-EEEEE--TTEEEEEEESSTTSS-EEPEE-STTEEEEE-SSPPPSEEEEEEEEEEETT--EEEEEEEEEE----PPPEEEE-GGG--SSTTS-EES-SS--EEEE---TTEEEEEEEEEETTEEEEEEE-